Protein AF-0000000078518729 (afdb_homodimer)

Sequence (452 aa):
MTDTVTLYTYFRSSCSARLRIALHLKQIPFTSVYVNLLKGEQSSPAHLAINPSGTVPALIIQRGSKAPVTITQSLAALEYLAEEFSEQGPALLPPISDSETRAVVRTLADIISCDIQPVTNLRILKRVGPLGVDRAEWSKGLMEDGFRAYEAVVKKSAGKFSVGDSITIADLCLIPAAWGAQRFGVDLGQFPVTNEIVKNLEMEDAVKKGHWRSQDDTPEEFRIKEMTDTVTLYTYFRSSCSARLRIALHLKQIPFTSVYVNLLKGEQSSPAHLAINPSGTVPALIIQRGSKAPVTITQSLAALEYLAEEFSEQGPALLPPISDSETRAVVRTLADIISCDIQPVTNLRILKRVGPLGVDRAEWSKGLMEDGFRAYEAVVKKSAGKFSVGDSITIADLCLIPAAWGAQRFGVDLGQFPVTNEIVKNLEMEDAVKKGHWRSQDDTPEEFRIKE

InterPro domains:
  IPR004045 Glutathione S-transferase, N-terminal [PF13409] (13-83)
  IPR004045 Glutathione S-transferase, N-terminal [PS50404] (3-89)
  IPR004046 Glutathione S-transferase, C-terminal [PF00043] (147-192)
  IPR005955 Glutathione S-transferases, class Zeta [TIGR01262] (6-218)
  IPR010987 Glutathione S-transferase, C-terminal-like [PS50405] (98-220)
  IPR034330 Glutathione S-transferases, class Zeta , C-terminal [cd03191] (102-215)
  IPR034333 Glutathione S-transferases, class Zeta , N-terminal [cd03042] (6-81)
  IPR036249 Thioredoxin-like superfamily [SSF52833] (4-94)
  IPR036282 Glutathione S-transferase, C-terminal domain superfamily [SSF47616] (93-219)
  IPR040079 Glutathione transferase family [SFLDS00019] (5-201)

Structure (mmCIF, N/CA/C/O backbone):
data_AF-0000000078518729-model_v1
#
loop_
_entity.id
_entity.type
_entity.pdbx_description
1 polymer 'Glutathione S-transferase/chloride channel, C-terminal'
#
loop_
_atom_site.group_PDB
_atom_site.id
_atom_site.type_symbol
_atom_site.label_atom_id
_atom_site.label_alt_id
_atom_site.label_comp_id
_atom_site.label_asym_id
_atom_site.label_entity_id
_atom_site.label_seq_id
_atom_site.pdbx_PDB_ins_code
_atom_site.Cartn_x
_atom_site.Cartn_y
_atom_site.Cartn_z
_atom_site.occupancy
_atom_site.B_iso_or_equiv
_atom_site.auth_seq_id
_atom_site.auth_comp_id
_atom_site.auth_asym_id
_atom_site.auth_atom_id
_atom_site.pdbx_PDB_model_num
ATOM 1 N N . MET A 1 1 ? 26 -21.781 3.371 1 48.03 1 MET A N 1
ATOM 2 C CA . MET A 1 1 ? 24.75 -22.375 3.822 1 48.03 1 MET A CA 1
ATOM 3 C C . MET A 1 1 ? 23.578 -21.891 2.975 1 48.03 1 MET A C 1
ATOM 5 O O . MET A 1 1 ? 23.547 -20.734 2.562 1 48.03 1 MET A O 1
ATOM 9 N N . THR A 1 2 ? 22.797 -22.797 2.432 1 63.5 2 THR A N 1
ATOM 10 C CA . THR A 1 2 ? 21.781 -22.531 1.419 1 63.5 2 THR A CA 1
ATOM 11 C C . THR A 1 2 ? 20.609 -21.75 2.018 1 63.5 2 THR A C 1
ATOM 13 O O . THR A 1 2 ? 20.266 -21.938 3.188 1 63.5 2 THR A O 1
ATOM 16 N N . ASP A 1 3 ? 20.234 -20.641 1.491 1 84.75 3 ASP A N 1
ATOM 17 C CA . ASP A 1 3 ? 19.062 -19.875 1.904 1 84.75 3 ASP A CA 1
ATOM 18 C C . ASP A 1 3 ? 17.797 -20.734 1.865 1 84.75 3 ASP A C 1
ATOM 20 O O . ASP A 1 3 ? 17.641 -21.562 0.963 1 84.75 3 ASP A O 1
ATOM 24 N N . THR A 1 4 ? 17.156 -20.797 2.973 1 94.19 4 THR A N 1
ATOM 25 C CA . THR A 1 4 ? 15.844 -21.438 2.98 1 94.19 4 THR A CA 1
ATOM 26 C C . THR A 1 4 ? 14.734 -20.391 2.873 1 94.19 4 THR A C 1
ATOM 28 O O . THR A 1 4 ? 14.711 -19.422 3.635 1 94.19 4 THR A O 1
ATOM 31 N N . VAL A 1 5 ? 13.883 -20.609 1.883 1 97.75 5 VAL A N 1
ATOM 32 C CA . VAL A 1 5 ? 12.773 -19.688 1.625 1 97.75 5 VAL A CA 1
ATOM 33 C C . VAL A 1 5 ? 11.445 -20.438 1.765 1 97.75 5 VAL A C 1
ATOM 35 O O . VAL A 1 5 ? 11.234 -21.453 1.115 1 97.75 5 VAL A O 1
ATOM 38 N N . THR 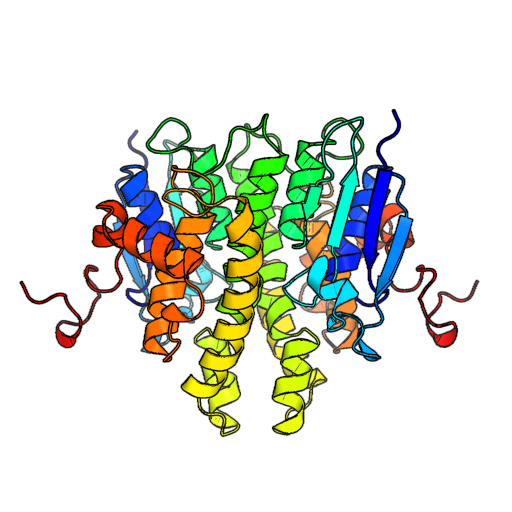A 1 6 ? 10.586 -19.938 2.682 1 98.62 6 THR A N 1
ATOM 39 C CA . THR A 1 6 ? 9.242 -20.469 2.875 1 98.62 6 THR A CA 1
ATOM 40 C C . THR A 1 6 ? 8.195 -19.422 2.545 1 98.62 6 THR A C 1
ATOM 42 O O . THR A 1 6 ? 8.312 -18.266 2.959 1 98.62 6 THR A O 1
ATOM 45 N N . LEU A 1 7 ? 7.234 -19.812 1.768 1 98.88 7 LEU A N 1
ATOM 46 C CA . LEU A 1 7 ? 6.125 -18.922 1.411 1 98.88 7 LEU A CA 1
ATOM 47 C C . LEU A 1 7 ? 4.805 -19.484 1.925 1 98.88 7 LEU A C 1
ATOM 49 O O . LEU A 1 7 ? 4.367 -20.562 1.499 1 98.88 7 LEU A O 1
ATOM 53 N N . TYR A 1 8 ? 4.215 -18.828 2.924 1 98.94 8 TYR A N 1
ATOM 54 C CA . TYR A 1 8 ? 2.82 -19.094 3.26 1 98.94 8 TYR A CA 1
ATOM 55 C C . TYR A 1 8 ? 1.887 -18.516 2.201 1 98.94 8 TYR A C 1
ATOM 57 O O . TYR A 1 8 ? 1.914 -17.312 1.927 1 98.94 8 TYR A O 1
ATOM 65 N N . THR A 1 9 ? 1.093 -19.391 1.623 1 98.81 9 THR A N 1
ATOM 66 C CA . THR A 1 9 ? 0.42 -19.031 0.379 1 98.81 9 THR A CA 1
ATOM 67 C C . THR A 1 9 ? -0.957 -19.688 0.3 1 98.81 9 THR A C 1
ATOM 69 O O . THR A 1 9 ? -1.284 -20.562 1.11 1 98.81 9 THR A O 1
ATOM 72 N N . TYR A 1 10 ? -1.763 -19.188 -0.534 1 98.81 10 TYR A N 1
ATOM 73 C CA . TYR A 1 10 ? -3.055 -19.703 -0.965 1 98.81 10 TYR A CA 1
ATOM 74 C C . TYR A 1 10 ? -3.209 -19.594 -2.477 1 98.81 10 TYR A C 1
ATOM 76 O O . TYR A 1 10 ? -2.873 -18.562 -3.07 1 98.81 10 TYR A O 1
ATOM 84 N N . PHE A 1 11 ? -3.754 -20.578 -3.164 1 98.38 11 PHE A N 1
ATOM 85 C CA . PHE A 1 11 ? -3.656 -20.672 -4.617 1 98.38 11 PHE A CA 1
ATOM 86 C C . PHE A 1 11 ? -4.363 -19.5 -5.277 1 98.38 11 PHE A C 1
ATOM 88 O O . PHE A 1 11 ? -3.908 -18.984 -6.305 1 98.38 11 PHE A O 1
ATOM 95 N N . ARG A 1 12 ? -5.402 -19.016 -4.664 1 97.31 12 ARG A N 1
ATOM 96 C CA . ARG A 1 12 ? -6.219 -18.016 -5.344 1 97.31 12 ARG A CA 1
ATOM 97 C C . ARG A 1 12 ? -5.918 -16.609 -4.824 1 97.31 12 ARG A C 1
ATOM 99 O O . ARG A 1 12 ? -6.598 -15.648 -5.184 1 97.31 12 ARG A O 1
ATOM 106 N N . SER A 1 13 ? -4.949 -16.516 -3.961 1 98.38 13 SER A N 1
ATOM 107 C CA . SER A 1 13 ? -4.562 -15.211 -3.42 1 98.38 13 SER A CA 1
ATOM 108 C C . SER A 1 13 ? -3.74 -14.414 -4.43 1 98.38 13 SER A C 1
ATOM 110 O O . SER A 1 13 ? -2.668 -14.852 -4.848 1 98.38 13 SER A O 1
ATOM 112 N N . SER A 1 14 ? -4.277 -13.25 -4.789 1 98.75 14 SER A N 1
ATOM 113 C CA . SER A 1 14 ? -3.551 -12.383 -5.711 1 98.75 14 SER A CA 1
ATOM 114 C C . SER A 1 14 ? -2.252 -11.875 -5.09 1 98.75 14 SER A C 1
ATOM 116 O O . SER A 1 14 ? -1.23 -11.773 -5.773 1 98.75 14 SER A O 1
ATOM 118 N N . CYS A 1 15 ? -2.232 -11.578 -3.781 1 98.88 15 CYS A N 1
ATOM 119 C CA . CYS A 1 15 ? -1.036 -11.086 -3.107 1 98.88 15 CYS A CA 1
ATOM 120 C C . CYS A 1 15 ? 0.015 -12.188 -2.994 1 98.88 15 CYS A C 1
ATOM 122 O O . CYS A 1 15 ? 1.214 -11.914 -3.082 1 98.88 15 CYS A O 1
ATOM 124 N N . SER A 1 16 ? -0.432 -13.453 -2.791 1 98.94 16 SER A N 1
ATOM 125 C CA . SER A 1 16 ? 0.506 -14.57 -2.811 1 98.94 16 SER A CA 1
ATOM 126 C C . SER A 1 16 ? 1.121 -14.75 -4.195 1 98.94 16 SER A C 1
ATOM 128 O O . SER A 1 16 ? 2.309 -15.062 -4.316 1 98.94 16 SER A O 1
ATOM 130 N N . ALA A 1 17 ? 0.323 -14.578 -5.23 1 98.94 17 ALA A N 1
ATOM 131 C CA . ALA A 1 17 ? 0.798 -14.742 -6.602 1 98.94 17 ALA A CA 1
ATOM 132 C C . ALA A 1 17 ? 1.919 -13.758 -6.918 1 98.94 17 ALA A C 1
ATOM 134 O O . ALA A 1 17 ? 2.844 -14.078 -7.668 1 98.94 17 ALA A O 1
ATOM 135 N N . ARG A 1 18 ? 1.84 -12.523 -6.359 1 98.94 18 ARG A N 1
ATOM 136 C CA . ARG A 1 18 ? 2.926 -11.562 -6.531 1 98.94 18 ARG A CA 1
ATOM 137 C C . ARG A 1 18 ? 4.27 -12.188 -6.18 1 98.94 18 ARG A C 1
ATOM 139 O O . ARG A 1 18 ? 5.23 -12.094 -6.949 1 98.94 18 ARG A O 1
ATOM 146 N N . LEU A 1 19 ? 4.285 -12.867 -5.062 1 98.94 19 LEU A N 1
ATOM 147 C CA . LEU A 1 19 ? 5.535 -13.414 -4.543 1 98.94 19 LEU A CA 1
ATOM 148 C C . LEU A 1 19 ? 5.902 -14.703 -5.262 1 98.94 19 LEU A C 1
ATOM 150 O O . LEU A 1 19 ? 7.078 -14.961 -5.523 1 98.94 19 LEU A O 1
ATOM 154 N N . ARG A 1 20 ? 4.887 -15.562 -5.613 1 98.94 20 ARG A N 1
ATOM 155 C CA . ARG A 1 20 ? 5.203 -16.75 -6.387 1 98.94 20 ARG A CA 1
ATOM 156 C C . ARG A 1 20 ? 5.902 -16.391 -7.695 1 98.94 20 ARG A C 1
ATOM 158 O O . ARG A 1 20 ? 6.941 -16.969 -8.023 1 98.94 20 ARG A O 1
ATOM 165 N N . ILE A 1 21 ? 5.363 -15.422 -8.391 1 98.94 21 ILE A N 1
ATOM 166 C CA . ILE A 1 21 ? 5.918 -15.023 -9.68 1 98.94 21 ILE A CA 1
ATOM 167 C C . ILE A 1 21 ? 7.312 -14.438 -9.484 1 98.94 21 ILE A C 1
ATOM 169 O O . ILE A 1 21 ? 8.242 -14.766 -10.219 1 98.94 21 ILE A O 1
ATOM 173 N N . ALA A 1 22 ? 7.484 -13.586 -8.477 1 98.94 22 ALA A N 1
ATOM 174 C CA . ALA A 1 22 ? 8.781 -12.961 -8.211 1 98.94 22 ALA A CA 1
ATOM 175 C C . ALA A 1 22 ? 9.836 -14.023 -7.902 1 98.94 22 ALA A C 1
ATOM 177 O O . ALA A 1 22 ? 10.969 -13.938 -8.391 1 98.94 22 ALA A O 1
ATOM 178 N N . LEU A 1 23 ? 9.5 -14.977 -7.047 1 98.75 23 LEU A N 1
ATOM 179 C CA . LEU A 1 23 ? 10.438 -16.031 -6.664 1 98.75 23 LEU A CA 1
ATOM 180 C C . LEU A 1 23 ? 10.844 -16.859 -7.875 1 98.75 23 LEU A C 1
ATOM 182 O O . LEU A 1 23 ? 12.016 -17.203 -8.031 1 98.75 23 LEU A O 1
ATOM 186 N N . HIS A 1 24 ? 9.914 -17.141 -8.758 1 98.69 24 HIS A N 1
ATOM 187 C CA . HIS A 1 24 ? 10.242 -17.859 -9.984 1 98.69 24 HIS A CA 1
ATOM 188 C C . HIS A 1 24 ? 11.102 -17.016 -10.914 1 98.69 24 HIS A C 1
ATOM 190 O O . HIS A 1 24 ? 12.062 -17.5 -11.508 1 98.69 24 HIS A O 1
ATOM 196 N N . LEU A 1 25 ? 10.758 -15.734 -11.086 1 98.56 25 LEU A N 1
ATOM 197 C CA . LEU A 1 25 ? 11.523 -14.82 -11.93 1 98.56 25 LEU A CA 1
ATOM 198 C C . LEU A 1 25 ? 12.984 -14.773 -11.492 1 98.56 25 LEU A C 1
ATOM 200 O O . LEU A 1 25 ? 13.891 -14.734 -12.328 1 98.56 25 LEU A O 1
ATOM 204 N N . LYS A 1 26 ? 13.141 -14.812 -10.188 1 97.81 26 LYS A N 1
ATOM 205 C CA . LYS A 1 26 ? 14.484 -14.672 -9.633 1 97.81 26 LYS A CA 1
ATOM 206 C C . LYS A 1 26 ? 15.141 -16.031 -9.43 1 97.81 26 LYS A C 1
ATOM 208 O O . LYS A 1 26 ? 16.281 -16.125 -8.977 1 97.81 26 LYS A O 1
ATOM 213 N N . GLN A 1 27 ? 14.422 -17.047 -9.734 1 97.12 27 GLN A N 1
ATOM 214 C CA . GLN A 1 27 ? 14.906 -18.422 -9.633 1 97.12 27 GLN A CA 1
ATOM 215 C C . GLN A 1 27 ? 15.336 -18.75 -8.203 1 97.12 27 GLN A C 1
ATOM 217 O O . GLN A 1 27 ? 16.406 -19.297 -7.984 1 97.12 27 GLN A O 1
ATOM 222 N N . ILE A 1 28 ? 14.578 -18.344 -7.305 1 97 28 ILE A N 1
ATOM 223 C CA . ILE A 1 28 ? 14.781 -18.641 -5.895 1 97 28 ILE A CA 1
ATOM 224 C C . ILE A 1 28 ? 13.914 -19.828 -5.488 1 97 28 ILE A C 1
ATOM 226 O O . ILE A 1 28 ? 12.688 -19.734 -5.477 1 97 28 ILE A O 1
ATOM 230 N N . PRO A 1 29 ? 14.57 -20.922 -5.227 1 96.88 29 PRO A N 1
ATOM 231 C CA . PRO A 1 29 ? 13.766 -22.047 -4.742 1 96.88 29 PRO A CA 1
ATOM 232 C C . PRO A 1 29 ? 13.047 -21.734 -3.434 1 96.88 29 PRO A C 1
ATOM 234 O O . PRO A 1 29 ? 13.594 -21.047 -2.57 1 96.88 29 PRO A O 1
ATOM 237 N N . PHE A 1 30 ? 11.805 -22.281 -3.305 1 98.19 30 PHE A N 1
ATOM 238 C CA . PHE A 1 30 ? 11.055 -22.047 -2.08 1 98.19 30 PHE A CA 1
ATOM 239 C C . PHE A 1 30 ? 10.109 -23.203 -1.779 1 98.19 30 PHE A C 1
ATOM 241 O O . PHE A 1 30 ? 9.773 -23.984 -2.672 1 98.19 30 PHE A O 1
ATOM 248 N N . THR A 1 31 ? 9.766 -23.281 -0.495 1 98.31 31 THR A N 1
ATOM 249 C CA . THR A 1 31 ? 8.758 -24.219 -0.03 1 98.31 31 THR A CA 1
ATOM 250 C C . THR A 1 31 ? 7.445 -23.516 0.276 1 98.31 31 THR A C 1
ATOM 252 O O . THR A 1 31 ? 7.434 -22.484 0.967 1 98.31 31 THR A O 1
ATOM 255 N N . SER A 1 32 ? 6.379 -24.062 -0.241 1 98.69 32 SER A N 1
ATOM 256 C CA . SER A 1 32 ? 5.062 -23.484 0.014 1 98.69 32 SER A CA 1
ATOM 257 C C . SER A 1 32 ? 4.414 -24.109 1.243 1 98.69 32 SER A C 1
ATOM 259 O O . SER A 1 32 ? 4.492 -25.328 1.443 1 98.69 32 SER A O 1
ATOM 261 N N . VAL A 1 33 ? 3.926 -23.297 2.104 1 98.81 33 VAL A N 1
ATOM 262 C CA . VAL A 1 33 ? 3.012 -23.703 3.166 1 98.81 33 VAL A CA 1
ATOM 263 C C . VAL A 1 33 ? 1.615 -23.156 2.885 1 98.81 33 VAL A C 1
ATOM 265 O O . VAL A 1 33 ? 1.428 -21.938 2.801 1 98.81 33 VAL A O 1
ATOM 268 N N . TYR A 1 34 ? 0.659 -24.031 2.764 1 98.75 34 TYR A N 1
ATOM 269 C CA . TYR A 1 34 ? -0.651 -23.625 2.264 1 98.75 34 TYR A CA 1
ATOM 270 C C . TYR A 1 34 ? -1.58 -23.234 3.41 1 98.75 34 TYR A C 1
ATOM 272 O O . TYR A 1 34 ? -1.666 -23.953 4.41 1 98.75 34 TYR A O 1
ATOM 280 N N . VAL A 1 35 ? -2.15 -22.094 3.314 1 98.75 35 VAL A N 1
ATOM 281 C CA . VAL A 1 35 ? -3.152 -21.562 4.23 1 98.75 35 VAL A CA 1
ATOM 282 C C . VAL A 1 35 ? -4.496 -21.438 3.518 1 98.75 35 VAL A C 1
ATOM 284 O O . VAL A 1 35 ? -4.676 -20.547 2.668 1 98.75 35 VAL A O 1
ATOM 287 N N . ASN A 1 36 ? -5.5 -22.297 3.846 1 98.06 36 ASN A N 1
ATOM 288 C CA . ASN A 1 36 ? -6.801 -22.281 3.184 1 98.06 36 ASN A CA 1
ATOM 289 C C . ASN A 1 36 ? -7.68 -21.156 3.719 1 98.06 36 ASN A C 1
ATOM 291 O O . ASN A 1 36 ? -8.219 -21.25 4.82 1 98.06 36 ASN A O 1
ATOM 295 N N . LEU A 1 37 ? -7.906 -20.156 2.941 1 97.44 37 LEU A N 1
ATOM 296 C CA . LEU A 1 37 ? -8.641 -18.984 3.375 1 97.44 37 LEU A CA 1
ATOM 297 C C . LEU A 1 37 ? -10.133 -19.266 3.484 1 97.44 37 LEU A C 1
ATOM 299 O O . LEU A 1 37 ? -10.836 -18.656 4.289 1 97.44 37 LEU A O 1
ATOM 303 N N . LEU A 1 38 ? -10.625 -20.172 2.674 1 94.75 38 LEU A N 1
ATOM 304 C CA . LEU A 1 38 ? -12.047 -20.5 2.707 1 94.75 38 LEU A CA 1
ATOM 305 C C . LEU A 1 38 ? -12.398 -21.25 3.99 1 94.75 38 LEU A C 1
ATOM 307 O O . LEU A 1 38 ? -13.523 -21.156 4.484 1 94.75 38 LEU A O 1
ATOM 311 N N . LYS A 1 39 ? -11.367 -21.953 4.539 1 96.81 39 LYS A N 1
ATOM 312 C CA . LYS A 1 39 ? -11.57 -22.672 5.789 1 96.81 39 LYS A CA 1
ATOM 313 C C . LYS A 1 39 ? -11.203 -21.797 6.988 1 96.81 39 LYS A C 1
ATOM 315 O O . LYS A 1 39 ? -11.258 -22.25 8.133 1 96.81 39 LYS A O 1
ATOM 320 N N . GLY A 1 40 ? -10.727 -20.594 6.77 1 97.38 40 GLY A N 1
ATOM 321 C CA . GLY A 1 40 ? -10.422 -19.656 7.844 1 97.38 40 GLY A CA 1
ATOM 322 C C . GLY A 1 40 ? -9.094 -19.938 8.523 1 97.38 40 GLY A C 1
ATOM 323 O O . GLY A 1 40 ? -8.859 -19.5 9.648 1 97.38 40 GLY A O 1
ATOM 324 N N . GLU A 1 41 ? -8.203 -20.625 7.879 1 98.44 41 GLU A N 1
ATOM 325 C CA . GLU A 1 41 ? -6.938 -21.031 8.484 1 98.44 41 GLU A CA 1
ATOM 326 C C . GLU A 1 41 ? -6.047 -19.828 8.766 1 98.44 41 GLU A C 1
ATOM 328 O O . GLU A 1 41 ? -5.152 -19.891 9.609 1 98.44 41 GLU A O 1
ATOM 333 N N . GLN A 1 42 ? -6.27 -18.719 8.094 1 98.12 42 GLN A N 1
ATOM 334 C CA . GLN A 1 42 ? -5.488 -17.5 8.312 1 98.12 42 GLN A CA 1
ATOM 335 C C . GLN A 1 42 ? -5.742 -16.922 9.703 1 98.12 42 GLN A C 1
ATOM 337 O O . GLN A 1 42 ? -4.973 -16.094 10.188 1 98.12 42 GLN A O 1
ATOM 342 N N . SER A 1 43 ? -6.812 -17.344 10.359 1 97.62 43 SER A N 1
ATOM 343 C CA . SER A 1 43 ? -7.168 -16.812 11.672 1 97.62 43 SER A CA 1
ATOM 344 C C . SER A 1 43 ? -6.719 -17.75 12.781 1 97.62 43 SER A C 1
ATOM 346 O O . SER A 1 43 ? -6.945 -17.469 13.969 1 97.62 43 SER A O 1
ATOM 348 N N . SER A 1 44 ? -6.09 -18.891 12.391 1 98.19 44 SER A N 1
ATOM 349 C CA . SER A 1 44 ? -5.598 -19.812 13.406 1 98.19 44 SER A CA 1
ATOM 350 C C . SER A 1 44 ? -4.484 -19.172 14.242 1 98.19 44 SER A C 1
ATOM 352 O O . SER A 1 44 ? -3.744 -18.328 13.75 1 98.19 44 SER A O 1
ATOM 354 N N . PRO A 1 45 ? -4.359 -19.609 15.492 1 98.06 45 PRO A N 1
ATOM 355 C CA . PRO A 1 45 ? -3.262 -19.109 16.312 1 98.06 45 PRO A CA 1
ATOM 356 C C . PRO A 1 45 ? -1.893 -19.328 15.68 1 98.06 45 PRO A C 1
ATOM 358 O O . PRO A 1 45 ? -1.025 -18.453 15.75 1 98.06 45 PRO A O 1
ATOM 361 N N . ALA A 1 46 ? -1.757 -20.469 15.062 1 98.12 46 ALA A N 1
ATOM 362 C CA . ALA A 1 46 ? -0.482 -20.797 14.438 1 98.12 46 ALA A CA 1
ATOM 363 C C . ALA A 1 46 ? -0.147 -19.812 13.32 1 98.12 46 ALA A C 1
ATOM 365 O O . ALA A 1 46 ? 0.991 -19.359 13.211 1 98.12 46 ALA A O 1
ATOM 366 N N .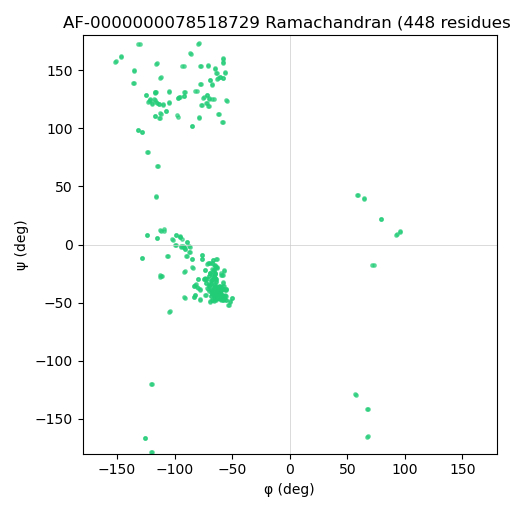 HIS A 1 47 ? -1.126 -19.5 12.461 1 98.62 47 HIS A N 1
ATOM 367 C CA . HIS A 1 47 ? -0.86 -18.562 11.375 1 98.62 47 HIS A CA 1
ATOM 368 C C . HIS A 1 47 ? -0.699 -17.141 11.898 1 98.62 47 HIS A C 1
ATOM 370 O O . HIS A 1 47 ? 0.153 -16.391 11.414 1 98.62 47 HIS A O 1
ATOM 376 N N . LEU A 1 48 ? -1.502 -16.75 12.906 1 98.44 48 LEU A N 1
ATOM 377 C CA . LEU A 1 48 ? -1.449 -15.406 13.461 1 98.44 48 LEU A CA 1
ATOM 378 C C . LEU A 1 48 ? -0.109 -15.156 14.141 1 98.44 48 LEU A C 1
ATOM 380 O O . LEU A 1 48 ? 0.349 -14.016 14.211 1 98.44 48 LEU A O 1
ATOM 384 N N . ALA A 1 49 ? 0.551 -16.203 14.586 1 98.06 49 ALA A N 1
ATOM 385 C CA . ALA A 1 49 ? 1.888 -16.078 15.156 1 98.06 49 ALA A CA 1
ATOM 386 C C . ALA A 1 49 ? 2.91 -15.688 14.094 1 98.06 49 ALA A C 1
ATOM 388 O O . ALA A 1 49 ? 3.924 -15.055 14.391 1 98.06 49 ALA A O 1
ATOM 389 N N . ILE A 1 50 ? 2.611 -16.031 12.844 1 98.25 50 ILE A N 1
ATOM 390 C CA . ILE A 1 50 ? 3.486 -15.719 11.719 1 98.25 50 ILE A CA 1
ATOM 391 C C . ILE A 1 50 ? 3.094 -14.367 11.117 1 98.25 50 ILE A C 1
ATOM 393 O O . ILE A 1 50 ? 3.951 -13.508 10.891 1 98.25 50 ILE A O 1
ATOM 397 N N . ASN A 1 51 ? 1.821 -14.195 10.93 1 98.69 51 ASN A N 1
ATOM 398 C CA . ASN A 1 51 ? 1.256 -13 10.32 1 98.69 51 ASN A CA 1
ATOM 399 C C . ASN A 1 51 ? 0.095 -12.445 11.141 1 98.69 51 ASN A C 1
ATOM 401 O O . ASN A 1 51 ? -1.063 -12.789 10.898 1 98.69 51 ASN A O 1
ATOM 405 N N . PRO A 1 52 ? 0.345 -11.469 11.938 1 98.62 52 PRO A N 1
ATOM 406 C CA . PRO A 1 52 ? -0.677 -10.945 12.844 1 98.62 52 PRO A CA 1
ATOM 407 C C . PRO A 1 52 ? -1.833 -10.273 12.109 1 98.62 52 PRO A C 1
ATOM 409 O O . PRO A 1 52 ? -2.877 -10.008 12.711 1 98.62 52 PRO A O 1
ATOM 412 N N . SER A 1 53 ? -1.697 -9.977 10.828 1 98.44 53 SER A N 1
ATOM 413 C CA . SER A 1 53 ? -2.793 -9.406 10.055 1 98.44 53 SER A CA 1
ATOM 414 C C . SER A 1 53 ? -3.826 -10.469 9.695 1 98.44 53 SER A C 1
ATOM 416 O O . SER A 1 53 ? -4.926 -10.148 9.242 1 98.44 53 SER A O 1
ATOM 418 N N . GLY A 1 54 ? -3.48 -11.766 9.891 1 98.44 54 GLY A N 1
ATOM 419 C CA . GLY A 1 54 ? -4.391 -12.836 9.516 1 98.44 54 GLY A CA 1
ATOM 420 C C . GLY A 1 54 ? -4.656 -12.898 8.023 1 98.44 54 GLY A C 1
ATOM 421 O O . GLY A 1 54 ? -5.801 -13.055 7.594 1 98.44 54 GLY A O 1
ATOM 422 N N . THR A 1 55 ? -3.607 -12.68 7.262 1 98.38 55 THR A N 1
ATOM 423 C CA . THR A 1 55 ? -3.686 -12.734 5.809 1 98.38 55 THR A CA 1
ATOM 424 C C . THR A 1 55 ? -2.559 -13.586 5.238 1 98.38 55 THR A C 1
ATOM 426 O O . THR A 1 55 ? -1.766 -14.156 5.988 1 98.38 55 THR A O 1
ATOM 429 N N . VAL A 1 56 ? -2.559 -13.852 3.99 1 98.69 56 VAL A N 1
ATOM 430 C CA . VAL A 1 56 ? -1.436 -14.32 3.189 1 98.69 56 VAL A CA 1
ATOM 431 C C . VAL A 1 56 ? -1.069 -13.273 2.141 1 98.69 56 VAL A C 1
ATOM 433 O O . VAL A 1 56 ? -1.89 -12.422 1.796 1 98.69 56 VAL A O 1
ATOM 436 N N . PRO A 1 57 ? 0.135 -13.289 1.681 1 98.88 57 PRO A N 1
ATOM 437 C CA . PRO A 1 57 ? 1.242 -14.211 1.935 1 98.88 57 PRO A CA 1
ATOM 438 C C . PRO A 1 57 ? 2.057 -13.836 3.17 1 98.88 57 PRO A C 1
ATOM 440 O O . PRO A 1 57 ? 1.86 -12.758 3.736 1 98.88 57 PRO A O 1
ATOM 443 N N . ALA A 1 58 ? 2.834 -14.68 3.678 1 98.94 58 ALA A N 1
ATOM 444 C CA . ALA A 1 58 ? 4.004 -14.414 4.508 1 98.94 58 ALA A CA 1
ATOM 445 C C . ALA A 1 58 ? 5.254 -15.07 3.924 1 98.94 58 ALA A C 1
ATOM 447 O O . ALA A 1 58 ? 5.223 -16.234 3.533 1 98.94 58 ALA A O 1
ATOM 448 N N . LEU A 1 59 ? 6.293 -14.32 3.766 1 98.88 59 LEU A N 1
ATOM 449 C CA . LEU A 1 59 ? 7.578 -14.797 3.262 1 98.88 59 LEU A CA 1
ATOM 450 C C . LEU A 1 59 ? 8.594 -14.922 4.395 1 98.88 59 LEU A C 1
ATOM 452 O O . LEU A 1 59 ? 8.828 -13.961 5.125 1 98.88 59 LEU A O 1
ATOM 456 N N . ILE A 1 60 ? 9.148 -16.078 4.621 1 98.5 60 ILE A N 1
ATOM 457 C CA . ILE A 1 60 ? 10.195 -16.312 5.613 1 98.5 60 ILE A CA 1
ATOM 458 C C . ILE A 1 60 ? 11.484 -16.734 4.914 1 98.5 60 ILE A C 1
ATOM 460 O O . ILE A 1 60 ? 11.5 -17.688 4.148 1 98.5 60 ILE A O 1
ATOM 464 N N . ILE A 1 61 ? 12.523 -16.016 5.113 1 97.38 61 ILE A N 1
ATOM 465 C CA . ILE A 1 61 ? 13.82 -16.312 4.508 1 97.38 61 ILE A CA 1
ATOM 466 C C . ILE A 1 61 ? 14.867 -16.484 5.598 1 97.38 61 ILE A C 1
ATOM 468 O O . ILE A 1 61 ? 15.047 -15.602 6.441 1 97.38 61 ILE A O 1
ATOM 472 N N . GLN A 1 62 ? 15.492 -17.547 5.613 1 94.31 62 GLN A N 1
ATOM 473 C CA . GLN A 1 62 ? 16.641 -17.844 6.461 1 94.31 62 GLN A CA 1
ATOM 474 C C . GLN A 1 62 ? 17.922 -17.875 5.645 1 94.31 62 GLN A C 1
ATOM 476 O O . GLN A 1 62 ? 18.094 -18.734 4.77 1 94.31 62 GLN A O 1
ATOM 481 N N . ARG A 1 63 ? 18.766 -16.938 5.957 1 87.88 63 ARG A N 1
ATOM 482 C CA . ARG A 1 63 ? 20.047 -16.859 5.25 1 87.88 63 ARG A CA 1
ATOM 483 C C . ARG A 1 63 ? 21.219 -17.188 6.18 1 87.88 63 ARG A C 1
ATOM 485 O O . ARG A 1 63 ? 21.484 -16.438 7.121 1 87.88 63 ARG A O 1
ATOM 492 N N . GLY A 1 64 ? 21.812 -18.234 5.906 1 85.12 64 GLY A N 1
ATOM 493 C CA . GLY A 1 64 ? 22.938 -18.641 6.73 1 85.12 64 GLY A CA 1
ATOM 494 C C . GLY A 1 64 ? 22.578 -18.781 8.203 1 85.12 64 GLY A C 1
ATOM 495 O O . GLY A 1 64 ? 21.625 -19.469 8.547 1 85.12 64 GLY A O 1
ATOM 496 N N . SER A 1 65 ? 23.375 -18.141 9.016 1 85.88 65 SER A N 1
ATOM 497 C CA . SER A 1 65 ? 23.219 -18.266 10.461 1 85.88 65 SER A CA 1
ATOM 498 C C . SER A 1 65 ? 22.453 -17.094 11.047 1 85.88 65 SER A C 1
ATOM 500 O O . SER A 1 65 ? 22.219 -17.031 12.258 1 85.88 65 SER A O 1
ATOM 502 N N . LYS A 1 66 ? 21.938 -16.281 10.125 1 85.94 66 LYS A N 1
ATOM 503 C CA . LYS A 1 66 ? 21.172 -15.133 10.602 1 85.94 66 LYS A CA 1
ATOM 504 C C . LYS A 1 66 ? 19.766 -15.555 11.039 1 85.94 66 LYS A C 1
ATOM 506 O O . LYS A 1 66 ? 19.297 -16.625 10.672 1 85.94 66 LYS A O 1
ATOM 511 N N . ALA A 1 67 ? 19.219 -14.773 11.938 1 90.19 67 ALA A N 1
ATOM 512 C CA . ALA A 1 67 ? 17.812 -14.977 12.281 1 90.19 67 ALA A CA 1
ATOM 513 C C . ALA A 1 67 ? 16.922 -14.859 11.047 1 90.19 67 ALA A C 1
ATOM 515 O O . ALA A 1 67 ? 17.203 -14.055 10.148 1 90.19 67 ALA A O 1
ATOM 516 N N . PRO A 1 68 ? 15.875 -15.672 10.961 1 95 68 PRO A N 1
ATOM 517 C CA . PRO A 1 68 ? 14.977 -15.586 9.805 1 95 68 PRO A CA 1
ATOM 518 C C . PRO A 1 68 ? 14.266 -14.242 9.711 1 95 68 PRO A C 1
ATOM 520 O O . PRO A 1 68 ? 13.898 -13.656 10.734 1 95 68 PRO A O 1
ATOM 523 N N . VAL A 1 69 ? 14.125 -13.82 8.492 1 95.69 69 VAL A N 1
ATOM 524 C CA . VAL A 1 69 ? 13.336 -12.633 8.188 1 95.69 69 VAL A CA 1
ATOM 525 C C . VAL A 1 69 ? 11.914 -13.047 7.801 1 95.69 69 VAL A C 1
ATOM 527 O O . VAL A 1 69 ? 11.727 -13.922 6.957 1 95.69 69 VAL A O 1
ATOM 530 N N . THR A 1 70 ? 10.938 -12.461 8.461 1 98.38 70 THR A N 1
ATOM 531 C CA . THR A 1 70 ? 9.531 -12.695 8.148 1 98.38 70 THR A CA 1
ATOM 532 C C . THR A 1 70 ? 8.875 -11.43 7.609 1 98.38 70 THR A C 1
ATOM 534 O O . THR A 1 70 ? 8.906 -10.383 8.258 1 98.38 70 THR A O 1
ATOM 537 N N . ILE A 1 71 ? 8.367 -11.508 6.434 1 98.88 71 ILE A N 1
ATOM 538 C CA . ILE A 1 71 ? 7.715 -10.375 5.797 1 98.88 71 ILE A CA 1
ATOM 539 C C . ILE A 1 71 ? 6.27 -10.734 5.453 1 98.88 71 ILE A C 1
ATOM 541 O O . ILE A 1 71 ? 6.02 -11.672 4.695 1 98.88 71 ILE A O 1
ATOM 545 N N . THR A 1 72 ? 5.355 -9.906 5.945 1 98.88 72 THR A N 1
ATOM 546 C CA . THR A 1 72 ? 3.959 -10.328 5.898 1 98.88 72 THR A CA 1
ATOM 547 C C . THR A 1 72 ? 3.146 -9.414 4.992 1 98.88 72 THR A C 1
ATOM 549 O O . THR A 1 72 ? 1.918 -9.508 4.938 1 98.88 72 THR A O 1
ATOM 552 N N . GLN A 1 73 ? 3.779 -8.508 4.328 1 98.88 73 GLN A N 1
ATOM 553 C CA . GLN A 1 73 ? 3.195 -7.652 3.299 1 98.88 73 GLN A CA 1
ATOM 554 C C . GLN A 1 73 ? 3.855 -7.891 1.944 1 98.88 73 GLN A C 1
ATOM 556 O O . GLN A 1 73 ? 5.082 -7.82 1.824 1 98.88 73 GLN A O 1
ATOM 561 N N . SER A 1 74 ? 3.045 -8.086 0.921 1 98.94 74 SER A N 1
ATOM 562 C CA . SER A 1 74 ? 3.566 -8.547 -0.364 1 98.94 74 SER A CA 1
ATOM 563 C C . SER A 1 74 ? 4.465 -7.488 -1.002 1 98.94 74 SER A C 1
ATOM 565 O O . SER A 1 74 ? 5.5 -7.816 -1.585 1 98.94 74 SER A O 1
ATOM 567 N N . LEU A 1 75 ? 4.117 -6.188 -0.904 1 98.88 75 LEU A N 1
ATOM 568 C CA . LEU A 1 75 ? 4.949 -5.145 -1.493 1 98.88 75 LEU A CA 1
ATOM 569 C C . LEU A 1 75 ? 6.289 -5.043 -0.772 1 98.88 75 LEU A C 1
ATOM 571 O O . LEU A 1 75 ? 7.328 -4.879 -1.411 1 98.88 75 LEU A O 1
ATOM 575 N N . ALA A 1 76 ? 6.258 -5.113 0.571 1 98.94 76 ALA A N 1
ATOM 576 C CA . ALA A 1 76 ? 7.496 -5.109 1.345 1 98.94 76 ALA A CA 1
ATOM 577 C C . ALA A 1 76 ? 8.383 -6.293 0.969 1 98.94 76 ALA A C 1
ATOM 579 O O . ALA A 1 76 ? 9.602 -6.145 0.845 1 98.94 76 ALA A O 1
ATOM 580 N N . ALA A 1 77 ? 7.781 -7.438 0.756 1 98.94 77 ALA A N 1
ATOM 581 C CA . ALA A 1 77 ? 8.516 -8.633 0.375 1 98.94 77 ALA A CA 1
ATOM 582 C C . ALA A 1 77 ? 9.141 -8.484 -1.012 1 98.94 77 ALA A C 1
ATOM 584 O O . ALA A 1 77 ? 10.281 -8.891 -1.238 1 98.94 77 ALA A O 1
ATOM 585 N N . LEU A 1 78 ? 8.375 -7.887 -1.937 1 98.88 78 LEU A N 1
ATOM 586 C CA . LEU A 1 78 ? 8.891 -7.672 -3.283 1 98.88 78 LEU A CA 1
ATOM 587 C C . LEU A 1 78 ? 10.102 -6.738 -3.26 1 98.88 78 LEU A C 1
ATOM 589 O O . LEU A 1 78 ? 11.102 -6.992 -3.936 1 98.88 78 LEU A O 1
ATOM 593 N N . GLU A 1 79 ? 9.992 -5.664 -2.475 1 98.69 79 GLU A N 1
ATOM 594 C CA . GLU A 1 79 ? 11.117 -4.75 -2.332 1 98.69 79 GLU A CA 1
ATOM 595 C C . GLU A 1 79 ? 12.328 -5.449 -1.712 1 98.69 79 GLU A C 1
ATOM 597 O O . GLU A 1 79 ? 13.461 -5.246 -2.146 1 98.69 79 GLU A O 1
ATOM 602 N N . TYR A 1 80 ? 12.086 -6.289 -0.702 1 98.56 80 TYR A N 1
ATOM 603 C CA . TYR A 1 80 ? 13.164 -7.039 -0.063 1 98.56 80 TYR A CA 1
ATOM 604 C C . TYR A 1 80 ? 13.867 -7.949 -1.065 1 98.56 80 TYR A C 1
ATOM 606 O O . TYR A 1 80 ? 15.094 -7.977 -1.134 1 98.56 80 TYR A O 1
ATOM 614 N N . LEU A 1 81 ? 13.086 -8.664 -1.872 1 98.06 81 LEU A N 1
ATOM 615 C CA . LEU A 1 81 ? 13.648 -9.555 -2.877 1 98.06 81 LEU A CA 1
ATOM 616 C C . LEU A 1 81 ? 14.469 -8.781 -3.904 1 98.06 81 LEU A C 1
ATOM 618 O O . LEU A 1 81 ? 15.531 -9.234 -4.332 1 98.06 81 LEU A O 1
ATOM 622 N N . ALA A 1 82 ? 13.945 -7.617 -4.285 1 97.5 82 ALA A N 1
ATOM 623 C CA . ALA A 1 82 ? 14.648 -6.766 -5.238 1 97.5 82 ALA A CA 1
ATOM 624 C C . ALA A 1 82 ? 16 -6.324 -4.68 1 97.5 82 ALA A C 1
ATOM 626 O O . ALA A 1 82 ? 16.984 -6.223 -5.418 1 97.5 82 ALA A O 1
ATOM 627 N N . GLU A 1 83 ? 16.031 -6.035 -3.385 1 96.5 83 GLU A N 1
ATOM 628 C CA . GLU A 1 83 ? 17.234 -5.504 -2.752 1 96.5 83 GLU A CA 1
ATOM 629 C C . GLU A 1 83 ? 18.188 -6.625 -2.375 1 96.5 83 GLU A C 1
ATOM 631 O O . GLU A 1 83 ? 19.391 -6.543 -2.662 1 96.5 83 GLU A O 1
ATOM 636 N N . GLU A 1 84 ? 17.703 -7.664 -1.793 1 94.38 84 GLU A N 1
ATOM 637 C CA . GLU A 1 84 ? 18.547 -8.719 -1.226 1 94.38 84 GLU A CA 1
ATOM 638 C C . GLU A 1 84 ? 19.047 -9.664 -2.311 1 94.38 84 GLU A C 1
ATOM 640 O O . GLU A 1 84 ? 20.141 -10.211 -2.197 1 94.38 84 GLU A O 1
ATOM 645 N N . PHE A 1 85 ? 18.297 -9.828 -3.34 1 94.44 85 PHE A N 1
ATOM 646 C CA . PHE A 1 85 ? 18.641 -10.75 -4.418 1 94.44 85 PHE A CA 1
ATOM 647 C C . PHE A 1 85 ? 18.859 -9.992 -5.727 1 94.44 85 PHE A C 1
ATOM 649 O O . PHE A 1 85 ? 18.406 -10.422 -6.781 1 94.44 85 PHE A O 1
ATOM 656 N N . SER A 1 86 ? 19.5 -8.875 -5.629 1 93 86 SER A N 1
ATOM 657 C CA . SER A 1 86 ? 19.688 -7.965 -6.758 1 93 86 SER A CA 1
ATOM 658 C C . SER A 1 86 ? 20.516 -8.609 -7.859 1 93 86 SER A C 1
ATOM 660 O O . SER A 1 86 ? 20.422 -8.219 -9.023 1 93 86 SER A O 1
ATOM 662 N N . GLU A 1 87 ? 21.25 -9.625 -7.547 1 92.75 87 GLU A N 1
ATOM 663 C CA . GLU A 1 87 ? 22.141 -10.25 -8.508 1 92.75 87 GLU A CA 1
ATOM 664 C C . GLU A 1 87 ? 21.484 -11.438 -9.195 1 92.75 87 GLU A C 1
ATOM 666 O O . GLU A 1 87 ? 22.062 -12.055 -10.086 1 92.75 87 GLU A O 1
ATOM 671 N N . GLN A 1 88 ? 20.281 -11.703 -8.797 1 93.31 88 GLN A N 1
ATOM 672 C CA . GLN A 1 88 ? 19.562 -12.852 -9.352 1 93.31 88 GLN A CA 1
ATOM 673 C C . GLN A 1 88 ? 18.312 -12.414 -10.094 1 93.31 88 GLN A C 1
ATOM 675 O O . GLN A 1 88 ? 17.453 -11.727 -9.531 1 93.31 88 GLN A O 1
ATOM 680 N N . GLY A 1 89 ? 18.281 -12.859 -11.32 1 93.69 89 GLY A N 1
ATOM 681 C CA . GLY A 1 89 ? 17.094 -12.516 -12.078 1 93.69 89 GLY A CA 1
ATOM 682 C C . GLY A 1 89 ? 16.969 -11.039 -12.375 1 93.69 89 GLY A C 1
ATOM 683 O O . GLY A 1 89 ? 17.938 -10.289 -12.242 1 93.69 89 GLY A O 1
ATOM 684 N N . PRO A 1 90 ? 15.805 -10.672 -12.773 1 95.25 90 PRO A N 1
ATOM 685 C CA . PRO A 1 90 ? 15.602 -9.258 -13.094 1 95.25 90 PRO A CA 1
ATOM 686 C C . PRO A 1 90 ? 15.609 -8.367 -11.859 1 95.25 90 PRO A C 1
ATOM 688 O O . PRO A 1 90 ? 15.328 -8.836 -10.75 1 95.25 90 PRO A O 1
ATOM 691 N N . ALA A 1 91 ? 15.938 -7.113 -11.938 1 95.88 91 ALA A N 1
ATOM 692 C CA . ALA A 1 91 ? 16.094 -6.172 -10.836 1 95.88 91 ALA A CA 1
ATOM 693 C C . ALA A 1 91 ? 14.758 -5.891 -10.156 1 95.88 91 ALA A C 1
ATOM 695 O O . ALA A 1 91 ? 14.711 -5.602 -8.961 1 95.88 91 ALA A O 1
ATOM 696 N N . LEU A 1 92 ? 13.609 -5.969 -10.773 1 98.06 92 LEU A N 1
ATOM 697 C CA . LEU A 1 92 ? 12.227 -5.738 -10.359 1 98.06 92 LEU A CA 1
ATOM 698 C C . LEU A 1 92 ? 11.961 -4.25 -10.156 1 98.06 92 LEU A C 1
ATOM 700 O O . LEU A 1 92 ? 10.812 -3.844 -9.961 1 98.06 92 LEU A O 1
ATOM 704 N N . LEU A 1 93 ? 12.977 -3.436 -10.016 1 98.06 93 LEU A N 1
ATOM 705 C CA . LEU A 1 93 ? 12.93 -1.978 -9.953 1 98.06 93 LEU A CA 1
ATOM 706 C C . LEU A 1 93 ? 14.023 -1.359 -10.812 1 98.06 93 LEU A C 1
ATOM 708 O O . LEU A 1 93 ? 15.109 -1.927 -10.945 1 98.06 93 LEU A O 1
ATOM 712 N N . PRO A 1 94 ? 13.734 -0.123 -11.359 1 97.88 94 PRO A N 1
ATOM 713 C CA . PRO A 1 94 ? 14.828 0.625 -11.992 1 97.88 94 PRO A CA 1
ATOM 714 C C . PRO A 1 94 ? 15.984 0.899 -11.031 1 97.88 94 PRO A C 1
ATOM 716 O O . PRO A 1 94 ? 15.828 0.762 -9.812 1 97.88 94 PRO A O 1
ATOM 719 N N . PRO A 1 95 ? 17.188 1.197 -11.602 1 96.06 95 PRO A N 1
ATOM 720 C CA . PRO A 1 95 ? 18.328 1.468 -10.734 1 96.06 95 PRO A CA 1
ATOM 721 C C . PRO A 1 95 ? 18.078 2.631 -9.773 1 96.06 95 PRO A C 1
ATOM 723 O O . PRO A 1 95 ? 17.25 3.502 -10.055 1 96.06 95 PRO A O 1
ATOM 726 N N . ILE A 1 96 ? 18.812 2.625 -8.688 1 92.88 96 ILE A N 1
ATOM 727 C CA . ILE A 1 96 ? 18.641 3.602 -7.617 1 92.88 96 ILE A CA 1
ATOM 728 C C . ILE A 1 96 ? 18.875 5.008 -8.164 1 92.88 96 ILE A C 1
ATOM 730 O O . ILE A 1 96 ? 18.328 5.98 -7.645 1 92.88 96 ILE A O 1
ATOM 734 N N . SER A 1 97 ? 19.641 5.141 -9.242 1 95.12 97 SER A N 1
ATOM 735 C CA . SER A 1 97 ? 19.969 6.438 -9.836 1 95.12 97 SER A CA 1
ATOM 736 C C . SER A 1 97 ? 18.781 6.984 -10.625 1 95.12 97 SER A C 1
ATOM 738 O O . SER A 1 97 ? 18.781 8.148 -11.016 1 95.12 97 SER A O 1
ATOM 740 N N . ASP A 1 98 ? 17.734 6.164 -10.82 1 97 98 ASP A N 1
ATOM 741 C CA . ASP A 1 98 ? 16.562 6.57 -11.586 1 97 98 ASP A CA 1
ATOM 742 C C . ASP A 1 98 ? 15.32 6.629 -10.703 1 97 98 ASP A C 1
ATOM 744 O O . ASP A 1 98 ? 14.367 5.883 -10.914 1 97 98 ASP A O 1
ATOM 748 N N . SER A 1 99 ? 15.375 7.613 -9.781 1 96.31 99 SER A N 1
ATOM 749 C CA . SER A 1 99 ? 14.312 7.754 -8.781 1 96.31 99 SER A CA 1
ATOM 750 C C . SER A 1 99 ? 12.977 8.086 -9.438 1 96.31 99 SER A C 1
ATOM 752 O O . SER A 1 99 ? 11.922 7.684 -8.945 1 96.31 99 SER A O 1
ATOM 754 N N . GLU A 1 100 ? 13.016 8.766 -10.578 1 97 100 GLU A N 1
ATOM 755 C CA . GLU A 1 100 ? 11.781 9.148 -11.266 1 97 100 GLU A CA 1
ATOM 756 C C . GLU A 1 100 ? 11.047 7.926 -11.797 1 97 100 GLU A C 1
ATOM 758 O O . GLU A 1 100 ? 9.844 7.773 -11.594 1 97 100 GLU A O 1
ATOM 763 N N . THR A 1 101 ? 11.789 7.027 -12.484 1 98.25 101 THR A N 1
ATOM 764 C CA . THR A 1 101 ? 11.164 5.824 -13.016 1 98.25 101 THR A CA 1
ATOM 765 C C . THR A 1 101 ? 10.742 4.887 -11.891 1 98.25 101 THR A C 1
ATOM 767 O O . THR A 1 101 ? 9.719 4.203 -11.992 1 98.25 101 THR A O 1
ATOM 770 N N . ARG A 1 102 ? 11.508 4.844 -10.797 1 98.5 102 ARG A N 1
ATOM 771 C CA . ARG A 1 102 ? 11.117 4.066 -9.625 1 98.5 102 ARG A CA 1
ATOM 772 C C . ARG A 1 102 ? 9.781 4.551 -9.07 1 98.5 102 ARG A C 1
ATOM 774 O O . ARG A 1 102 ? 8.938 3.744 -8.672 1 98.5 102 ARG A O 1
ATOM 781 N N . ALA A 1 103 ? 9.57 5.855 -9.086 1 98.62 103 ALA A N 1
ATOM 782 C CA . ALA A 1 103 ? 8.312 6.418 -8.586 1 98.62 103 ALA A CA 1
ATOM 783 C C . ALA A 1 103 ? 7.141 5.996 -9.469 1 98.62 103 ALA A C 1
ATOM 785 O O . ALA A 1 103 ? 6.047 5.73 -8.961 1 98.62 103 ALA A O 1
ATOM 786 N N . VAL A 1 104 ? 7.375 5.918 -10.75 1 98.75 104 VAL A N 1
ATOM 787 C CA . VAL A 1 104 ? 6.332 5.461 -11.656 1 98.75 104 VAL A CA 1
ATOM 788 C C . VAL A 1 104 ? 5.973 4.012 -11.344 1 98.75 104 VAL A C 1
ATOM 790 O O . VAL A 1 104 ? 4.793 3.676 -11.188 1 98.75 104 VAL A O 1
ATOM 793 N N . VAL A 1 105 ? 6.984 3.182 -11.188 1 98.94 105 VAL A N 1
ATOM 794 C CA . VAL A 1 105 ? 6.777 1.771 -10.883 1 98.94 105 VAL A CA 1
ATOM 795 C C . VAL A 1 105 ? 5.969 1.635 -9.594 1 98.94 105 VAL A C 1
ATOM 797 O O . VAL A 1 105 ? 4.977 0.902 -9.555 1 98.94 105 VAL A O 1
ATOM 800 N N . ARG A 1 106 ? 6.344 2.387 -8.594 1 98.88 106 ARG A N 1
ATOM 801 C CA . ARG A 1 106 ? 5.699 2.266 -7.293 1 98.88 106 ARG A CA 1
ATOM 802 C C . ARG A 1 106 ? 4.293 2.854 -7.32 1 98.88 106 ARG A C 1
ATOM 804 O O . ARG A 1 106 ? 3.393 2.352 -6.645 1 98.88 106 ARG A O 1
ATOM 811 N N . THR A 1 107 ? 4.105 3.906 -8.117 1 98.94 107 THR A N 1
ATOM 812 C CA . THR A 1 107 ? 2.762 4.453 -8.281 1 98.94 107 THR A CA 1
ATOM 813 C C . THR A 1 107 ? 1.822 3.414 -8.883 1 98.94 107 THR A C 1
ATOM 815 O O . THR A 1 107 ? 0.722 3.191 -8.375 1 98.94 107 THR A O 1
ATOM 818 N N . LEU A 1 108 ? 2.283 2.744 -9.906 1 98.94 108 LEU A N 1
ATOM 819 C CA . LEU A 1 108 ? 1.489 1.712 -10.562 1 98.94 108 LEU A CA 1
ATOM 820 C C . LEU A 1 108 ? 1.215 0.551 -9.617 1 98.94 108 LEU A C 1
ATOM 822 O O . LEU A 1 108 ? 0.079 0.082 -9.516 1 98.94 108 LEU A O 1
ATOM 826 N N . ALA A 1 109 ? 2.219 0.125 -8.898 1 98.94 109 ALA A N 1
ATOM 827 C CA . ALA A 1 109 ? 2.053 -0.951 -7.922 1 98.94 109 ALA A CA 1
ATOM 828 C C . ALA A 1 109 ? 1.042 -0.564 -6.844 1 98.94 109 ALA A C 1
ATOM 830 O O . ALA A 1 109 ? 0.186 -1.369 -6.473 1 98.94 109 ALA A O 1
ATOM 831 N N . ASP A 1 110 ? 1.109 0.662 -6.395 1 98.94 110 ASP A N 1
ATOM 832 C CA . ASP A 1 110 ? 0.278 1.114 -5.285 1 98.94 110 ASP A CA 1
ATOM 833 C C . ASP A 1 110 ? -1.171 1.306 -5.723 1 98.94 110 ASP A C 1
ATOM 835 O O . ASP A 1 110 ? -2.098 1.106 -4.934 1 98.94 110 ASP A O 1
ATOM 839 N N . ILE A 1 111 ? -1.409 1.636 -6.996 1 98.94 111 ILE A N 1
ATOM 840 C CA . ILE A 1 111 ? -2.779 1.688 -7.492 1 98.94 111 ILE A CA 1
ATOM 841 C C . ILE A 1 111 ? -3.451 0.33 -7.301 1 98.94 111 ILE A C 1
ATOM 843 O O . ILE A 1 111 ? -4.621 0.258 -6.918 1 98.94 111 ILE A O 1
ATOM 847 N N . ILE A 1 112 ? -2.674 -0.69 -7.52 1 98.94 112 ILE A N 1
ATOM 848 C CA . ILE A 1 112 ? -3.221 -2.031 -7.344 1 98.94 112 ILE A CA 1
ATOM 849 C C . ILE A 1 112 ? -3.279 -2.369 -5.855 1 98.94 112 ILE A C 1
ATOM 851 O O . ILE A 1 112 ? -4.336 -2.736 -5.336 1 98.94 112 ILE A O 1
ATOM 855 N N . SER A 1 113 ? -2.234 -2.145 -5.113 1 98.81 113 SER A N 1
ATOM 856 C CA . SER A 1 113 ? -2.055 -2.693 -3.773 1 98.81 113 SER A CA 1
ATOM 857 C C . SER A 1 113 ? -2.756 -1.834 -2.725 1 98.81 113 SER A C 1
ATOM 859 O O . SER A 1 113 ? -3.031 -2.299 -1.617 1 98.81 113 SER A O 1
ATOM 861 N N . CYS A 1 114 ? -3.041 -0.559 -3.09 1 98.75 114 CYS A N 1
ATOM 862 C CA . CYS A 1 114 ? -3.65 0.341 -2.117 1 98.75 114 CYS A CA 1
ATOM 863 C C . CYS A 1 114 ? -5.078 0.693 -2.521 1 98.75 114 CYS A C 1
ATOM 865 O O . CYS A 1 114 ? -5.926 0.939 -1.663 1 98.75 114 CYS A O 1
ATOM 867 N N . ASP A 1 115 ? -5.387 0.644 -3.861 1 98.56 115 ASP A N 1
ATOM 868 C CA . ASP A 1 115 ? -6.672 1.2 -4.27 1 98.56 115 ASP A CA 1
ATOM 869 C C . ASP A 1 115 ? -7.617 0.102 -4.75 1 98.56 115 ASP A C 1
ATOM 871 O O . ASP A 1 115 ? -8.844 0.27 -4.715 1 98.56 115 ASP A O 1
ATOM 875 N N . ILE A 1 116 ? -7.09 -0.998 -5.262 1 98.81 116 ILE A N 1
ATOM 876 C CA . ILE A 1 116 ? -7.938 -2.027 -5.855 1 98.81 116 ILE A CA 1
ATOM 877 C C . ILE A 1 116 ? -8.055 -3.215 -4.902 1 98.81 116 ILE A C 1
ATOM 879 O O . ILE A 1 116 ? -9.133 -3.506 -4.391 1 98.81 116 ILE A O 1
ATOM 883 N N . GLN A 1 117 ? -6.914 -3.787 -4.547 1 98.88 117 GLN A N 1
ATOM 884 C CA . GLN A 1 117 ? -6.867 -5.09 -3.889 1 98.88 117 GLN A CA 1
ATOM 885 C C . GLN A 1 117 ? -7.516 -5.031 -2.508 1 98.88 117 GLN A C 1
ATOM 887 O O . GLN A 1 117 ? -8.344 -5.879 -2.17 1 98.88 117 GLN A O 1
ATOM 892 N N . PRO A 1 118 ? -7.273 -4.039 -1.629 1 98.75 118 PRO A N 1
ATOM 893 C CA . PRO A 1 118 ? -7.785 -4.086 -0.257 1 98.75 118 PRO A CA 1
ATOM 894 C C . PRO A 1 118 ? -9.305 -3.969 -0.188 1 98.75 118 PRO A C 1
ATOM 896 O O . PRO A 1 118 ? -9.938 -4.566 0.688 1 98.75 118 PRO A O 1
ATOM 899 N N . VAL A 1 119 ? -9.891 -3.248 -1.148 1 98.62 119 VAL A N 1
ATOM 900 C CA . VAL A 1 119 ? -11.32 -2.959 -1.044 1 98.62 119 VAL A CA 1
ATOM 901 C C . VAL A 1 119 ? -12.125 -4.051 -1.751 1 98.62 119 VAL A C 1
ATOM 903 O O . VAL A 1 119 ? -13.352 -4.043 -1.718 1 98.62 119 VAL A O 1
ATOM 906 N N . THR A 1 120 ? -11.406 -5.008 -2.396 1 98.56 120 THR A N 1
ATOM 907 C CA . THR A 1 120 ? -12.078 -6.09 -3.113 1 98.56 120 THR A CA 1
ATOM 908 C C . THR A 1 120 ? -11.609 -7.449 -2.596 1 98.56 120 THR A C 1
ATOM 910 O O . THR A 1 120 ? -11.906 -8.484 -3.203 1 98.56 120 THR A O 1
ATOM 913 N N . ASN A 1 121 ? -10.852 -7.465 -1.532 1 97.81 121 ASN A N 1
ATOM 914 C CA . ASN A 1 121 ? -10.375 -8.75 -1.031 1 97.81 121 ASN A CA 1
ATOM 915 C C . ASN A 1 121 ? -11.453 -9.477 -0.23 1 97.81 121 ASN A C 1
ATOM 917 O O . ASN A 1 121 ? -12.523 -8.922 0.015 1 97.81 121 ASN A O 1
ATOM 921 N N . LEU A 1 122 ? -11.172 -10.695 0.141 1 96.62 122 LEU A N 1
ATOM 922 C CA . LEU A 1 122 ? -12.148 -11.586 0.757 1 96.62 122 LEU A CA 1
ATOM 923 C C . LEU A 1 122 ? -12.664 -11.008 2.066 1 96.62 122 LEU A C 1
ATOM 925 O O . LEU A 1 122 ? -13.859 -11.109 2.365 1 96.62 122 LEU A O 1
ATOM 929 N N . ARG A 1 123 ? -11.75 -10.367 2.848 1 96.19 123 ARG A N 1
ATOM 930 C CA . ARG A 1 123 ? -12.117 -9.789 4.137 1 96.19 123 ARG A CA 1
ATOM 931 C C . ARG A 1 123 ? -13.219 -8.742 3.979 1 96.19 123 ARG A C 1
ATOM 933 O O . ARG A 1 123 ? -14.188 -8.734 4.742 1 96.19 123 ARG A O 1
ATOM 940 N N . ILE A 1 124 ? -13.148 -7.887 2.998 1 97.56 124 ILE A N 1
ATOM 941 C CA . ILE A 1 124 ? -14.117 -6.82 2.77 1 97.56 124 ILE A CA 1
ATOM 942 C C . ILE A 1 124 ? -15.383 -7.398 2.129 1 97.56 124 ILE A C 1
ATOM 944 O O . ILE A 1 124 ? -16.5 -7.008 2.477 1 97.56 124 ILE A O 1
ATOM 948 N N . LEU A 1 125 ? -15.203 -8.367 1.203 1 96.94 125 LEU A N 1
ATOM 949 C CA . LEU A 1 125 ? -16.359 -9 0.574 1 96.94 125 LEU A CA 1
ATOM 950 C C . LEU A 1 125 ? -17.219 -9.711 1.61 1 96.94 125 LEU A C 1
ATOM 952 O O . LEU A 1 125 ? -18.453 -9.695 1.516 1 96.94 125 LEU A O 1
ATOM 956 N N . LYS A 1 126 ? -16.578 -10.305 2.609 1 95.62 126 LYS A N 1
ATOM 957 C CA . LYS A 1 126 ? -17.312 -10.977 3.682 1 95.62 126 LYS A CA 1
ATOM 958 C C . LYS A 1 126 ? -18.047 -9.961 4.562 1 95.62 126 LYS A C 1
ATOM 960 O O . LYS A 1 126 ? -19.016 -10.305 5.238 1 95.62 126 LYS A O 1
ATOM 965 N N . ARG A 1 127 ? -17.578 -8.742 4.586 1 95.44 127 ARG A N 1
ATOM 966 C CA . ARG A 1 127 ? -18.203 -7.703 5.398 1 95.44 127 ARG A CA 1
ATOM 967 C C . ARG A 1 127 ? -19.391 -7.082 4.672 1 95.44 127 ARG A C 1
ATOM 969 O O . ARG A 1 127 ? -20.406 -6.773 5.289 1 95.44 127 ARG A O 1
ATOM 976 N N . VAL A 1 128 ? -19.297 -6.938 3.33 1 95.94 128 VAL A N 1
ATOM 977 C CA . VAL A 1 128 ? -20.359 -6.227 2.607 1 95.94 128 VAL A CA 1
ATOM 978 C C . VAL A 1 128 ? -21.422 -7.215 2.156 1 95.94 128 VAL A C 1
ATOM 980 O O . VAL A 1 128 ? -22.594 -6.836 1.972 1 95.94 128 VAL A O 1
ATOM 983 N N . GLY A 1 129 ? -21.062 -8.484 2.029 1 94.56 129 GLY A N 1
ATOM 984 C CA . GLY A 1 129 ? -22 -9.508 1.611 1 94.56 129 GLY A CA 1
ATOM 985 C C . GLY A 1 129 ? -23.266 -9.539 2.453 1 94.56 129 GLY A C 1
ATOM 986 O O . GLY A 1 129 ? -24.375 -9.414 1.926 1 94.56 129 GLY A O 1
ATOM 987 N N . PRO A 1 130 ? -23.125 -9.609 3.723 1 93.5 130 PRO A N 1
ATOM 988 C CA . PRO A 1 130 ? -24.266 -9.672 4.621 1 93.5 130 PRO A CA 1
ATOM 989 C C . PRO A 1 130 ? -25.141 -8.414 4.559 1 93.5 130 PRO A C 1
ATOM 991 O O . PRO A 1 130 ? -26.281 -8.43 5.016 1 93.5 130 PRO A O 1
ATOM 994 N N . LEU A 1 131 ? -24.672 -7.359 3.951 1 93 131 LEU A N 1
ATOM 995 C CA . LEU A 1 131 ? -25.438 -6.117 3.832 1 93 131 LEU A CA 1
ATOM 996 C C . LEU A 1 131 ? -26.281 -6.125 2.568 1 93 131 LEU A C 1
ATOM 998 O O . LEU A 1 131 ? -26.938 -5.125 2.246 1 93 131 LEU A O 1
ATOM 1002 N N . GLY A 1 132 ? -26.219 -7.262 1.806 1 91.81 132 GLY A N 1
ATOM 1003 C CA . GLY A 1 132 ? -27.031 -7.414 0.609 1 91.81 132 GLY A CA 1
ATOM 1004 C C . GLY A 1 132 ? -26.312 -6.977 -0.656 1 91.81 132 GLY A C 1
ATOM 1005 O O . GLY A 1 132 ? -26.938 -6.875 -1.719 1 91.81 132 GLY A O 1
ATOM 1006 N N . VAL A 1 133 ? -25.109 -6.73 -0.5 1 93 133 VAL A N 1
ATOM 1007 C CA . VAL A 1 133 ? -24.328 -6.285 -1.642 1 93 133 VAL A CA 1
ATOM 1008 C C . VAL A 1 133 ? -23.891 -7.492 -2.473 1 93 133 VAL A C 1
ATOM 1010 O O . VAL A 1 133 ? -23.438 -8.5 -1.928 1 93 133 VAL A O 1
ATOM 1013 N N . ASP A 1 134 ? -24.094 -7.383 -3.781 1 95.38 134 ASP A N 1
ATOM 1014 C CA . ASP A 1 134 ? -23.516 -8.367 -4.688 1 95.38 134 ASP A CA 1
ATOM 1015 C C . ASP A 1 134 ? -22 -8.219 -4.77 1 95.38 134 ASP A C 1
ATOM 1017 O O . ASP A 1 134 ? -21.5 -7.184 -5.203 1 95.38 134 ASP A O 1
ATOM 1021 N N . ARG A 1 135 ? -21.312 -9.266 -4.383 1 94.94 135 ARG A N 1
ATOM 1022 C CA . ARG A 1 135 ? -19.844 -9.234 -4.289 1 94.94 135 ARG A CA 1
ATOM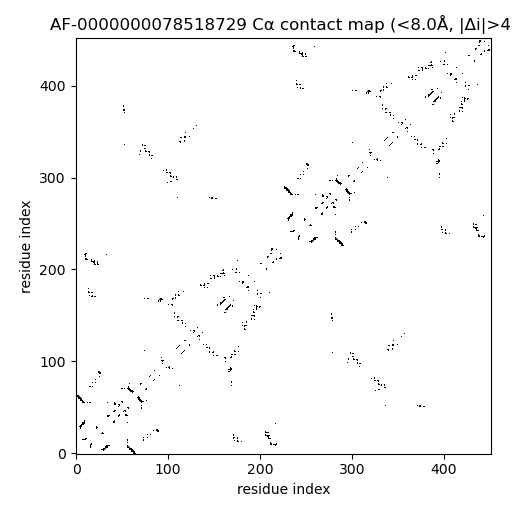 1023 C C . ARG A 1 135 ? -19.219 -8.922 -5.645 1 94.94 135 ARG A C 1
ATOM 1025 O O . ARG A 1 135 ? -18.25 -8.172 -5.723 1 94.94 135 ARG A O 1
ATOM 1032 N N . ALA A 1 136 ? -19.719 -9.523 -6.684 1 95.88 136 ALA A N 1
ATOM 1033 C CA . ALA A 1 136 ? -19.172 -9.297 -8.023 1 95.88 136 ALA A CA 1
ATOM 1034 C C . ALA A 1 136 ? -19.375 -7.852 -8.461 1 95.88 136 ALA A C 1
ATOM 1036 O O . ALA A 1 136 ? -18.469 -7.227 -9.016 1 95.88 136 ALA A O 1
ATOM 1037 N N . GLU A 1 137 ? -20.547 -7.352 -8.219 1 96 137 GLU A N 1
ATOM 1038 C CA . GLU A 1 137 ? -20.844 -5.965 -8.578 1 96 137 GLU A CA 1
ATOM 1039 C C . GLU A 1 137 ? -19.984 -4.992 -7.773 1 96 137 GLU A C 1
ATOM 1041 O O . GLU A 1 137 ? -19.453 -4.016 -8.32 1 96 137 GLU A O 1
ATOM 1046 N N . TRP A 1 138 ? -19.875 -5.25 -6.43 1 97.12 138 TRP A N 1
ATOM 1047 C CA . TRP A 1 138 ? -19 -4.457 -5.566 1 97.12 138 TRP A CA 1
ATOM 1048 C C . TRP A 1 138 ? -17.594 -4.387 -6.133 1 97.12 138 TRP A C 1
ATOM 1050 O O . TRP A 1 138 ? -17.047 -3.297 -6.305 1 97.12 138 TRP A O 1
ATOM 1060 N N . SER A 1 139 ? -17.094 -5.523 -6.484 1 98.25 139 SER A N 1
ATOM 1061 C CA . SER A 1 139 ? -15.703 -5.637 -6.898 1 98.25 139 SER A CA 1
ATOM 1062 C C . SER A 1 139 ? -15.492 -5.043 -8.289 1 98.25 139 SER A C 1
ATOM 1064 O O . SER A 1 139 ? -14.516 -4.32 -8.516 1 98.25 139 SER A O 1
ATOM 1066 N N . LYS A 1 140 ? -16.406 -5.328 -9.203 1 98.25 140 LYS A N 1
ATOM 1067 C CA . LYS A 1 140 ? -16.266 -4.902 -10.594 1 98.25 140 LYS A CA 1
ATOM 1068 C C . LYS A 1 140 ? -16.141 -3.387 -10.695 1 98.25 140 LYS A C 1
ATOM 1070 O O . LYS A 1 140 ? -15.227 -2.879 -11.352 1 98.25 140 LYS A O 1
ATOM 1075 N N . GLY A 1 141 ? -17.016 -2.689 -10.016 1 97.44 141 GLY A N 1
ATOM 1076 C CA . GLY A 1 141 ? -16.953 -1.236 -10.062 1 97.44 141 GLY A CA 1
ATOM 1077 C C . GLY A 1 141 ? -15.656 -0.671 -9.523 1 97.44 141 GLY A C 1
ATOM 1078 O O . GLY A 1 141 ? -15.047 0.194 -10.148 1 97.44 141 GLY A O 1
ATOM 1079 N N . LEU A 1 142 ? -15.234 -1.171 -8.383 1 98.44 142 LEU A N 1
ATOM 1080 C CA . LEU A 1 142 ? -14.016 -0.697 -7.742 1 98.44 142 LEU A CA 1
ATOM 1081 C C . LEU A 1 142 ? -12.789 -1.05 -8.586 1 98.44 142 LEU A C 1
ATOM 1083 O O . LEU A 1 142 ? -11.875 -0.238 -8.719 1 98.44 142 LEU A O 1
ATOM 1087 N N . MET A 1 143 ? -12.797 -2.246 -9.148 1 98.81 143 MET A N 1
ATOM 1088 C CA . MET A 1 143 ? -11.68 -2.674 -9.984 1 98.81 143 MET A CA 1
ATOM 1089 C C . MET A 1 143 ? -11.602 -1.842 -11.258 1 98.81 143 MET A C 1
ATOM 1091 O O . MET A 1 143 ? -10.516 -1.444 -11.68 1 98.81 143 MET A O 1
ATOM 1095 N N . GLU A 1 144 ? -12.75 -1.549 -11.867 1 98.81 144 GLU A N 1
ATOM 1096 C CA . GLU A 1 144 ? -12.766 -0.734 -13.078 1 98.81 144 GLU A CA 1
ATOM 1097 C C . GLU A 1 144 ? -12.219 0.665 -12.812 1 98.81 144 GLU A C 1
ATOM 1099 O O . GLU A 1 144 ? -11.445 1.201 -13.609 1 98.81 144 GLU A O 1
ATOM 1104 N N . ASP A 1 145 ? -12.578 1.244 -11.672 1 98.31 145 ASP A N 1
ATOM 1105 C CA . ASP A 1 145 ? -12.031 2.543 -11.289 1 98.31 145 ASP A CA 1
ATOM 1106 C C . ASP A 1 145 ? -10.516 2.484 -11.164 1 98.31 145 ASP A C 1
ATOM 1108 O O . ASP A 1 145 ? -9.812 3.354 -11.688 1 98.31 145 ASP A O 1
ATOM 1112 N N . GLY A 1 146 ? -10.039 1.458 -10.477 1 98.69 146 GLY A N 1
ATOM 1113 C CA . GLY A 1 146 ? -8.609 1.294 -10.289 1 98.69 146 GLY A CA 1
ATOM 1114 C C . GLY A 1 146 ? -7.863 1.061 -11.594 1 98.69 146 GLY A C 1
ATOM 1115 O O . GLY A 1 146 ? -6.801 1.646 -11.82 1 98.69 146 GLY A O 1
ATOM 1116 N N . PHE A 1 147 ? -8.422 0.244 -12.5 1 98.88 147 PHE A N 1
ATOM 1117 C CA . PHE A 1 147 ? -7.762 -0.061 -13.766 1 98.88 147 PHE A CA 1
ATOM 1118 C C . PHE A 1 147 ? -7.805 1.141 -14.703 1 98.88 147 PHE A C 1
ATOM 1120 O O . PHE A 1 147 ? -6.902 1.332 -15.516 1 98.88 147 PHE A O 1
ATOM 1127 N N . ARG A 1 148 ? -8.828 1.961 -14.578 1 98.81 148 ARG A N 1
ATOM 1128 C CA . ARG A 1 148 ? -8.852 3.207 -15.336 1 98.81 148 ARG A CA 1
ATOM 1129 C C . ARG A 1 148 ? -7.688 4.109 -14.938 1 98.81 148 ARG A C 1
ATOM 1131 O O . ARG A 1 148 ? -7.031 4.699 -15.797 1 98.81 148 ARG A O 1
ATOM 1138 N N . ALA A 1 149 ? -7.488 4.215 -13.672 1 98.88 149 ALA A N 1
ATOM 1139 C CA . ALA A 1 149 ? -6.352 4.996 -13.18 1 98.88 149 ALA A CA 1
ATOM 1140 C C . ALA A 1 149 ? -5.031 4.379 -13.633 1 98.88 149 ALA A C 1
ATOM 1142 O O . ALA A 1 149 ? -4.129 5.09 -14.086 1 98.88 149 ALA A O 1
ATOM 1143 N N . TYR A 1 150 ? -4.922 3.041 -13.484 1 98.94 150 TYR A N 1
ATOM 1144 C CA . TYR A 1 150 ? -3.717 2.348 -13.93 1 98.94 150 TYR A CA 1
ATOM 1145 C C . TYR A 1 150 ? -3.438 2.631 -15.398 1 98.94 150 TYR A C 1
ATOM 1147 O O . TYR A 1 150 ? -2.311 2.965 -15.773 1 98.94 150 TYR A O 1
ATOM 1155 N N . GLU A 1 151 ? -4.457 2.518 -16.25 1 98.94 151 GLU A N 1
ATOM 1156 C CA . GLU A 1 151 ? -4.367 2.762 -17.688 1 98.94 151 GLU A CA 1
ATOM 1157 C C . GLU A 1 151 ? -3.85 4.164 -17.984 1 98.94 151 GLU A C 1
ATOM 1159 O O . GLU A 1 151 ? -2.971 4.348 -18.828 1 98.94 151 GLU A O 1
ATOM 1164 N N . ALA A 1 152 ? -4.363 5.113 -17.266 1 98.81 152 ALA A N 1
ATOM 1165 C CA . ALA A 1 152 ? -3.998 6.508 -17.484 1 98.81 152 ALA A CA 1
ATOM 1166 C C . ALA A 1 152 ? -2.525 6.75 -17.172 1 98.81 152 ALA A C 1
ATOM 1168 O O . ALA A 1 152 ? -1.854 7.523 -17.859 1 98.81 152 ALA A O 1
ATOM 1169 N N . VAL A 1 153 ? -2.012 6.074 -16.172 1 98.81 153 VAL A N 1
ATOM 1170 C CA . VAL A 1 153 ? -0.629 6.273 -15.742 1 98.81 153 VAL A CA 1
ATOM 1171 C C . VAL A 1 153 ? 0.307 5.469 -16.641 1 98.81 153 VAL A C 1
ATOM 1173 O O . VAL A 1 153 ? 1.32 5.988 -17.125 1 98.81 153 VAL A O 1
ATOM 1176 N N . VAL A 1 154 ? -0.084 4.258 -16.922 1 98.81 154 VAL A N 1
ATOM 1177 C CA . VAL A 1 154 ? 0.829 3.297 -17.531 1 98.81 154 VAL A CA 1
ATOM 1178 C C . VAL A 1 154 ? 1.041 3.652 -19 1 98.81 154 VAL A C 1
ATOM 1180 O O . VAL A 1 154 ? 2.07 3.311 -19.594 1 98.81 154 VAL A O 1
ATOM 1183 N N . LYS A 1 155 ? 0.152 4.375 -19.578 1 98.25 155 LYS A N 1
ATOM 1184 C CA . LYS A 1 155 ? 0.241 4.781 -20.969 1 98.25 155 LYS A CA 1
ATOM 1185 C C . LYS A 1 155 ? 1.524 5.562 -21.234 1 98.25 155 LYS A C 1
ATOM 1187 O O . LYS A 1 155 ? 2.057 5.535 -22.359 1 98.25 155 LYS A O 1
ATOM 1192 N N . LYS A 1 156 ? 2.047 6.191 -20.234 1 97.25 156 LYS A N 1
ATOM 1193 C CA . LYS A 1 156 ? 3.195 7.078 -20.391 1 97.25 156 LYS A CA 1
ATOM 1194 C C . LYS A 1 156 ? 4.508 6.316 -20.219 1 97.25 156 LYS A C 1
ATOM 1196 O O . LYS A 1 156 ? 5.574 6.824 -20.578 1 97.25 156 LYS A O 1
ATOM 1201 N N . SER A 1 157 ? 4.449 5.086 -19.781 1 98.44 157 SER A N 1
ATOM 1202 C CA . SER A 1 157 ? 5.684 4.383 -19.453 1 98.44 157 SER A CA 1
ATOM 1203 C C . SER A 1 157 ? 5.75 3.021 -20.141 1 98.44 157 SER A C 1
ATOM 1205 O O . SER A 1 157 ? 6.809 2.395 -20.188 1 98.44 157 SER A O 1
ATOM 1207 N N . ALA A 1 158 ? 4.695 2.561 -20.703 1 98.69 158 ALA A N 1
ATOM 1208 C CA . ALA A 1 158 ? 4.543 1.177 -21.156 1 98.69 158 ALA A CA 1
ATOM 1209 C C . ALA A 1 158 ? 5.469 0.87 -22.328 1 98.69 158 ALA A C 1
ATOM 1211 O O . ALA A 1 158 ? 5.676 1.716 -23.203 1 98.69 158 ALA A O 1
ATOM 1212 N N . GLY A 1 159 ? 6.062 -0.229 -22.312 1 98.56 159 GLY A N 1
ATOM 1213 C CA . GLY A 1 159 ? 6.621 -0.99 -23.422 1 98.56 159 GLY A CA 1
ATOM 1214 C C . GLY A 1 159 ? 6.004 -2.367 -23.562 1 98.56 159 GLY A C 1
ATOM 1215 O O . GLY A 1 159 ? 4.785 -2.496 -23.703 1 98.56 159 GLY A O 1
ATOM 1216 N N . LYS A 1 160 ? 6.863 -3.363 -23.453 1 98.69 160 LYS A N 1
ATOM 1217 C CA . LYS A 1 160 ? 6.336 -4.723 -23.375 1 98.69 160 LYS A CA 1
ATOM 1218 C C . LYS A 1 160 ? 5.598 -4.949 -22.062 1 98.69 160 LYS A C 1
ATOM 1220 O O . LYS A 1 160 ? 4.613 -5.691 -22.016 1 98.69 160 LYS A O 1
ATOM 1225 N N . PHE A 1 161 ? 6.031 -4.289 -21.078 1 98.88 161 PHE A N 1
ATOM 1226 C CA . PHE A 1 161 ? 5.438 -4.383 -19.75 1 98.88 161 PHE A CA 1
ATOM 1227 C C . PHE A 1 161 ? 5.051 -3.004 -19.234 1 98.88 161 PHE A C 1
ATOM 1229 O O . PHE A 1 161 ? 4.867 -2.068 -20.016 1 98.88 161 PHE A O 1
ATOM 1236 N N . SER A 1 162 ? 4.746 -2.83 -17.922 1 98.94 162 SER A N 1
ATOM 1237 C CA . SER A 1 162 ? 4.184 -1.598 -17.391 1 98.94 162 SER A CA 1
ATOM 1238 C C . SER A 1 162 ? 5.164 -0.438 -17.516 1 98.94 162 SER A C 1
ATOM 1240 O O . SER A 1 162 ? 4.758 0.707 -17.734 1 98.94 162 SER A O 1
ATOM 1242 N N . VAL A 1 163 ? 6.457 -0.741 -17.297 1 98.81 163 VAL A N 1
ATOM 1243 C CA . VAL A 1 163 ? 7.5 0.272 -17.438 1 98.81 163 VAL A CA 1
ATOM 1244 C C . VAL A 1 163 ? 8.602 -0.248 -18.359 1 98.81 163 VAL A C 1
ATOM 1246 O O . VAL A 1 163 ? 9.523 -0.931 -17.906 1 98.81 163 VAL A O 1
ATOM 1249 N N . GLY A 1 164 ? 8.531 0.114 -19.578 1 98.44 164 GLY A N 1
ATOM 1250 C CA . GLY A 1 164 ? 9.484 -0.381 -20.547 1 98.44 164 GLY A CA 1
ATOM 1251 C C . GLY A 1 164 ? 9.352 -1.868 -20.812 1 98.44 164 GLY A C 1
ATOM 1252 O O . GLY A 1 164 ? 8.234 -2.389 -20.906 1 98.44 164 GLY A O 1
ATOM 1253 N N . ASP A 1 165 ? 10.5 -2.525 -20.984 1 98.31 165 ASP A N 1
ATOM 1254 C CA . ASP A 1 165 ? 10.477 -3.91 -21.453 1 98.31 165 ASP A CA 1
ATOM 1255 C C . ASP A 1 165 ? 10.945 -4.863 -20.344 1 98.31 165 ASP A C 1
ATOM 1257 O O . ASP A 1 165 ? 11.211 -6.039 -20.609 1 98.31 165 ASP A O 1
ATOM 1261 N N . SER A 1 166 ? 11.039 -4.32 -19.172 1 97.56 166 SER A N 1
ATOM 1262 C CA . SER A 1 166 ? 11.438 -5.152 -18.047 1 97.56 166 SER A CA 1
ATOM 1263 C C . SER A 1 166 ? 10.289 -5.336 -17.062 1 97.56 166 SER A C 1
ATOM 1265 O O . SER A 1 166 ? 9.523 -4.406 -16.812 1 97.56 166 SER A O 1
ATOM 1267 N N . ILE A 1 167 ? 10.242 -6.527 -16.5 1 98.75 167 ILE A N 1
ATOM 1268 C CA . ILE A 1 167 ? 9.234 -6.801 -15.484 1 98.75 167 ILE A CA 1
ATOM 1269 C C . ILE A 1 167 ? 9.633 -6.125 -14.18 1 98.75 167 ILE A C 1
ATOM 1271 O O . ILE A 1 167 ? 10.766 -6.281 -13.711 1 98.75 167 ILE A O 1
ATOM 1275 N N . THR A 1 168 ? 8.75 -5.344 -13.633 1 98.81 168 THR A N 1
ATOM 1276 C CA . THR A 1 168 ? 8.961 -4.672 -12.359 1 98.81 168 THR A CA 1
ATOM 1277 C C . THR A 1 168 ? 7.898 -5.086 -11.344 1 98.81 168 THR A C 1
ATOM 1279 O O . THR A 1 168 ? 7.016 -5.883 -11.656 1 98.81 168 THR A O 1
ATOM 1282 N N . ILE A 1 169 ? 7.941 -4.539 -10.133 1 98.94 169 ILE A N 1
ATOM 1283 C CA . ILE A 1 169 ? 6.957 -4.863 -9.109 1 98.94 169 ILE A CA 1
ATOM 1284 C C . ILE A 1 169 ? 5.574 -4.391 -9.547 1 98.94 169 ILE A C 1
ATOM 1286 O O . ILE A 1 169 ? 4.555 -4.93 -9.109 1 98.94 169 ILE A O 1
ATOM 1290 N N . ALA A 1 170 ? 5.484 -3.369 -10.445 1 98.94 170 ALA A N 1
ATOM 1291 C CA . ALA A 1 170 ? 4.199 -2.961 -11.008 1 98.94 170 ALA A CA 1
ATOM 1292 C C . ALA A 1 170 ? 3.52 -4.125 -11.719 1 98.94 170 ALA A C 1
ATOM 1294 O O . ALA A 1 170 ? 2.326 -4.367 -11.531 1 98.94 170 ALA A O 1
ATOM 1295 N N . ASP A 1 171 ? 4.273 -4.848 -12.492 1 98.94 171 ASP A N 1
ATOM 1296 C CA . ASP A 1 171 ? 3.748 -5.977 -13.25 1 98.94 171 ASP A CA 1
ATOM 1297 C C . ASP A 1 171 ? 3.344 -7.125 -12.328 1 98.94 171 ASP A C 1
ATOM 1299 O O . ASP A 1 171 ? 2.332 -7.789 -12.562 1 98.94 171 ASP A O 1
ATOM 1303 N N . LEU A 1 172 ? 4.152 -7.32 -11.312 1 98.94 172 LEU A N 1
ATOM 1304 C CA . LEU A 1 172 ? 3.887 -8.391 -10.359 1 98.94 172 LEU A CA 1
ATOM 1305 C C . LEU A 1 172 ? 2.594 -8.133 -9.594 1 98.94 172 LEU A C 1
ATOM 1307 O O . LEU A 1 172 ? 1.906 -9.07 -9.188 1 98.94 172 LEU A O 1
ATOM 1311 N N . CYS A 1 173 ? 2.258 -6.891 -9.438 1 98.94 173 CYS A N 1
ATOM 1312 C CA . CYS A 1 173 ? 0.977 -6.535 -8.836 1 98.94 173 CYS A CA 1
ATOM 1313 C C . CYS A 1 173 ? -0.144 -6.598 -9.859 1 98.94 173 CYS A C 1
ATOM 1315 O O . CYS A 1 173 ? -1.251 -7.043 -9.555 1 98.94 173 CYS A O 1
ATOM 1317 N N . LEU A 1 174 ? 0.151 -6.258 -11.086 1 98.94 174 LEU A N 1
ATOM 1318 C CA . LEU A 1 174 ? -0.857 -6.121 -12.125 1 98.94 174 LEU A CA 1
ATOM 1319 C C . LEU A 1 174 ? -1.438 -7.48 -12.508 1 98.94 174 LEU A C 1
ATOM 1321 O O . LEU A 1 174 ? -2.658 -7.641 -12.57 1 98.94 174 LEU A O 1
ATOM 1325 N N . ILE A 1 175 ? -0.624 -8.438 -12.758 1 98.94 175 ILE A N 1
ATOM 1326 C CA . ILE A 1 175 ? -1.056 -9.656 -13.43 1 98.94 175 ILE A CA 1
ATOM 1327 C C . ILE A 1 175 ? -2.043 -10.414 -12.547 1 98.94 175 ILE A C 1
ATOM 1329 O O . ILE A 1 175 ? -3.129 -10.789 -13 1 98.94 175 ILE A O 1
ATOM 1333 N N . PRO A 1 176 ? -1.737 -10.633 -11.227 1 98.94 176 PRO A N 1
ATOM 1334 C CA . PRO A 1 176 ? -2.762 -11.312 -10.43 1 98.94 176 PRO A CA 1
ATOM 1335 C C . PRO A 1 176 ? -4.035 -10.492 -10.273 1 98.94 176 PRO A C 1
ATOM 1337 O O . PRO A 1 176 ? -5.133 -11.047 -10.18 1 98.94 176 PRO A O 1
ATOM 1340 N N . ALA A 1 177 ? -3.893 -9.164 -10.203 1 98.88 177 ALA A N 1
ATOM 1341 C CA . ALA A 1 177 ? -5.074 -8.305 -10.133 1 98.88 177 ALA A CA 1
ATOM 1342 C C . ALA A 1 177 ? -5.945 -8.469 -11.383 1 98.88 177 ALA A C 1
ATOM 1344 O O . ALA A 1 177 ? -7.172 -8.461 -11.289 1 98.88 177 ALA A O 1
ATOM 1345 N N . ALA A 1 178 ? -5.289 -8.594 -12.523 1 98.88 178 ALA A N 1
ATOM 1346 C CA . ALA A 1 178 ? -6.004 -8.789 -13.781 1 98.88 178 ALA A CA 1
ATOM 1347 C C . ALA A 1 178 ? -6.781 -10.102 -13.773 1 98.88 178 ALA A C 1
ATOM 1349 O O . ALA A 1 178 ? -7.926 -10.156 -14.234 1 98.88 178 ALA A O 1
ATOM 1350 N N . TRP A 1 179 ? -6.145 -11.195 -13.25 1 98.56 179 TRP A N 1
ATOM 1351 C CA . TRP A 1 179 ? -6.855 -12.461 -13.125 1 98.56 179 TRP A CA 1
ATOM 1352 C C . TRP A 1 179 ? -8.125 -12.289 -12.297 1 98.56 179 TRP A C 1
ATOM 1354 O O . TRP A 1 179 ? -9.188 -12.797 -12.672 1 98.56 179 TRP A O 1
ATOM 1364 N N . GLY A 1 180 ? -7.953 -11.547 -11.172 1 97.69 180 GLY A N 1
ATOM 1365 C CA . GLY A 1 180 ? -9.102 -11.281 -10.32 1 97.69 180 GLY A CA 1
ATOM 1366 C C . GLY A 1 180 ? -10.172 -10.453 -11.008 1 97.69 180 GLY A C 1
ATOM 1367 O O . GLY A 1 180 ? -11.367 -10.719 -10.852 1 97.69 180 GLY A O 1
ATOM 1368 N N . ALA A 1 181 ? -9.758 -9.469 -11.719 1 98.44 181 ALA A N 1
ATOM 1369 C CA . ALA A 1 181 ? -10.688 -8.586 -12.43 1 98.44 181 ALA A CA 1
ATOM 1370 C C . ALA A 1 181 ? -11.523 -9.375 -13.43 1 98.44 181 ALA A C 1
ATOM 1372 O O . ALA A 1 181 ? -12.734 -9.18 -13.523 1 98.44 181 ALA A O 1
ATOM 1373 N N . GLN A 1 182 ? -10.883 -10.219 -14.156 1 97.12 182 GLN A N 1
ATOM 1374 C CA . GLN A 1 182 ? -11.594 -11.055 -15.117 1 97.12 182 GLN A CA 1
ATOM 1375 C C . GLN A 1 182 ? -12.594 -11.977 -14.422 1 97.12 182 GLN A C 1
ATOM 1377 O O . GLN A 1 182 ? -13.719 -12.141 -14.891 1 97.12 182 GLN A O 1
ATOM 1382 N N . ARG A 1 183 ? -12.211 -12.516 -13.359 1 95.31 183 ARG A N 1
ATOM 1383 C CA . ARG A 1 183 ? -13.086 -13.375 -12.57 1 95.31 183 ARG A CA 1
ATOM 1384 C C . ARG A 1 183 ? -14.352 -12.625 -12.164 1 95.31 183 ARG A C 1
ATOM 1386 O O . ARG A 1 183 ? -15.438 -13.211 -12.109 1 95.31 183 ARG A O 1
ATOM 1393 N N . PHE A 1 184 ? -14.227 -11.305 -11.883 1 97.06 184 PHE A N 1
ATOM 1394 C CA . PHE A 1 184 ? -15.359 -10.523 -11.391 1 97.06 184 PHE A CA 1
ATOM 1395 C C . PHE A 1 184 ? -16.062 -9.812 -12.531 1 97.06 184 PHE A C 1
ATOM 1397 O O . PHE A 1 184 ? -16.906 -8.945 -12.305 1 97.06 184 PHE A O 1
ATOM 1404 N N . GLY A 1 185 ? -15.664 -10.109 -13.758 1 97.38 185 GLY A N 1
ATOM 1405 C CA . GLY A 1 185 ? -16.438 -9.664 -14.898 1 97.38 185 GLY A CA 1
ATOM 1406 C C . GLY A 1 185 ? -15.922 -8.375 -15.5 1 97.38 185 GLY A C 1
ATOM 1407 O O . GLY A 1 185 ? -16.594 -7.758 -16.328 1 97.38 185 GLY A O 1
ATOM 1408 N N . VAL A 1 186 ? -14.773 -7.949 -15.102 1 98.56 186 VAL A N 1
ATOM 1409 C CA . VAL A 1 186 ? -14.18 -6.766 -15.719 1 98.56 186 VAL A CA 1
ATOM 1410 C C . VAL A 1 186 ? -13.719 -7.102 -17.141 1 98.56 186 VAL A C 1
ATOM 1412 O O . VAL A 1 186 ? -13.039 -8.109 -17.359 1 98.56 186 VAL A O 1
ATOM 1415 N N . ASP A 1 187 ? -14.117 -6.309 -18.125 1 98.44 187 ASP A N 1
ATOM 1416 C CA . ASP A 1 187 ? -13.609 -6.414 -19.5 1 98.44 187 ASP A CA 1
ATOM 1417 C C . ASP A 1 187 ? -12.305 -5.641 -19.656 1 98.44 187 ASP A C 1
ATOM 1419 O O . ASP A 1 187 ? -12.312 -4.422 -19.844 1 98.44 187 ASP A O 1
ATOM 1423 N N . LEU A 1 188 ? -11.203 -6.332 -19.656 1 98.5 188 LEU A N 1
ATOM 1424 C CA . LEU A 1 188 ? -9.906 -5.68 -19.734 1 98.5 188 LEU A CA 1
ATOM 1425 C C . LEU A 1 188 ? -9.742 -4.961 -21.078 1 98.5 188 LEU A C 1
ATOM 1427 O O . LEU A 1 188 ? -8.859 -4.113 -21.219 1 98.5 188 LEU A O 1
ATOM 1431 N N . GLY A 1 189 ? -10.539 -5.289 -22.078 1 98.56 189 GLY A N 1
ATOM 1432 C CA . GLY A 1 189 ? -10.516 -4.594 -23.344 1 98.56 189 GLY A CA 1
ATOM 1433 C C . GLY A 1 189 ? -10.758 -3.104 -23.219 1 98.56 189 GLY A C 1
ATOM 1434 O O . GLY A 1 189 ? -10.398 -2.328 -24.109 1 98.56 189 GLY A O 1
ATOM 1435 N N . GLN A 1 190 ? -11.391 -2.67 -22.141 1 98.38 190 GLN A N 1
ATOM 1436 C CA . GLN A 1 190 ? -11.648 -1.259 -21.875 1 98.38 190 GLN A CA 1
ATOM 1437 C C . GLN A 1 190 ? -10.359 -0.509 -21.562 1 98.38 190 GLN A C 1
ATOM 1439 O O . GLN A 1 190 ? -10.328 0.723 -21.578 1 98.38 190 GLN A O 1
ATOM 1444 N N . PHE A 1 191 ? -9.367 -1.277 -21.281 1 98.81 191 PHE A N 1
ATOM 1445 C CA . PHE A 1 191 ? -8.055 -0.751 -20.938 1 98.81 191 PHE A CA 1
ATOM 1446 C C . PHE A 1 191 ? -6.984 -1.325 -21.859 1 98.81 191 PHE A C 1
ATOM 1448 O O . PHE A 1 191 ? -6.195 -2.178 -21.438 1 98.81 191 PHE A O 1
ATOM 1455 N N . PRO A 1 192 ? -6.875 -0.798 -23.016 1 98.81 192 PRO A N 1
ATOM 1456 C CA . PRO A 1 192 ? -6.125 -1.489 -24.062 1 98.81 192 PRO A CA 1
ATOM 1457 C C . PRO A 1 192 ? -4.637 -1.609 -23.75 1 98.81 192 PRO A C 1
ATOM 1459 O O . PRO A 1 192 ? -4.02 -2.641 -24.031 1 98.81 192 PRO A O 1
ATOM 1462 N N . VAL A 1 193 ? -3.992 -0.547 -23.234 1 98.94 193 VAL A N 1
ATOM 1463 C CA . VAL A 1 193 ? -2.57 -0.617 -22.922 1 98.94 193 VAL A CA 1
ATOM 1464 C C . VAL A 1 193 ? -2.338 -1.643 -21.812 1 98.94 193 VAL A C 1
ATOM 1466 O O . VAL A 1 193 ? -1.456 -2.498 -21.922 1 98.94 193 VAL A O 1
ATOM 1469 N N . THR A 1 194 ? -3.141 -1.584 -20.781 1 98.94 194 THR A N 1
ATOM 1470 C CA . THR A 1 194 ? -3.064 -2.529 -19.672 1 98.94 194 THR A CA 1
ATOM 1471 C C . THR A 1 194 ? -3.295 -3.955 -20.172 1 98.94 194 THR A C 1
ATOM 1473 O O . THR A 1 194 ? -2.572 -4.875 -19.781 1 98.94 194 THR A O 1
ATOM 1476 N N . ASN A 1 195 ? -4.281 -4.094 -21 1 98.88 195 ASN A N 1
ATOM 1477 C CA . ASN A 1 195 ? -4.617 -5.414 -21.516 1 98.88 195 ASN A CA 1
ATOM 1478 C C . ASN A 1 195 ? -3.459 -6.02 -22.312 1 98.88 195 ASN A C 1
ATOM 1480 O O . ASN A 1 195 ? -3.189 -7.219 -22.203 1 98.88 195 ASN A O 1
ATOM 1484 N N . GLU A 1 196 ? -2.816 -5.23 -23.109 1 98.88 196 GLU A N 1
ATOM 1485 C CA . GLU A 1 196 ? -1.673 -5.715 -23.875 1 98.88 196 GLU A CA 1
ATOM 1486 C C . GLU A 1 196 ? -0.531 -6.137 -22.953 1 98.88 196 GLU A C 1
ATOM 1488 O O . GLU A 1 196 ? 0.124 -7.152 -23.188 1 98.88 196 GLU A O 1
ATOM 1493 N N . ILE A 1 197 ? -0.281 -5.383 -21.922 1 98.94 197 ILE A N 1
ATOM 1494 C CA . ILE A 1 197 ? 0.745 -5.723 -20.953 1 98.94 197 ILE A CA 1
ATOM 1495 C C . ILE A 1 197 ? 0.413 -7.062 -20.297 1 98.94 197 ILE A C 1
ATOM 1497 O O . ILE A 1 197 ? 1.288 -7.918 -20.141 1 98.94 197 ILE A O 1
ATOM 1501 N N . VAL A 1 198 ? -0.841 -7.23 -19.938 1 98.94 198 VAL A N 1
ATOM 1502 C CA . VAL A 1 198 ? -1.29 -8.469 -19.297 1 98.94 198 VAL A CA 1
ATOM 1503 C C . VAL A 1 198 ? -1.042 -9.648 -20.234 1 98.94 198 VAL A C 1
ATOM 1505 O O . VAL A 1 198 ? -0.529 -10.688 -19.812 1 98.94 198 VAL A O 1
ATOM 1508 N N . LYS A 1 199 ? -1.363 -9.477 -21.469 1 98.88 199 LYS A N 1
ATOM 1509 C CA . LYS A 1 199 ? -1.126 -10.539 -22.453 1 98.88 199 LYS A CA 1
ATOM 1510 C C . LYS A 1 199 ? 0.357 -10.883 -22.531 1 98.88 199 LYS A C 1
ATOM 1512 O O . LYS A 1 199 ? 0.724 -12.055 -22.594 1 98.88 199 LYS A O 1
ATOM 1517 N N . ASN A 1 200 ? 1.173 -9.906 -22.594 1 98.94 200 ASN A N 1
ATOM 1518 C CA . ASN A 1 200 ? 2.613 -10.125 -22.625 1 98.94 200 ASN A CA 1
ATOM 1519 C C . ASN A 1 200 ? 3.1 -10.852 -21.375 1 98.94 200 ASN A C 1
ATOM 1521 O O . ASN A 1 200 ? 3.936 -11.758 -21.469 1 98.94 200 ASN A O 1
ATOM 1525 N N . LEU A 1 201 ? 2.596 -10.461 -20.234 1 98.94 201 LEU A N 1
ATOM 1526 C CA . LEU A 1 201 ? 2.984 -11.078 -18.969 1 98.94 201 LEU A CA 1
ATOM 1527 C C . LEU A 1 201 ? 2.58 -12.547 -18.938 1 98.94 201 LEU A C 1
ATOM 1529 O O . LEU A 1 201 ? 3.322 -13.391 -18.422 1 98.94 201 LEU A O 1
ATOM 1533 N N . GLU A 1 202 ? 1.464 -12.852 -19.469 1 98.56 202 GLU A N 1
ATOM 1534 C CA . GLU A 1 202 ? 0.95 -14.219 -19.453 1 98.56 202 GLU A CA 1
ATOM 1535 C C . GLU A 1 202 ? 1.863 -15.164 -20.234 1 98.56 202 GLU A C 1
ATOM 1537 O O . GLU A 1 202 ? 1.833 -16.375 -20.031 1 98.56 202 GLU A O 1
ATOM 1542 N N . MET A 1 203 ? 2.686 -14.617 -21.078 1 98.56 203 MET A N 1
ATOM 1543 C CA . MET A 1 203 ? 3.59 -15.43 -21.891 1 98.56 203 MET A CA 1
ATOM 1544 C C . MET A 1 203 ? 4.863 -15.758 -21.125 1 98.56 203 MET A C 1
ATOM 1546 O O . MET A 1 203 ? 5.629 -16.641 -21.531 1 98.56 203 MET A O 1
ATOM 1550 N N . GLU A 1 204 ? 5.09 -15.141 -20.062 1 98.56 204 GLU A N 1
ATOM 1551 C CA . GLU A 1 204 ? 6.312 -15.344 -19.281 1 98.56 204 GLU A CA 1
ATOM 1552 C C . GLU A 1 204 ? 6.242 -16.641 -18.469 1 98.56 204 GLU A C 1
ATOM 1554 O O . GLU A 1 204 ? 5.238 -16.906 -17.812 1 98.56 204 GLU A O 1
ATOM 1559 N N . ASP A 1 205 ? 7.32 -17.375 -18.422 1 98.44 205 ASP A N 1
ATOM 1560 C CA . ASP A 1 205 ? 7.367 -18.656 -17.734 1 98.44 205 ASP A CA 1
ATOM 1561 C C . ASP A 1 205 ? 7.109 -18.484 -16.234 1 98.44 205 ASP A C 1
ATOM 1563 O O . ASP A 1 205 ? 6.379 -19.281 -15.633 1 98.44 205 ASP A O 1
ATOM 1567 N N . ALA A 1 206 ? 7.695 -17.531 -15.641 1 98.75 206 ALA A N 1
ATOM 1568 C CA . ALA A 1 206 ? 7.527 -17.281 -14.211 1 98.75 206 ALA A CA 1
ATOM 1569 C C . ALA A 1 206 ? 6.066 -17.016 -13.867 1 98.75 206 ALA A C 1
ATOM 1571 O O . ALA A 1 206 ? 5.594 -17.406 -12.797 1 98.75 206 ALA A O 1
ATOM 1572 N N . VAL A 1 207 ? 5.352 -16.328 -14.773 1 98.88 207 VAL A N 1
ATOM 1573 C CA . VAL A 1 207 ? 3.938 -16.031 -14.555 1 98.88 207 VAL A CA 1
ATOM 1574 C C . VAL A 1 207 ? 3.119 -17.312 -14.656 1 98.88 207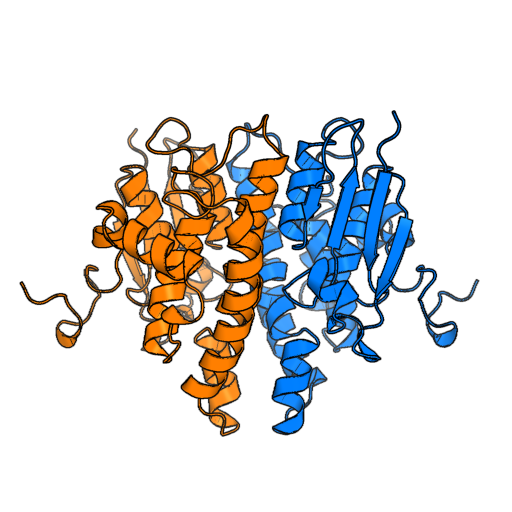 VAL A C 1
ATOM 1576 O O . VAL A 1 207 ? 2.238 -17.562 -13.828 1 98.88 207 VAL A O 1
ATOM 1579 N N . LYS A 1 208 ? 3.443 -18.156 -15.586 1 98.56 208 LYS A N 1
ATOM 1580 C CA . LYS A 1 208 ? 2.758 -19.438 -15.719 1 98.56 208 LYS A CA 1
ATOM 1581 C C . LYS A 1 208 ? 2.969 -20.312 -14.484 1 98.56 208 LYS A C 1
ATOM 1583 O O . LYS A 1 208 ? 2.021 -20.906 -13.969 1 98.56 208 LYS A O 1
ATOM 1588 N N . LYS A 1 209 ? 4.148 -20.312 -14 1 98.19 209 LYS A N 1
ATOM 1589 C CA . LYS A 1 209 ? 4.477 -21.125 -12.828 1 98.19 209 LYS A CA 1
ATOM 1590 C C . LYS A 1 209 ? 3.809 -20.562 -11.57 1 98.19 209 LYS A C 1
ATOM 1592 O O . LYS A 1 209 ? 3.449 -21.328 -10.672 1 98.19 209 LYS A O 1
ATOM 1597 N N . GLY A 1 210 ? 3.686 -19.219 -11.5 1 98.5 210 GLY A N 1
ATOM 1598 C CA . GLY A 1 210 ? 3.096 -18.578 -10.336 1 98.5 210 GLY A CA 1
ATOM 1599 C C . GLY A 1 210 ? 1.586 -18.453 -10.422 1 98.5 210 GLY A C 1
ATOM 1600 O O . GLY A 1 210 ? 0.939 -17.984 -9.484 1 98.5 210 GLY A O 1
ATOM 1601 N N . HIS A 1 211 ? 0.972 -18.906 -11.547 1 98.62 211 HIS A N 1
ATOM 1602 C CA . HIS A 1 211 ? -0.463 -18.781 -11.781 1 98.62 211 HIS A CA 1
ATOM 1603 C C . HIS A 1 211 ? -1.26 -19.578 -10.75 1 98.62 211 HIS A C 1
ATOM 1605 O O . HIS A 1 211 ? -0.825 -20.641 -10.312 1 98.62 211 HIS A O 1
ATOM 1611 N N . TRP A 1 212 ? -2.436 -19.078 -10.422 1 98.12 212 TRP A N 1
ATOM 1612 C CA . TRP A 1 212 ? -3.219 -19.688 -9.359 1 98.12 212 TRP A CA 1
ATOM 1613 C C . TRP A 1 212 ? -3.674 -21.094 -9.75 1 98.12 212 TRP A C 1
ATOM 1615 O O . TRP A 1 212 ? -3.902 -21.953 -8.891 1 98.12 212 TRP A O 1
ATOM 1625 N N . ARG A 1 213 ? -3.715 -21.375 -11.016 1 97.81 213 ARG A N 1
ATOM 1626 C CA . ARG A 1 213 ? -4.188 -22.688 -11.477 1 97.81 213 ARG A CA 1
ATOM 1627 C C . ARG A 1 213 ? -3.055 -23.703 -11.492 1 97.81 213 ARG A C 1
ATOM 1629 O O . ARG A 1 213 ? -3.283 -24.891 -11.742 1 97.81 213 ARG A O 1
ATOM 1636 N N . SER A 1 214 ? -1.828 -23.297 -11.242 1 97.06 214 SER A N 1
ATOM 1637 C CA . SER A 1 214 ? -0.667 -24.172 -11.352 1 97.06 214 SER A CA 1
ATOM 1638 C C . SER A 1 214 ? -0.097 -24.5 -9.977 1 97.06 214 SER A C 1
ATOM 1640 O O . SER A 1 214 ? 1.019 -25.016 -9.867 1 97.06 214 SER A O 1
ATOM 1642 N N . GLN A 1 215 ? -0.799 -24.219 -8.961 1 98.12 215 GLN A N 1
ATOM 1643 C CA . GLN A 1 215 ? -0.293 -24.438 -7.605 1 98.12 215 GLN A CA 1
ATOM 1644 C C . GLN A 1 215 ? -0.719 -25.797 -7.07 1 98.12 215 GLN A C 1
ATOM 1646 O O . GLN A 1 215 ? -1.764 -26.328 -7.461 1 98.12 215 GLN A O 1
ATOM 1651 N N . ASP A 1 216 ? 0.057 -26.344 -6.148 1 97.38 216 ASP A N 1
ATOM 1652 C CA . ASP A 1 216 ? -0.204 -27.672 -5.605 1 97.38 216 ASP A CA 1
ATOM 1653 C C . ASP A 1 216 ? -1.505 -27.703 -4.809 1 97.38 216 ASP A C 1
ATOM 1655 O O . ASP A 1 216 ? -2.152 -28.734 -4.695 1 97.38 216 ASP A O 1
ATOM 1659 N N . ASP A 1 217 ? -1.903 -26.547 -4.254 1 98.12 217 ASP A N 1
ATOM 1660 C CA . ASP A 1 217 ? -3.119 -26.516 -3.449 1 98.12 217 ASP A CA 1
ATOM 1661 C C . ASP A 1 217 ? -4.32 -26.078 -4.289 1 98.12 217 ASP A C 1
ATOM 1663 O O . ASP A 1 217 ? -5.41 -25.859 -3.754 1 98.12 217 ASP A O 1
ATOM 1667 N N . THR A 1 218 ? -4.109 -25.922 -5.633 1 98 218 THR A N 1
ATOM 1668 C CA . THR A 1 218 ? -5.242 -25.656 -6.512 1 98 218 THR A CA 1
ATOM 1669 C C . THR A 1 218 ? -6.168 -26.875 -6.574 1 98 218 THR A C 1
ATOM 1671 O O . THR A 1 218 ? -5.723 -27.984 -6.871 1 98 218 THR A O 1
ATOM 1674 N N . PRO A 1 219 ? -7.406 -26.656 -6.277 1 96.81 219 PRO A N 1
ATOM 1675 C CA . PRO A 1 219 ? -8.336 -27.781 -6.449 1 96.81 219 PRO A CA 1
ATOM 1676 C C . PRO A 1 219 ? -8.32 -28.344 -7.867 1 96.81 219 PRO A C 1
ATOM 1678 O O . PRO A 1 219 ? -8.172 -27.594 -8.836 1 96.81 219 PRO A O 1
ATOM 1681 N N . GLU A 1 220 ? -8.547 -29.625 -7.992 1 94.62 220 GLU A N 1
ATOM 1682 C CA . GLU A 1 220 ? -8.43 -30.344 -9.25 1 94.62 220 GLU A CA 1
ATOM 1683 C C . GLU A 1 220 ? -9.344 -29.75 -10.32 1 94.62 220 GLU A C 1
ATOM 1685 O O . GLU A 1 220 ? -8.961 -29.656 -11.484 1 94.62 220 GLU A O 1
ATOM 1690 N N . GLU A 1 221 ? -10.484 -29.219 -9.883 1 94 221 GLU A N 1
ATOM 1691 C CA . GLU A 1 221 ? -11.477 -28.719 -10.828 1 94 221 GLU A CA 1
ATOM 1692 C C . GLU A 1 221 ? -11.008 -27.422 -11.484 1 94 221 GLU A C 1
ATOM 1694 O O . GLU A 1 221 ? -11.539 -27 -12.516 1 94 221 GLU A O 1
ATOM 1699 N N . PHE A 1 222 ? -9.969 -26.766 -10.859 1 93.38 222 PHE A N 1
ATOM 1700 C CA . PHE A 1 222 ? -9.5 -25.484 -11.383 1 93.38 222 PHE A CA 1
ATOM 1701 C C . PHE A 1 222 ? -8.172 -25.641 -12.102 1 93.38 222 PHE A C 1
ATOM 1703 O O . PHE A 1 222 ? -7.691 -24.703 -12.75 1 93.38 222 PHE A O 1
ATOM 1710 N N . ARG A 1 223 ? -7.609 -26.734 -11.977 1 90.56 223 ARG A N 1
ATOM 1711 C CA . ARG A 1 223 ? -6.27 -26.922 -12.516 1 90.56 223 ARG A CA 1
ATOM 1712 C C . ARG A 1 223 ? -6.285 -26.922 -14.039 1 90.56 223 ARG A C 1
ATOM 1714 O O . ARG A 1 223 ? -7.281 -27.312 -14.656 1 90.56 223 ARG A O 1
ATOM 1721 N N . ILE A 1 224 ? -5.211 -26.297 -14.531 1 79.19 224 ILE A N 1
ATOM 1722 C CA . ILE A 1 224 ? -5.039 -26.344 -15.977 1 79.19 224 ILE A CA 1
ATOM 1723 C C . ILE A 1 224 ? -4.961 -27.797 -16.438 1 79.19 224 ILE A C 1
ATOM 1725 O O . ILE A 1 224 ? -4.176 -28.578 -15.906 1 79.19 224 ILE A O 1
ATOM 1729 N N . LYS A 1 225 ? -6.109 -28.297 -17.094 1 65.69 225 LYS A N 1
ATOM 1730 C CA . LYS A 1 225 ? -6.133 -29.656 -17.641 1 65.69 225 LYS A CA 1
ATOM 1731 C C . LYS A 1 225 ? -5.082 -29.828 -18.734 1 65.69 225 LYS A C 1
ATOM 1733 O O . LYS A 1 225 ? -4.906 -28.938 -19.578 1 65.69 225 LYS A O 1
ATOM 1738 N N . GLU A 1 226 ? -3.951 -30.75 -18.391 1 51.84 226 GLU A N 1
ATOM 1739 C CA . GLU A 1 226 ? -3.064 -31.156 -19.484 1 51.84 226 GLU A CA 1
ATOM 1740 C C . GLU A 1 226 ? -3.859 -31.547 -20.719 1 51.84 22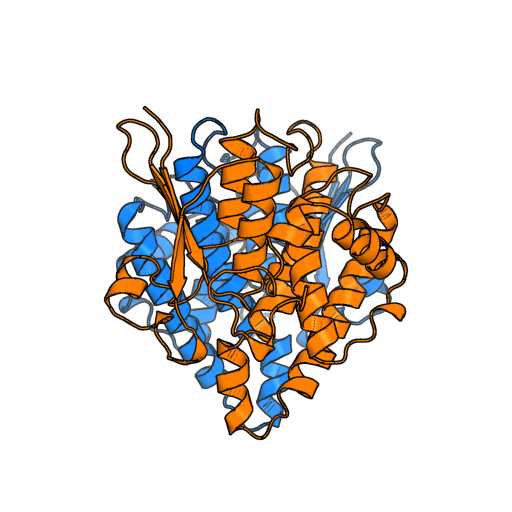6 GLU A C 1
ATOM 1742 O O . GLU A 1 226 ? -4.992 -32.031 -20.625 1 51.84 226 GLU A O 1
ATOM 1747 N N . MET B 1 1 ? 19.016 26.172 -10.43 1 48.12 1 MET B N 1
ATOM 1748 C CA . MET B 1 1 ? 17.594 26.5 -10.477 1 48.12 1 MET B CA 1
ATOM 1749 C C . MET B 1 1 ? 16.828 25.781 -9.352 1 48.12 1 MET B C 1
ATOM 1751 O O . MET B 1 1 ? 17.156 24.656 -9 1 48.12 1 MET B O 1
ATOM 1755 N N . THR B 1 2 ? 16.062 26.516 -8.578 1 63.09 2 THR B N 1
ATOM 1756 C CA . THR B 1 2 ? 15.453 26.062 -7.34 1 63.09 2 THR B CA 1
ATOM 1757 C C . THR B 1 2 ? 14.344 25.047 -7.621 1 63.09 2 THR B C 1
ATOM 1759 O O . THR B 1 2 ? 13.664 25.125 -8.641 1 63.09 2 THR B O 1
ATOM 1762 N N . ASP B 1 3 ? 14.352 23.891 -7.043 1 85.06 3 ASP B N 1
ATOM 1763 C CA . ASP B 1 3 ? 13.297 22.891 -7.145 1 85.06 3 ASP B CA 1
ATOM 1764 C C . ASP B 1 3 ? 11.945 23.484 -6.738 1 85.06 3 ASP B C 1
ATOM 1766 O O . ASP B 1 3 ? 11.867 24.266 -5.797 1 85.06 3 ASP B O 1
ATOM 1770 N N . THR B 1 4 ? 11.023 23.375 -7.629 1 94.25 4 THR B N 1
ATOM 1771 C CA . THR B 1 4 ? 9.656 23.734 -7.262 1 94.25 4 THR B CA 1
ATOM 1772 C C . THR B 1 4 ? 8.859 22.484 -6.879 1 94.25 4 THR B C 1
ATOM 1774 O O . THR B 1 4 ? 8.82 21.516 -7.633 1 94.25 4 THR B O 1
ATOM 1777 N N . VAL B 1 5 ? 8.281 22.562 -5.684 1 97.81 5 VAL B N 1
ATOM 1778 C CA . VAL B 1 5 ? 7.5 21.453 -5.156 1 97.81 5 VAL B CA 1
ATOM 1779 C C . VAL B 1 5 ? 6.062 21.891 -4.902 1 97.81 5 VAL B C 1
ATOM 1781 O O . VAL B 1 5 ? 5.828 22.875 -4.191 1 97.81 5 VAL B O 1
ATOM 1784 N N . THR B 1 6 ? 5.102 21.219 -5.562 1 98.62 6 THR B N 1
ATOM 1785 C CA . THR B 1 6 ? 3.68 21.453 -5.367 1 98.62 6 THR B CA 1
ATOM 1786 C C . THR B 1 6 ? 2.994 20.219 -4.789 1 98.62 6 THR B C 1
ATOM 1788 O O . THR B 1 6 ? 3.225 19.109 -5.254 1 98.62 6 THR B O 1
ATOM 1791 N N . LEU B 1 7 ? 2.23 20.438 -3.762 1 98.88 7 LEU B N 1
ATOM 1792 C CA . LEU B 1 7 ? 1.467 19.359 -3.141 1 98.88 7 LEU B CA 1
ATOM 1793 C C . LEU B 1 7 ? -0.031 19.625 -3.254 1 98.88 7 LEU B C 1
ATOM 1795 O O . LEU B 1 7 ? -0.54 20.594 -2.699 1 98.88 7 LEU B O 1
ATOM 1799 N N . TYR B 1 8 ? -0.729 18.828 -4.078 1 98.94 8 TYR B N 1
ATOM 1800 C CA . TYR B 1 8 ? -2.186 18.797 -4.008 1 98.94 8 TYR B CA 1
ATOM 1801 C C . TYR B 1 8 ? -2.656 18.078 -2.752 1 98.94 8 TYR B C 1
ATOM 1803 O O . TYR B 1 8 ? -2.312 16.906 -2.533 1 98.94 8 TYR B O 1
ATOM 1811 N N . THR B 1 9 ? -3.416 18.781 -1.945 1 98.81 9 THR B N 1
ATOM 1812 C CA . THR B 1 9 ? -3.637 18.328 -0.577 1 98.81 9 THR B CA 1
ATOM 1813 C C . THR B 1 9 ? -5.043 18.703 -0.107 1 98.81 9 THR B C 1
ATOM 1815 O O . THR B 1 9 ? -5.746 19.453 -0.771 1 98.81 9 THR B O 1
ATOM 1818 N N . TYR B 1 10 ? -5.473 18.062 0.895 1 98.81 10 TYR B N 1
ATOM 1819 C CA . TYR B 1 10 ? -6.676 18.328 1.68 1 98.81 10 TYR B CA 1
ATOM 1820 C C . TYR B 1 10 ? -6.383 18.219 3.172 1 98.81 10 TYR B C 1
ATOM 1822 O O . TYR B 1 10 ? -5.695 17.312 3.617 1 98.81 10 TYR B O 1
ATOM 1830 N N . PHE B 1 11 ? -6.906 19.094 4.016 1 98.38 11 PHE B N 1
ATOM 1831 C CA . PHE B 1 11 ? -6.434 19.234 5.387 1 98.38 11 PHE B CA 1
ATOM 1832 C C . PHE B 1 11 ? -6.68 17.969 6.18 1 98.38 11 PHE B C 1
ATOM 1834 O O . PHE B 1 11 ? -5.867 17.578 7.023 1 98.38 11 PHE B O 1
ATOM 1841 N N . ARG B 1 12 ? -7.734 17.266 5.855 1 97.31 12 ARG B N 1
ATOM 1842 C CA . ARG B 1 12 ? -8.109 16.141 6.699 1 97.31 12 ARG B CA 1
ATOM 1843 C C . ARG B 1 12 ? -7.676 14.812 6.078 1 97.31 12 ARG B C 1
ATOM 1845 O O . ARG B 1 12 ? -7.996 13.742 6.594 1 97.31 12 ARG B O 1
ATOM 1852 N N . SER B 1 13 ? -6.992 14.891 4.977 1 98.38 13 SER B N 1
ATOM 1853 C CA . SER B 1 13 ? -6.512 13.68 4.312 1 98.38 13 SER B CA 1
ATOM 1854 C C . SER B 1 13 ? -5.301 13.102 5.035 1 98.38 13 SER B C 1
ATOM 1856 O O . SER B 1 13 ? -4.266 13.758 5.156 1 98.38 13 SER B O 1
ATOM 1858 N N . SER B 1 14 ? -5.465 11.867 5.492 1 98.75 14 SER B N 1
ATOM 1859 C CA . SER B 1 14 ? -4.355 11.195 6.156 1 98.75 14 SER B CA 1
ATOM 1860 C C . SER B 1 14 ? -3.197 10.945 5.191 1 98.75 14 SER B C 1
ATOM 1862 O O . SER B 1 14 ? -2.031 11.07 5.57 1 98.75 14 SER B O 1
ATOM 1864 N N . CYS B 1 15 ? -3.471 10.617 3.928 1 98.88 15 CYS B N 1
ATOM 1865 C CA . CYS B 1 15 ? -2.43 10.359 2.938 1 98.88 15 CYS B CA 1
ATOM 1866 C C . CYS B 1 15 ? -1.696 11.648 2.572 1 98.88 15 CYS B C 1
ATOM 1868 O O . CYS B 1 15 ? -0.49 11.625 2.318 1 98.88 15 CYS B O 1
ATOM 1870 N N . SER B 1 16 ? -2.434 12.797 2.529 1 98.94 16 SER B N 1
ATOM 1871 C CA . SER B 1 16 ? -1.774 14.078 2.326 1 98.94 16 SER B CA 1
ATOM 1872 C C . SER B 1 16 ? -0.855 14.422 3.494 1 98.94 16 SER B C 1
ATOM 1874 O O . SER B 1 16 ? 0.234 14.969 3.297 1 98.94 16 SER B O 1
ATOM 1876 N N . ALA B 1 17 ? -1.285 14.109 4.703 1 98.94 17 ALA B N 1
ATOM 1877 C CA . ALA B 1 17 ? -0.497 14.406 5.895 1 98.94 17 ALA B CA 1
ATOM 1878 C C . ALA B 1 17 ? 0.843 13.68 5.863 1 98.94 17 ALA B C 1
ATOM 1880 O O . ALA B 1 17 ? 1.853 14.203 6.344 1 98.94 17 ALA B O 1
ATOM 1881 N N . ARG B 1 18 ? 0.867 12.438 5.32 1 98.94 18 ARG B N 1
ATOM 1882 C CA . ARG B 1 18 ? 2.131 11.727 5.164 1 98.94 18 ARG B CA 1
ATOM 1883 C C . ARG B 1 18 ? 3.17 12.602 4.473 1 98.94 18 ARG B C 1
ATOM 1885 O O . ARG B 1 18 ? 4.305 12.719 4.945 1 98.94 18 ARG B O 1
ATOM 1892 N N . LEU B 1 19 ? 2.74 13.242 3.41 1 98.94 19 LEU B N 1
ATOM 1893 C CA . LEU B 1 19 ? 3.662 14.008 2.584 1 98.94 19 LEU B CA 1
ATOM 1894 C C . LEU B 1 19 ? 3.945 15.375 3.209 1 98.94 19 LEU B C 1
ATOM 1896 O O . LEU B 1 19 ? 5.074 15.867 3.146 1 98.94 19 LEU B O 1
ATOM 1900 N N . ARG B 1 20 ? 2.908 16.016 3.852 1 98.94 20 ARG B N 1
ATOM 1901 C CA . ARG B 1 20 ? 3.174 17.266 4.539 1 98.94 20 ARG B CA 1
ATOM 1902 C C . ARG B 1 20 ? 4.262 17.094 5.594 1 98.94 20 ARG B C 1
ATOM 1904 O O . ARG B 1 20 ? 5.211 17.891 5.648 1 98.94 20 ARG B O 1
ATOM 1911 N N . ILE B 1 21 ? 4.145 16.062 6.383 1 98.94 21 ILE B N 1
ATOM 1912 C CA . ILE B 1 21 ? 5.098 15.82 7.461 1 98.94 21 ILE B CA 1
ATOM 1913 C C . ILE B 1 21 ? 6.477 15.516 6.875 1 98.94 21 ILE B C 1
ATOM 1915 O O . ILE B 1 21 ? 7.484 16.062 7.336 1 98.94 21 ILE B O 1
ATOM 1919 N N . ALA B 1 22 ? 6.535 14.688 5.84 1 98.94 22 ALA B N 1
ATOM 1920 C CA . ALA B 1 22 ? 7.805 14.336 5.211 1 98.94 22 ALA B CA 1
ATOM 1921 C C . ALA B 1 22 ? 8.5 15.578 4.656 1 98.94 22 ALA B C 1
ATOM 1923 O O . ALA B 1 22 ? 9.719 15.742 4.816 1 98.94 22 ALA B O 1
ATOM 1924 N N . LEU B 1 23 ? 7.754 16.422 3.953 1 98.75 23 LEU B N 1
ATOM 1925 C CA . LEU B 1 23 ? 8.32 17.625 3.357 1 98.75 23 LEU B CA 1
ATOM 1926 C C . LEU B 1 23 ? 8.867 18.562 4.434 1 98.75 23 LEU B C 1
ATOM 1928 O O . LEU B 1 23 ? 9.938 19.141 4.27 1 98.75 23 LEU B O 1
ATOM 1932 N N . HIS B 1 24 ? 8.172 18.672 5.547 1 98.69 24 HIS B N 1
ATOM 1933 C CA . HIS B 1 24 ? 8.672 19.484 6.652 1 98.69 24 HIS B CA 1
ATOM 1934 C C . HIS B 1 24 ? 9.906 18.844 7.285 1 98.69 24 HIS B C 1
ATOM 1936 O O . HIS B 1 24 ? 10.867 19.547 7.609 1 98.69 24 HIS B O 1
ATOM 1942 N N . LEU B 1 25 ? 9.891 17.531 7.512 1 98.56 25 LEU B N 1
ATOM 1943 C CA . LEU B 1 25 ? 11.031 16.828 8.086 1 98.56 25 LEU B CA 1
ATOM 1944 C C . LEU B 1 25 ? 12.289 17.062 7.266 1 98.56 25 LEU B C 1
ATOM 1946 O O . LEU B 1 25 ? 13.375 17.219 7.824 1 98.56 25 LEU B O 1
ATOM 1950 N N . LYS B 1 26 ? 12.078 17.094 5.969 1 97.81 26 LYS B N 1
ATOM 1951 C CA . LYS B 1 26 ? 13.219 17.203 5.062 1 97.81 26 LYS B CA 1
ATOM 1952 C C . LYS B 1 26 ? 13.492 18.672 4.723 1 97.81 26 LYS B C 1
ATOM 1954 O O . LYS B 1 26 ? 14.422 18.969 3.971 1 97.81 26 LYS B O 1
ATOM 1959 N N . GLN B 1 27 ? 12.688 19.516 5.246 1 97.12 27 GLN B N 1
ATOM 1960 C CA . GLN B 1 27 ? 12.844 20.953 5.055 1 97.12 27 GLN B CA 1
ATOM 1961 C C . GLN B 1 27 ? 12.789 21.328 3.574 1 97.12 27 GLN B C 1
ATOM 1963 O O . GLN B 1 27 ? 13.625 22.078 3.084 1 97.12 27 GLN B O 1
ATOM 1968 N N . ILE B 1 28 ? 11.914 20.75 2.906 1 97 28 ILE B N 1
ATOM 1969 C CA . ILE B 1 28 ? 11.664 21.047 1.502 1 97 28 ILE B CA 1
ATOM 1970 C C . ILE B 1 28 ? 10.492 22.016 1.386 1 97 28 ILE B C 1
ATOM 1972 O O . ILE B 1 28 ? 9.352 21.672 1.712 1 97 28 ILE B O 1
ATOM 1976 N N . PRO B 1 29 ? 10.805 23.219 0.976 1 96.88 29 PRO B N 1
ATOM 1977 C CA . PRO B 1 29 ? 9.695 24.141 0.759 1 96.88 29 PRO B CA 1
ATOM 1978 C C . PRO B 1 29 ? 8.719 23.641 -0.308 1 96.88 29 PRO B C 1
ATOM 1980 O O . PRO B 1 29 ? 9.133 23.047 -1.307 1 96.88 29 PRO B O 1
ATOM 1983 N N . PHE B 1 30 ? 7.406 23.938 -0.069 1 98.19 30 PHE B N 1
ATOM 1984 C CA . PHE B 1 30 ? 6.414 23.5 -1.048 1 98.19 30 PHE B CA 1
ATOM 1985 C C . PHE B 1 30 ? 5.211 24.438 -1.045 1 98.19 30 PHE B C 1
ATOM 1987 O O . PHE B 1 30 ? 4.98 25.156 -0.073 1 98.19 30 PHE B O 1
ATOM 1994 N N . THR B 1 31 ? 4.52 24.406 -2.186 1 98.31 31 THR B N 1
ATOM 1995 C CA . THR B 1 31 ? 3.252 25.109 -2.33 1 98.31 31 THR B CA 1
ATOM 1996 C C . THR B 1 31 ? 2.08 24.141 -2.283 1 98.31 31 THR B C 1
ATOM 1998 O O . THR B 1 31 ? 2.09 23.109 -2.969 1 98.31 31 THR B O 1
ATOM 2001 N N . SER B 1 32 ? 1.103 24.484 -1.485 1 98.69 32 SER B N 1
ATOM 2002 C CA . SER B 1 32 ? -0.088 23.641 -1.387 1 98.69 32 SER B CA 1
ATOM 2003 C C . SER B 1 32 ? -1.161 24.094 -2.375 1 98.69 32 SER B C 1
ATOM 2005 O O . SER B 1 32 ? -1.388 25.297 -2.555 1 98.69 32 SER B O 1
ATOM 2007 N N . VAL B 1 33 ? -1.688 23.172 -3.09 1 98.81 33 VAL B N 1
ATOM 2008 C CA . VAL B 1 33 ? -2.922 23.344 -3.852 1 98.81 33 VAL B CA 1
ATOM 2009 C C . VAL B 1 33 ? -4.043 22.531 -3.213 1 98.81 33 VAL B C 1
ATOM 2011 O O . VAL B 1 33 ? -3.947 21.312 -3.113 1 98.81 33 VAL B O 1
ATOM 2014 N N . TYR B 1 34 ? -5.086 23.188 -2.809 1 98.75 34 TYR B N 1
ATOM 2015 C CA . TYR B 1 34 ? -6.098 22.547 -1.979 1 98.75 34 TYR B CA 1
ATOM 2016 C C . TYR B 1 34 ? -7.207 21.953 -2.836 1 98.75 34 TYR B C 1
ATOM 2018 O O . TYR B 1 34 ? -7.703 22.609 -3.758 1 98.75 34 TYR B O 1
ATOM 2026 N N . VAL B 1 35 ? -7.477 20.719 -2.617 1 98.75 35 VAL B N 1
ATOM 2027 C CA . VAL B 1 35 ? -8.562 19.969 -3.238 1 98.75 35 VAL B CA 1
ATOM 2028 C C . VAL B 1 35 ? -9.602 19.594 -2.186 1 98.75 35 VAL B C 1
ATOM 2030 O O . VAL B 1 35 ? -9.359 18.719 -1.343 1 98.75 35 VAL B O 1
ATOM 2033 N N . ASN B 1 36 ? -10.82 20.234 -2.217 1 98.06 36 ASN B N 1
ATOM 2034 C CA . ASN B 1 36 ? -11.859 19.953 -1.226 1 98.06 36 ASN B CA 1
ATOM 2035 C C . ASN B 1 36 ? -12.602 18.656 -1.53 1 98.06 36 ASN B C 1
ATOM 2037 O O . ASN B 1 36 ? -13.438 18.625 -2.438 1 98.06 36 ASN B O 1
ATOM 2041 N N . LEU B 1 37 ? -12.398 17.656 -0.742 1 97.38 37 LEU B N 1
ATOM 2042 C CA . LEU B 1 37 ? -12.969 16.344 -0.99 1 97.38 37 LEU B CA 1
ATOM 2043 C C . LEU B 1 37 ? -14.461 16.312 -0.676 1 97.38 37 LEU B C 1
ATOM 2045 O O . LEU B 1 37 ? -15.219 15.547 -1.27 1 97.38 37 LEU B O 1
ATOM 2049 N N . LEU B 1 38 ? -14.875 17.125 0.26 1 94.75 38 LEU B N 1
ATOM 2050 C CA . LEU B 1 38 ? -16.281 17.156 0.628 1 94.75 38 LEU B CA 1
ATOM 2051 C C . LEU B 1 38 ? -17.125 17.781 -0.487 1 94.75 38 LEU B C 1
ATOM 2053 O O . LEU B 1 38 ? -18.297 17.453 -0.651 1 94.75 38 LEU B O 1
ATOM 2057 N N . LYS B 1 39 ? -16.453 18.656 -1.271 1 96.81 39 LYS B N 1
ATOM 2058 C CA . LYS B 1 39 ? -17.141 19.281 -2.402 1 96.81 39 LYS B CA 1
ATOM 2059 C C . LYS B 1 39 ? -16.938 18.469 -3.68 1 96.81 39 LYS B C 1
ATOM 2061 O O . LYS B 1 39 ? -17.391 18.875 -4.75 1 96.81 39 LYS B O 1
ATOM 2066 N N . GLY B 1 40 ? -16.188 17.406 -3.635 1 97.38 40 GLY B N 1
ATOM 2067 C CA . GLY B 1 40 ? -16 16.516 -4.773 1 97.38 40 GLY B CA 1
ATOM 2068 C C . GLY B 1 40 ? -15 17.047 -5.785 1 97.38 40 GLY B C 1
ATOM 2069 O O . GLY B 1 40 ? -15 16.625 -6.945 1 97.38 40 GLY B O 1
ATOM 2070 N N . GLU B 1 41 ? -14.125 17.922 -5.395 1 98.44 41 GLU B N 1
ATOM 2071 C CA . GLU B 1 41 ? -13.18 18.562 -6.309 1 98.44 41 GLU B CA 1
ATOM 2072 C C . GLU B 1 41 ? -12.172 17.547 -6.859 1 98.44 41 GLU B C 1
ATOM 2074 O O . GLU B 1 41 ? -11.578 17.766 -7.914 1 98.44 41 GLU B O 1
ATOM 2079 N N . GLN B 1 42 ? -11.977 16.453 -6.191 1 98.12 42 GLN B N 1
ATOM 2080 C CA . GLN B 1 42 ? -11.047 15.414 -6.648 1 98.12 42 GLN B CA 1
ATOM 2081 C C . GLN B 1 42 ? -11.555 14.75 -7.93 1 98.12 42 GLN B C 1
ATOM 2083 O O . GLN B 1 42 ? -10.789 14.086 -8.633 1 98.12 42 GLN B O 1
ATOM 2088 N N . SER B 1 43 ? -12.82 14.914 -8.266 1 97.56 43 SER B N 1
ATOM 2089 C CA . SER B 1 43 ? -13.406 14.289 -9.445 1 97.56 43 SER B CA 1
ATOM 2090 C C . SER B 1 43 ? -13.477 15.266 -10.617 1 97.56 43 SER B C 1
ATOM 2092 O O . SER B 1 43 ? -13.953 14.922 -11.695 1 97.56 43 SER B O 1
ATOM 2094 N N . SER B 1 44 ? -13.008 16.516 -10.375 1 98.19 44 SER B N 1
ATOM 2095 C CA . SER B 1 44 ? -13.008 17.5 -11.461 1 98.19 44 SER B CA 1
ATOM 2096 C C . SER B 1 44 ? -12.062 17.078 -12.578 1 98.19 44 SER B C 1
ATOM 2098 O O . SER B 1 44 ? -11.055 16.406 -12.328 1 98.19 44 SER B O 1
ATOM 2100 N N . PRO B 1 45 ? -12.367 17.484 -13.805 1 98.06 45 PRO B N 1
ATOM 2101 C CA . PRO B 1 45 ? -11.453 17.188 -14.914 1 98.06 45 PRO B CA 1
ATOM 2102 C C . PRO B 1 45 ? -10.039 17.703 -14.664 1 98.06 45 PRO B C 1
ATOM 2104 O O . PRO B 1 45 ? -9.062 17.031 -14.992 1 98.06 45 PRO B O 1
ATOM 2107 N N . ALA B 1 46 ? -9.977 18.859 -14.078 1 98.12 46 ALA B N 1
ATOM 2108 C CA . ALA B 1 46 ? -8.672 19.469 -13.812 1 98.12 46 ALA B CA 1
ATOM 2109 C C . ALA B 1 46 ? -7.855 18.609 -12.852 1 98.12 46 ALA B C 1
ATOM 2111 O O . ALA B 1 46 ? -6.664 18.375 -13.078 1 98.12 46 ALA B O 1
ATOM 2112 N N . HIS B 1 47 ? -8.477 18.125 -11.773 1 98.62 47 HIS B N 1
ATOM 2113 C CA . HIS B 1 47 ? -7.742 17.297 -10.828 1 98.62 47 HIS B CA 1
ATOM 2114 C C . HIS B 1 47 ? -7.449 15.914 -11.414 1 98.62 47 HIS B C 1
ATOM 2116 O O . HIS B 1 47 ? -6.367 15.359 -11.203 1 98.62 47 HIS B O 1
ATOM 2122 N N . LEU B 1 48 ? -8.398 15.352 -12.172 1 98.44 48 LEU B N 1
ATOM 2123 C CA . LEU B 1 48 ? -8.234 14.031 -12.766 1 98.44 48 LEU B CA 1
ATOM 2124 C C . LEU B 1 48 ? -7.105 14.031 -13.789 1 98.44 48 LEU B C 1
ATOM 2126 O O . LEU B 1 48 ? -6.465 13.008 -14.023 1 98.44 48 LEU B O 1
ATOM 2130 N N . ALA B 1 49 ? -6.82 15.172 -14.367 1 98.06 49 ALA B N 1
ATOM 2131 C CA . ALA B 1 49 ? -5.695 15.297 -15.289 1 98.06 49 ALA B CA 1
ATOM 2132 C C . ALA B 1 49 ? -4.363 15.164 -14.547 1 98.06 49 ALA B C 1
ATOM 2134 O O . ALA B 1 49 ? -3.365 14.742 -15.133 1 98.06 49 ALA B O 1
ATOM 2135 N N . ILE B 1 50 ? -4.367 15.469 -13.258 1 98.31 50 ILE B N 1
ATOM 2136 C CA . ILE B 1 50 ? -3.174 15.367 -12.43 1 98.31 50 ILE B CA 1
ATOM 2137 C C . ILE B 1 50 ? -3.104 13.992 -11.781 1 98.31 50 ILE B C 1
ATOM 2139 O O . ILE B 1 50 ? -2.062 13.328 -11.828 1 98.31 50 ILE B O 1
ATOM 2143 N N . ASN B 1 51 ? -4.219 13.57 -11.258 1 98.69 51 ASN B N 1
ATOM 2144 C CA . ASN B 1 51 ? -4.34 12.297 -10.555 1 98.69 51 ASN B CA 1
ATOM 2145 C C . ASN B 1 51 ? -5.547 11.5 -11.047 1 98.69 51 ASN B C 1
ATOM 2147 O O . ASN B 1 51 ? -6.637 11.609 -10.484 1 98.69 51 ASN B O 1
ATOM 2151 N N . PRO B 1 52 ? -5.328 10.578 -11.898 1 98.62 52 PRO B N 1
ATOM 2152 C CA . PRO B 1 52 ? -6.434 9.836 -12.508 1 98.62 52 PRO B CA 1
ATOM 2153 C C . PRO B 1 52 ? -7.188 8.961 -11.5 1 98.62 52 PRO B C 1
ATOM 2155 O O . PRO B 1 52 ? -8.281 8.477 -11.797 1 98.62 52 PRO B O 1
ATOM 2158 N N . SER B 1 53 ? -6.656 8.727 -10.312 1 98.44 53 SER B N 1
ATOM 2159 C CA . SER B 1 53 ? -7.359 7.973 -9.281 1 98.44 53 SER B CA 1
ATOM 2160 C C . SER B 1 53 ? -8.445 8.82 -8.625 1 98.44 53 SER B C 1
ATOM 2162 O O . SER B 1 53 ? -9.289 8.297 -7.898 1 98.44 53 SER B O 1
ATOM 2164 N N . GLY B 1 54 ? -8.43 10.148 -8.867 1 98.44 54 GLY B N 1
ATOM 2165 C CA . GLY B 1 54 ? -9.398 11.023 -8.227 1 98.44 54 GLY B CA 1
ATOM 2166 C C . GLY B 1 54 ? -9.25 11.078 -6.723 1 98.44 54 GLY B C 1
ATOM 2167 O O . GLY B 1 54 ? -10.25 11.023 -5.996 1 98.44 54 GLY B O 1
ATOM 2168 N N . THR B 1 55 ? -8.016 11.078 -6.281 1 98.38 55 THR B N 1
ATOM 2169 C CA . THR B 1 55 ? -7.703 11.156 -4.859 1 98.38 55 THR B CA 1
ATOM 2170 C C . THR B 1 55 ? -6.66 12.242 -4.594 1 98.38 55 THR B C 1
ATOM 2172 O O . THR B 1 55 ? -6.234 12.938 -5.516 1 98.38 55 THR B O 1
ATOM 2175 N N . VAL B 1 56 ? -6.375 12.539 -3.383 1 98.69 56 VAL B N 1
ATOM 2176 C CA . VAL B 1 56 ? -5.199 13.266 -2.91 1 98.69 56 VAL B CA 1
ATOM 2177 C C . VAL B 1 56 ? -4.352 12.352 -2.031 1 98.69 56 VAL B C 1
ATOM 2179 O O . VAL B 1 56 ? -4.848 11.352 -1.496 1 98.69 56 VAL B O 1
ATOM 2182 N N . PRO B 1 57 ? -3.096 12.609 -1.922 1 98.88 57 PRO B N 1
ATOM 2183 C CA . PRO B 1 57 ? -2.316 13.734 -2.443 1 98.88 57 PRO B CA 1
ATOM 2184 C C . PRO B 1 57 ? -1.812 13.492 -3.865 1 98.88 57 PRO B C 1
ATOM 2186 O O . PRO B 1 57 ? -1.937 12.383 -4.387 1 98.88 57 PRO B O 1
ATOM 2189 N N . ALA B 1 58 ? -1.393 14.469 -4.535 1 98.94 58 ALA B N 1
ATOM 2190 C CA . ALA B 1 58 ? -0.468 14.422 -5.664 1 98.94 58 ALA B CA 1
ATOM 2191 C C . ALA B 1 58 ? 0.732 15.336 -5.43 1 98.94 58 ALA B C 1
ATOM 2193 O O . ALA B 1 58 ? 0.573 16.484 -5.016 1 98.94 58 ALA B O 1
ATOM 2194 N N . LEU B 1 59 ? 1.906 14.812 -5.594 1 98.88 59 LEU B N 1
ATOM 2195 C CA . LEU B 1 59 ? 3.156 15.555 -5.449 1 98.88 59 LEU B CA 1
ATOM 2196 C C . LEU B 1 59 ? 3.777 15.852 -6.809 1 98.88 59 LEU B C 1
ATOM 2198 O O . LEU B 1 59 ? 3.998 14.93 -7.605 1 98.88 59 LEU B O 1
ATOM 2202 N N . ILE B 1 60 ? 4.008 17.094 -7.141 1 98.5 60 ILE B N 1
ATOM 2203 C CA . ILE B 1 60 ? 4.668 17.5 -8.375 1 98.5 60 ILE B CA 1
ATOM 2204 C C . ILE B 1 60 ? 5.988 18.188 -8.047 1 98.5 60 ILE B C 1
ATOM 2206 O O . ILE B 1 60 ? 6.016 19.156 -7.281 1 98.5 60 ILE B O 1
ATOM 2210 N N . ILE B 1 61 ? 7.059 17.703 -8.547 1 97.44 61 ILE B N 1
ATOM 2211 C CA . ILE B 1 61 ? 8.383 18.266 -8.312 1 97.44 61 ILE B CA 1
ATOM 2212 C C . ILE B 1 61 ? 9.039 18.625 -9.641 1 97.44 61 ILE B C 1
ATOM 2214 O O . ILE B 1 61 ? 9.156 17.766 -10.531 1 97.44 61 ILE B O 1
ATOM 2218 N N . GLN B 1 62 ? 9.391 19.797 -9.797 1 94.38 62 GLN B N 1
ATOM 2219 C CA . GLN B 1 62 ? 10.188 20.281 -10.922 1 94.38 62 GLN B CA 1
ATOM 2220 C C . GLN B 1 62 ? 11.609 20.609 -10.492 1 94.38 62 GLN B C 1
ATOM 2222 O O . GLN B 1 62 ? 11.82 21.5 -9.664 1 94.38 62 GLN B O 1
ATOM 2227 N N . ARG B 1 63 ? 12.516 19.844 -11.047 1 87.88 63 ARG B N 1
ATOM 2228 C CA . ARG B 1 63 ? 13.922 20.047 -10.719 1 87.88 63 ARG B CA 1
ATOM 2229 C C . ARG B 1 63 ? 14.695 20.578 -11.922 1 87.88 63 ARG B C 1
ATOM 2231 O O . ARG B 1 63 ? 14.852 19.875 -12.922 1 87.88 63 ARG B O 1
ATOM 2238 N N . GLY B 1 64 ? 15.109 21.75 -11.789 1 85.19 64 GLY B N 1
ATOM 2239 C CA . GLY B 1 64 ? 15.867 22.344 -12.875 1 85.19 64 GLY B CA 1
ATOM 2240 C C . GLY B 1 64 ? 15.102 22.359 -14.188 1 85.19 64 GLY B C 1
ATOM 2241 O O . GLY B 1 64 ? 13.969 22.828 -14.25 1 85.19 64 GLY B O 1
ATOM 2242 N N . SER B 1 65 ? 15.773 21.859 -15.211 1 86.12 65 SER B N 1
ATOM 2243 C CA . SER B 1 65 ? 15.203 21.906 -16.547 1 86.12 65 SER B CA 1
ATOM 2244 C C . SER B 1 65 ? 14.562 20.578 -16.938 1 86.12 65 SER B C 1
ATOM 2246 O O . SER B 1 65 ? 14.039 20.422 -18.031 1 86.12 65 SER B O 1
ATOM 2248 N N . LYS B 1 66 ? 14.5 19.703 -15.93 1 86 66 LYS B N 1
ATOM 2249 C CA . LYS B 1 66 ? 13.883 18.406 -16.203 1 86 66 LYS B CA 1
ATOM 2250 C C . LYS B 1 66 ? 12.359 18.516 -16.234 1 86 66 LYS B C 1
ATOM 2252 O O . LYS B 1 66 ? 11.797 19.484 -15.727 1 86 66 LYS B O 1
ATOM 2257 N N . ALA B 1 67 ? 11.766 17.609 -16.969 1 90.25 67 ALA B N 1
ATOM 2258 C CA . ALA B 1 67 ? 10.312 17.516 -16.906 1 90.25 67 ALA B CA 1
ATOM 2259 C C . ALA B 1 67 ? 9.828 17.266 -15.484 1 90.25 67 ALA B C 1
ATOM 2261 O O . ALA B 1 67 ? 10.492 16.562 -14.719 1 90.25 67 ALA B O 1
ATOM 2262 N N . PRO B 1 68 ? 8.695 17.859 -15.094 1 95.12 68 PRO B N 1
ATOM 2263 C CA . PRO B 1 68 ? 8.172 17.625 -13.742 1 95.12 68 PRO B CA 1
ATOM 2264 C C . PRO B 1 68 ? 7.812 16.172 -13.492 1 95.12 68 PRO B C 1
ATOM 2266 O O . PRO B 1 68 ? 7.309 15.484 -14.391 1 95.12 68 PRO B O 1
ATOM 2269 N N . VAL B 1 69 ? 8.086 15.773 -12.281 1 95.81 69 VAL B N 1
ATOM 2270 C CA . VAL B 1 69 ? 7.668 14.461 -11.805 1 95.81 69 VAL B CA 1
ATOM 2271 C C . VAL B 1 69 ? 6.355 14.586 -11.039 1 95.81 69 VAL B C 1
ATOM 2273 O O . VAL B 1 69 ? 6.227 15.43 -10.148 1 95.81 69 VAL B O 1
ATOM 2276 N N . THR B 1 70 ? 5.367 13.797 -11.43 1 98.44 70 THR B N 1
ATOM 2277 C CA . THR B 1 70 ? 4.086 13.75 -10.734 1 98.44 70 THR B CA 1
ATOM 2278 C C . THR B 1 70 ? 3.877 12.391 -10.07 1 98.44 70 THR B C 1
ATOM 2280 O O . THR B 1 70 ? 3.934 11.359 -10.734 1 98.44 70 THR B O 1
ATOM 2283 N N . ILE B 1 71 ? 3.703 12.406 -8.797 1 98.88 71 ILE B N 1
ATOM 2284 C CA . ILE B 1 71 ? 3.5 11.18 -8.031 1 98.88 71 ILE B CA 1
ATOM 2285 C C . ILE B 1 71 ? 2.162 11.242 -7.301 1 98.88 71 ILE B C 1
ATOM 2287 O O . ILE B 1 71 ? 1.945 12.133 -6.469 1 98.88 71 ILE B O 1
ATOM 2291 N N . THR B 1 72 ? 1.332 10.242 -7.547 1 98.88 72 THR B N 1
ATOM 2292 C CA . THR B 1 72 ? -0.053 10.375 -7.105 1 98.88 72 THR B CA 1
ATOM 2293 C C . THR B 1 72 ? -0.382 9.336 -6.039 1 98.88 72 THR B C 1
ATOM 2295 O O . THR B 1 72 ? -1.54 9.188 -5.645 1 98.88 72 THR B O 1
ATOM 2298 N N . GLN B 1 73 ? 0.581 8.594 -5.598 1 98.94 73 GLN B N 1
ATOM 2299 C CA . GLN B 1 73 ? 0.485 7.668 -4.473 1 98.94 73 GLN B CA 1
ATOM 2300 C C . GLN B 1 73 ? 1.429 8.078 -3.346 1 98.94 73 GLN B C 1
ATOM 2302 O O . GLN B 1 73 ? 2.627 8.258 -3.566 1 98.94 73 GLN B O 1
ATOM 2307 N N . SER B 1 74 ? 0.911 8.133 -2.133 1 98.94 74 SER B N 1
ATOM 2308 C CA . SER B 1 74 ? 1.66 8.727 -1.028 1 98.94 74 SER B CA 1
ATOM 2309 C C . SER B 1 74 ? 2.893 7.895 -0.69 1 98.94 74 SER B C 1
ATOM 2311 O O . SER B 1 74 ? 3.959 8.445 -0.405 1 98.94 74 SER B O 1
ATOM 2313 N N . LEU B 1 75 ? 2.809 6.547 -0.738 1 98.94 75 LEU B N 1
ATOM 2314 C CA . LEU B 1 75 ? 3.965 5.711 -0.429 1 98.94 75 LEU B CA 1
ATOM 2315 C C . LEU B 1 75 ? 5.047 5.863 -1.494 1 98.94 75 LEU B C 1
ATOM 2317 O O . LEU B 1 75 ? 6.234 5.934 -1.172 1 98.94 75 LEU B O 1
ATOM 2321 N N . ALA B 1 76 ? 4.629 5.891 -2.766 1 98.94 76 ALA B N 1
ATOM 2322 C CA . ALA B 1 76 ? 5.582 6.113 -3.85 1 98.94 76 ALA B CA 1
ATOM 2323 C C . ALA B 1 76 ? 6.281 7.461 -3.697 1 98.94 76 ALA B C 1
ATOM 2325 O O . ALA B 1 76 ? 7.488 7.566 -3.918 1 98.94 76 ALA B O 1
ATOM 2326 N N . ALA B 1 77 ? 5.535 8.469 -3.299 1 98.94 77 ALA B N 1
ATOM 2327 C CA . ALA B 1 77 ? 6.094 9.805 -3.1 1 98.94 77 ALA B CA 1
ATOM 2328 C C . ALA B 1 77 ? 7.086 9.82 -1.941 1 98.94 77 ALA B C 1
ATOM 2330 O O . ALA B 1 77 ? 8.141 10.461 -2.025 1 98.94 77 ALA B O 1
ATOM 2331 N N . LEU B 1 78 ? 6.75 9.109 -0.866 1 98.88 78 LEU B N 1
ATOM 2332 C CA . LEU B 1 78 ? 7.648 9.047 0.282 1 98.88 78 LEU B CA 1
ATOM 2333 C C . LEU B 1 78 ? 8.961 8.375 -0.098 1 98.88 78 LEU B C 1
ATOM 2335 O O . LEU B 1 78 ? 10.039 8.852 0.284 1 98.88 78 LEU B O 1
ATOM 2339 N N . GLU B 1 79 ? 8.867 7.281 -0.85 1 98.69 79 GLU B N 1
ATOM 2340 C CA . GLU B 1 79 ? 10.078 6.613 -1.322 1 98.69 79 GLU B CA 1
ATOM 2341 C C . GLU B 1 79 ? 10.898 7.527 -2.229 1 98.69 79 GLU B C 1
ATOM 2343 O O . GLU B 1 79 ? 12.125 7.574 -2.127 1 98.69 79 GLU B O 1
ATOM 2348 N N . TYR B 1 80 ? 10.227 8.266 -3.107 1 98.56 80 TYR B N 1
ATOM 2349 C CA . TYR B 1 80 ? 10.914 9.203 -3.994 1 98.56 80 TYR B CA 1
ATOM 2350 C C . TYR B 1 80 ? 11.656 10.266 -3.197 1 98.56 80 TYR B C 1
ATOM 2352 O O . TYR B 1 80 ? 12.828 10.547 -3.469 1 98.56 80 TYR B O 1
ATOM 2360 N N . LEU B 1 81 ? 11 10.828 -2.189 1 98.12 81 LEU B N 1
ATOM 2361 C CA . LEU B 1 81 ? 11.617 11.852 -1.353 1 98.12 81 LEU B CA 1
ATOM 2362 C C . LEU B 1 81 ? 12.828 11.289 -0.611 1 98.12 81 LEU B C 1
ATOM 2364 O O . LEU B 1 81 ? 13.852 11.961 -0.478 1 98.12 81 LEU B O 1
ATOM 2368 N N . ALA B 1 82 ? 12.68 10.062 -0.132 1 97.56 82 ALA B N 1
ATOM 2369 C CA . ALA B 1 82 ? 13.781 9.406 0.567 1 97.56 82 ALA B CA 1
ATOM 2370 C C . ALA B 1 82 ? 14.984 9.234 -0.35 1 97.56 82 ALA B C 1
ATOM 2372 O O . ALA B 1 82 ? 16.125 9.359 0.091 1 97.56 82 ALA B O 1
ATOM 2373 N N . GLU B 1 83 ? 14.719 8.914 -1.613 1 96.5 83 GLU B N 1
ATOM 2374 C CA . GLU B 1 83 ? 15.789 8.625 -2.562 1 96.5 83 GLU B CA 1
ATOM 2375 C C . GLU B 1 83 ? 16.359 9.906 -3.158 1 96.5 83 GLU B C 1
ATOM 2377 O O . GLU B 1 83 ? 17.578 10.078 -3.213 1 96.5 83 GLU B O 1
ATOM 2382 N N . GLU B 1 84 ? 15.523 10.797 -3.555 1 94.38 84 GLU B N 1
ATOM 2383 C CA . GLU B 1 84 ? 15.945 11.984 -4.301 1 94.38 84 GLU B CA 1
ATOM 2384 C C . GLU B 1 84 ? 16.516 13.047 -3.371 1 94.38 84 GLU B C 1
ATOM 2386 O O . GLU B 1 84 ? 17.406 13.812 -3.764 1 94.38 84 GLU B O 1
ATOM 2391 N N . PHE B 1 85 ? 16.062 13.094 -2.17 1 94.44 85 PHE B N 1
ATOM 2392 C CA . PHE B 1 85 ? 16.5 14.094 -1.2 1 94.44 85 PHE B CA 1
ATOM 2393 C C . PHE B 1 85 ? 17.203 13.43 -0.025 1 94.44 85 PHE B C 1
ATOM 2395 O O . PHE B 1 85 ? 16.969 13.797 1.131 1 94.44 85 PHE B O 1
ATOM 2402 N N . SER B 1 86 ? 18.016 12.461 -0.323 1 93 86 SER B N 1
ATOM 2403 C CA . SER B 1 86 ? 18.672 11.648 0.688 1 93 86 SER B CA 1
ATOM 2404 C C . SER B 1 86 ? 19.625 12.484 1.541 1 93 86 SER B C 1
ATOM 2406 O O . SER B 1 86 ? 19.938 12.109 2.674 1 93 86 SER B O 1
ATOM 2408 N N . GLU B 1 87 ? 20.016 13.609 1.075 1 92.75 87 GLU B N 1
ATOM 2409 C CA . GLU B 1 87 ? 21 14.438 1.777 1 92.75 87 GLU B CA 1
ATOM 2410 C C . GLU B 1 87 ? 20.312 15.477 2.654 1 92.75 87 GLU B C 1
ATOM 2412 O O . GLU B 1 87 ? 20.969 16.234 3.371 1 92.75 87 GLU B O 1
ATOM 2417 N N . GLN B 1 88 ? 19.016 15.484 2.598 1 93.25 88 GLN B N 1
ATOM 2418 C CA . GLN B 1 88 ? 18.266 16.469 3.357 1 93.25 88 GLN B CA 1
ATOM 2419 C C . GLN B 1 88 ? 17.375 15.805 4.406 1 93.25 88 GLN B C 1
ATOM 2421 O O . GLN B 1 88 ? 16.562 14.953 4.078 1 93.25 88 GLN B O 1
ATOM 2426 N N . GLY B 1 89 ? 17.594 16.25 5.613 1 93.62 89 GLY B N 1
ATOM 2427 C CA . GLY B 1 89 ? 16.75 15.703 6.66 1 93.62 89 GLY B CA 1
ATOM 2428 C C . GLY B 1 89 ? 17.031 14.234 6.926 1 93.62 89 GLY B C 1
ATOM 2429 O O . GLY B 1 89 ? 18.062 13.703 6.516 1 93.62 89 GLY B O 1
ATOM 2430 N N . PRO B 1 90 ? 16.109 13.648 7.613 1 95.31 90 PRO B N 1
ATOM 2431 C CA . PRO B 1 90 ? 16.297 12.234 7.93 1 95.31 90 PRO B CA 1
ATOM 2432 C C . PRO B 1 90 ? 16.141 11.328 6.703 1 95.31 90 PRO B C 1
ATOM 2434 O O . PRO B 1 90 ? 15.477 11.711 5.734 1 95.31 90 PRO B O 1
ATOM 2437 N N . ALA B 1 91 ? 16.734 10.18 6.656 1 95.94 91 ALA B N 1
ATOM 2438 C CA . ALA B 1 91 ? 16.766 9.258 5.52 1 95.94 91 ALA B CA 1
ATOM 2439 C C . ALA B 1 91 ? 15.375 8.695 5.227 1 95.94 91 ALA B C 1
ATOM 2441 O O . ALA B 1 91 ? 15.055 8.383 4.078 1 95.94 91 ALA B O 1
ATOM 2442 N N . LEU B 1 92 ? 14.469 8.539 6.172 1 98.12 92 LEU B N 1
ATOM 2443 C CA . LEU B 1 92 ? 13.109 8.023 6.141 1 98.12 92 LEU B CA 1
ATOM 2444 C C . LEU B 1 92 ? 13.109 6.508 5.965 1 98.12 92 LEU B C 1
ATOM 2446 O O . LEU B 1 92 ? 12.062 5.863 6.086 1 98.12 92 LEU B O 1
ATOM 2450 N N . LEU B 1 93 ? 14.188 5.914 5.52 1 98.12 93 LEU B N 1
ATOM 2451 C CA . LEU B 1 93 ? 14.422 4.477 5.43 1 98.12 93 LEU B CA 1
ATOM 2452 C C . LEU B 1 93 ? 15.82 4.117 5.934 1 98.12 93 LEU B C 1
ATOM 2454 O O . LEU B 1 93 ? 16.75 4.898 5.777 1 98.12 93 LEU B O 1
ATOM 2458 N N . PRO B 1 94 ? 15.953 2.871 6.504 1 97.88 94 PRO B N 1
ATOM 2459 C CA . PRO B 1 94 ? 17.312 2.379 6.781 1 97.88 94 PRO B CA 1
ATOM 2460 C C . PRO B 1 94 ? 18.188 2.32 5.531 1 97.88 94 PRO B C 1
ATOM 2462 O O . PRO B 1 94 ? 17.672 2.389 4.414 1 97.88 94 PRO B O 1
ATOM 2465 N N . PRO B 1 95 ? 19.516 2.289 5.742 1 96.12 95 PRO B N 1
ATOM 2466 C CA . PRO B 1 95 ? 20.406 2.234 4.582 1 96.12 95 PRO B CA 1
ATOM 2467 C C . PRO B 1 95 ? 20.141 1.021 3.693 1 96.12 95 PRO B C 1
ATOM 2469 O O . PRO B 1 95 ? 19.625 0.008 4.164 1 96.12 95 PRO B O 1
ATOM 2472 N N . ILE B 1 96 ? 20.531 1.146 2.449 1 92.75 96 ILE B N 1
ATOM 2473 C CA . ILE B 1 96 ? 20.281 0.128 1.438 1 92.75 96 ILE B CA 1
ATOM 2474 C C . ILE B 1 96 ? 20.922 -1.188 1.852 1 92.75 96 ILE B C 1
ATOM 2476 O O . ILE B 1 96 ? 20.453 -2.266 1.477 1 92.75 96 ILE B O 1
ATOM 2480 N N . SER B 1 97 ? 21.984 -1.137 2.672 1 95.06 97 SER B N 1
ATOM 2481 C CA . SER B 1 97 ? 22.703 -2.326 3.115 1 95.06 97 SER B CA 1
ATOM 2482 C C . SER B 1 97 ? 21.922 -3.076 4.188 1 95.06 97 SER B C 1
ATOM 2484 O O . SER B 1 97 ? 22.25 -4.211 4.531 1 95.06 97 SER B O 1
ATOM 2486 N N . ASP B 1 98 ? 20.844 -2.484 4.695 1 97 98 ASP B N 1
ATOM 2487 C CA . ASP B 1 98 ? 20.031 -3.096 5.746 1 97 98 ASP B CA 1
ATOM 2488 C C . ASP B 1 98 ? 18.625 -3.432 5.23 1 97 98 ASP B C 1
ATOM 2490 O O . ASP B 1 98 ? 17.641 -2.889 5.723 1 97 98 ASP B O 1
ATOM 2494 N N . SER B 1 99 ? 18.625 -4.41 4.297 1 96.38 99 SER B N 1
ATOM 2495 C CA . SER B 1 99 ? 17.375 -4.789 3.629 1 96.38 99 SER B CA 1
ATOM 2496 C C . SER B 1 99 ? 16.375 -5.367 4.617 1 96.38 99 SER B C 1
ATOM 2498 O O . SER B 1 99 ? 15.164 -5.203 4.449 1 96.38 99 SER B O 1
ATOM 2500 N N . GLU B 1 100 ? 16.859 -5.996 5.676 1 97 100 GLU B N 1
ATOM 2501 C CA . GLU B 1 100 ? 15.969 -6.602 6.664 1 97 100 GLU B CA 1
ATOM 2502 C C . GLU B 1 100 ? 15.18 -5.535 7.422 1 97 100 GLU B C 1
ATOM 2504 O O . GLU B 1 100 ? 13.961 -5.645 7.559 1 97 100 GLU B O 1
ATOM 2509 N N . THR B 1 101 ? 15.875 -4.496 7.898 1 98.25 101 THR B N 1
ATOM 2510 C CA . THR B 1 101 ? 15.195 -3.43 8.625 1 98.25 101 THR B CA 1
ATOM 2511 C C . THR B 1 101 ? 14.297 -2.629 7.684 1 98.25 101 THR B C 1
ATOM 2513 O O . THR B 1 101 ? 13.227 -2.168 8.086 1 98.25 101 THR B O 1
ATOM 2516 N N . ARG B 1 102 ? 14.711 -2.463 6.422 1 98.5 102 ARG B N 1
ATOM 2517 C CA . ARG B 1 102 ? 13.859 -1.814 5.43 1 98.5 102 ARG B CA 1
ATOM 2518 C C . ARG B 1 102 ? 12.555 -2.574 5.246 1 98.5 102 ARG B C 1
ATOM 2520 O O . ARG B 1 102 ? 11.492 -1.967 5.117 1 98.5 102 ARG B O 1
ATOM 2527 N N . ALA B 1 103 ? 12.617 -3.895 5.281 1 98.62 103 ALA B N 1
ATOM 2528 C CA . ALA B 1 103 ? 11.422 -4.715 5.133 1 98.62 103 ALA B CA 1
ATOM 2529 C C . ALA B 1 103 ? 10.469 -4.516 6.312 1 98.62 103 ALA B C 1
ATOM 2531 O O . ALA B 1 103 ? 9.25 -4.492 6.137 1 98.62 103 ALA B O 1
ATOM 2532 N N . VAL B 1 104 ? 11.031 -4.355 7.484 1 98.75 104 VAL B N 1
ATOM 2533 C CA . VAL B 1 104 ? 10.203 -4.094 8.656 1 98.75 104 VAL B CA 1
ATOM 2534 C C . VAL B 1 104 ? 9.484 -2.758 8.492 1 98.75 104 VAL B C 1
ATOM 2536 O O . VAL B 1 104 ? 8.266 -2.678 8.68 1 98.75 104 VAL B O 1
ATOM 2539 N N . VAL B 1 105 ? 10.227 -1.743 8.102 1 98.94 105 VAL B N 1
ATOM 2540 C CA . VAL B 1 105 ? 9.656 -0.412 7.906 1 98.94 105 VAL B CA 1
ATOM 2541 C C . VAL B 1 105 ? 8.516 -0.479 6.895 1 98.94 105 VAL B C 1
ATOM 2543 O O . VAL B 1 105 ? 7.426 0.035 7.148 1 98.94 105 VAL B O 1
ATOM 2546 N N . ARG B 1 106 ? 8.742 -1.168 5.812 1 98.88 106 ARG B N 1
ATOM 2547 C CA . ARG B 1 106 ? 7.758 -1.217 4.738 1 98.88 106 ARG B CA 1
ATOM 2548 C C . ARG B 1 106 ? 6.562 -2.078 5.129 1 98.88 106 ARG B C 1
ATOM 2550 O O . ARG B 1 106 ? 5.43 -1.79 4.742 1 98.88 106 ARG B O 1
ATOM 2557 N N . THR B 1 107 ? 6.82 -3.125 5.918 1 98.94 107 THR B N 1
ATOM 2558 C CA . THR B 1 107 ? 5.715 -3.93 6.422 1 98.94 107 THR B CA 1
ATOM 2559 C C . THR B 1 107 ? 4.785 -3.088 7.293 1 98.94 107 THR B C 1
ATOM 2561 O O . THR B 1 107 ? 3.566 -3.111 7.109 1 98.94 107 THR B O 1
ATOM 2564 N N . LEU B 1 108 ? 5.363 -2.312 8.164 1 98.94 108 LEU B N 1
ATOM 2565 C CA . LEU B 1 108 ? 4.586 -1.446 9.047 1 98.94 108 LEU B CA 1
ATOM 2566 C C . LEU B 1 108 ? 3.83 -0.393 8.242 1 98.94 108 LEU B C 1
ATOM 2568 O O . LEU B 1 108 ? 2.641 -0.168 8.469 1 98.94 108 LEU B O 1
ATOM 2572 N N . ALA B 1 109 ? 4.492 0.212 7.289 1 98.94 109 ALA B N 1
ATOM 2573 C CA . ALA B 1 109 ? 3.846 1.203 6.43 1 98.94 109 ALA B CA 1
ATOM 2574 C C . ALA B 1 109 ? 2.682 0.587 5.66 1 98.94 109 ALA B C 1
ATOM 2576 O O . ALA B 1 109 ? 1.609 1.188 5.562 1 98.94 109 ALA B O 1
ATOM 2577 N N . ASP B 1 110 ? 2.867 -0.611 5.172 1 98.94 110 ASP B N 1
ATOM 2578 C CA . ASP B 1 110 ? 1.875 -1.258 4.32 1 98.94 110 ASP B CA 1
ATOM 2579 C C . ASP B 1 110 ? 0.672 -1.726 5.137 1 98.94 110 ASP B C 1
ATOM 2581 O O . ASP B 1 110 ? -0.456 -1.735 4.637 1 98.94 110 ASP B O 1
ATOM 2585 N N . ILE B 1 111 ? 0.867 -2.062 6.418 1 98.94 111 ILE B N 1
ATOM 2586 C CA . ILE B 1 111 ? -0.273 -2.379 7.27 1 98.94 111 ILE B CA 1
ATOM 2587 C C . ILE B 1 111 ? -1.234 -1.193 7.309 1 98.94 111 ILE B C 1
ATOM 2589 O O . ILE B 1 111 ? -2.453 -1.372 7.262 1 98.94 111 ILE B O 1
ATOM 2593 N N . ILE B 1 112 ? -0.652 -0.033 7.332 1 98.94 112 ILE B N 1
ATOM 2594 C CA . ILE B 1 112 ? -1.487 1.163 7.352 1 98.94 112 ILE B CA 1
ATOM 2595 C C . ILE B 1 112 ? -2.021 1.442 5.949 1 98.94 112 ILE B C 1
ATOM 2597 O O . ILE B 1 112 ? -3.23 1.576 5.754 1 98.94 112 ILE B O 1
ATOM 2601 N N . SER B 1 113 ? -1.195 1.406 4.938 1 98.81 113 SER B N 1
ATOM 2602 C CA . SER B 1 113 ? -1.509 1.942 3.617 1 98.81 113 SER B CA 1
ATOM 2603 C C . SER B 1 113 ? -2.275 0.927 2.777 1 98.81 113 SER B C 1
ATOM 2605 O O . SER B 1 113 ? -2.922 1.29 1.793 1 98.81 113 SER B O 1
ATOM 2607 N N . CYS B 1 114 ? -2.189 -0.36 3.174 1 98.75 114 CYS B N 1
ATOM 2608 C CA . CYS B 1 114 ? -2.846 -1.396 2.385 1 98.75 114 CYS B CA 1
ATOM 2609 C C . CYS B 1 114 ? -4.008 -2.014 3.154 1 98.75 114 CYS B C 1
ATOM 2611 O O . CYS B 1 114 ? -4.996 -2.441 2.557 1 98.75 114 CYS B O 1
ATOM 2613 N N . ASP B 1 115 ? -3.932 -2.002 4.523 1 98.56 115 ASP B N 1
ATOM 2614 C CA . ASP B 1 115 ? -4.914 -2.797 5.25 1 98.56 115 ASP B CA 1
ATOM 2615 C C . ASP B 1 115 ? -5.895 -1.9 6.004 1 98.56 115 ASP B C 1
ATOM 2617 O O . ASP B 1 115 ? -7.012 -2.318 6.316 1 98.56 115 ASP B O 1
ATOM 2621 N N . ILE B 1 116 ? -5.484 -0.699 6.375 1 98.88 116 ILE B N 1
ATOM 2622 C CA . ILE B 1 116 ? -6.328 0.152 7.207 1 98.88 116 ILE B CA 1
ATOM 2623 C C . ILE B 1 116 ? -6.938 1.263 6.359 1 98.88 116 ILE B C 1
ATOM 2625 O O . ILE B 1 116 ? -8.156 1.309 6.168 1 98.88 116 ILE B O 1
ATOM 2629 N N . GLN B 1 117 ? -6.078 2.051 5.727 1 98.88 117 GLN B N 1
ATOM 2630 C CA . GLN B 1 117 ? -6.484 3.314 5.121 1 98.88 117 GLN B CA 1
ATOM 2631 C C . GLN B 1 117 ? -7.453 3.09 3.967 1 98.88 117 GLN B C 1
ATOM 2633 O O . GLN B 1 117 ? -8.5 3.738 3.891 1 98.88 117 GLN B O 1
ATOM 2638 N N . PRO B 1 118 ? -7.258 2.139 3.027 1 98.75 118 PRO B N 1
ATOM 2639 C CA . PRO B 1 118 ? -8.117 2.041 1.848 1 98.75 118 PRO B CA 1
ATOM 2640 C C . PRO B 1 118 ? -9.547 1.613 2.191 1 98.75 118 PRO B C 1
ATOM 2642 O O . PRO B 1 118 ? -10.5 2.045 1.537 1 98.75 118 PRO B O 1
ATOM 2645 N N . VAL B 1 119 ? -9.695 0.816 3.26 1 98.69 119 VAL B N 1
ATOM 2646 C CA . VAL B 1 119 ? -11 0.237 3.537 1 98.69 119 VAL B CA 1
ATOM 2647 C C . VAL B 1 119 ? -11.789 1.158 4.465 1 98.69 119 VAL B C 1
ATOM 2649 O O . VAL B 1 119 ? -12.953 0.895 4.773 1 98.69 119 VAL B O 1
ATOM 2652 N N . THR B 1 120 ? -11.133 2.264 4.91 1 98.5 120 THR B N 1
ATOM 2653 C CA . THR B 1 120 ? -11.789 3.207 5.809 1 98.5 120 THR B CA 1
ATOM 2654 C C . THR B 1 120 ? -11.773 4.617 5.223 1 98.5 120 THR B C 1
ATOM 2656 O O . THR B 1 120 ? -12.086 5.586 5.914 1 98.5 120 THR B O 1
ATOM 2659 N N . ASN B 1 121 ? -11.352 4.754 3.99 1 97.81 121 ASN B N 1
ATOM 2660 C CA . ASN B 1 121 ? -11.297 6.094 3.412 1 97.81 121 ASN B CA 1
ATOM 2661 C C . ASN B 1 121 ? -12.672 6.562 2.955 1 97.81 121 ASN B C 1
ATOM 2663 O O . ASN B 1 121 ? -13.641 5.797 2.996 1 97.81 121 ASN B O 1
ATOM 2667 N N . LEU B 1 122 ? -12.766 7.809 2.555 1 96.69 122 LEU B N 1
ATOM 2668 C CA . LEU B 1 122 ? -14.031 8.469 2.254 1 96.69 122 LEU B CA 1
ATOM 2669 C C . LEU B 1 122 ? -14.766 7.75 1.124 1 96.69 122 LEU B C 1
ATOM 2671 O O . LEU B 1 122 ? -15.992 7.598 1.171 1 96.69 122 LEU B O 1
ATOM 2675 N N . ARG B 1 123 ? -13.984 7.285 0.109 1 96.25 123 ARG B N 1
ATOM 2676 C CA . ARG B 1 123 ? -14.562 6.609 -1.044 1 96.25 123 ARG B CA 1
ATOM 2677 C C . ARG B 1 123 ? -15.344 5.367 -0.616 1 96.25 123 ARG B C 1
ATOM 2679 O O . ARG B 1 123 ? -16.453 5.137 -1.083 1 96.25 123 ARG B O 1
ATOM 2686 N N . ILE B 1 124 ? -14.844 4.57 0.285 1 97.62 124 ILE B N 1
ATOM 2687 C CA . ILE B 1 124 ? -15.477 3.338 0.744 1 97.62 124 ILE B CA 1
ATOM 2688 C C . ILE B 1 124 ? -16.594 3.666 1.723 1 97.62 124 ILE B C 1
ATOM 2690 O O . ILE B 1 124 ? -17.672 3.047 1.684 1 97.62 124 ILE B O 1
ATOM 2694 N N . LEU B 1 125 ? -16.375 4.68 2.59 1 96.88 125 LEU B N 1
ATOM 2695 C CA . LEU B 1 125 ? -17.422 5.082 3.529 1 96.88 125 LEU B CA 1
ATOM 2696 C C . LEU B 1 125 ? -18.656 5.57 2.791 1 96.88 125 LEU B C 1
ATOM 2698 O O . LEU B 1 125 ? -19.781 5.312 3.221 1 96.88 125 LEU B O 1
ATOM 2702 N N . LYS B 1 126 ? -18.453 6.254 1.666 1 95.69 126 LYS B N 1
ATOM 2703 C CA . LYS B 1 126 ? -19.562 6.727 0.855 1 95.69 126 LYS B CA 1
ATOM 2704 C C . LYS B 1 126 ? -20.297 5.562 0.179 1 95.69 126 LYS B C 1
ATOM 2706 O O . LYS B 1 126 ? -21.453 5.684 -0.195 1 95.69 126 LYS B O 1
ATOM 2711 N N . ARG B 1 127 ? -19.609 4.457 -0.004 1 95.44 127 ARG B N 1
ATOM 2712 C CA . ARG B 1 127 ? -20.203 3.289 -0.639 1 95.44 127 ARG B CA 1
ATOM 2713 C C . ARG B 1 127 ? -21 2.465 0.371 1 95.44 127 ARG B C 1
ATOM 2715 O O . ARG B 1 127 ? -22.062 1.933 0.047 1 95.44 127 ARG B O 1
ATOM 2722 N N . VAL B 1 128 ? -20.531 2.387 1.629 1 95.94 128 VAL B N 1
ATOM 2723 C CA . VAL B 1 128 ? -21.172 1.5 2.592 1 95.94 128 VAL B CA 1
ATOM 2724 C C . VAL B 1 128 ? -22.25 2.26 3.348 1 95.94 128 VAL B C 1
ATOM 2726 O O . VAL B 1 128 ? -23.219 1.659 3.834 1 95.94 128 VAL B O 1
ATOM 2729 N N . GLY B 1 129 ? -22.125 3.58 3.406 1 94.56 129 GLY B N 1
ATOM 2730 C CA . GLY B 1 129 ? -23.109 4.402 4.094 1 94.56 129 GLY B CA 1
ATOM 2731 C C . GLY B 1 129 ? -24.531 4.152 3.631 1 94.56 129 GLY B C 1
ATOM 2732 O O . GLY B 1 129 ? -25.406 3.828 4.438 1 94.56 129 GLY B O 1
ATOM 2733 N N . PRO B 1 130 ? -24.75 4.211 2.371 1 93.5 130 PRO B N 1
ATOM 2734 C CA . PRO B 1 130 ? -26.109 4.012 1.828 1 93.5 130 PRO B CA 1
ATOM 2735 C C . PRO B 1 130 ? -26.641 2.611 2.094 1 93.5 130 PRO B C 1
ATOM 2737 O O . PRO B 1 130 ? -27.844 2.377 1.969 1 93.5 130 PRO B O 1
ATOM 2740 N N . LEU B 1 131 ? -25.812 1.691 2.523 1 93.06 131 LEU B N 1
ATOM 2741 C CA . LEU B 1 131 ? -26.25 0.327 2.814 1 93.06 131 LEU B CA 1
ATOM 2742 C C . LEU B 1 131 ? -26.703 0.199 4.262 1 93.06 131 LEU B C 1
ATOM 2744 O O . LEU B 1 131 ? -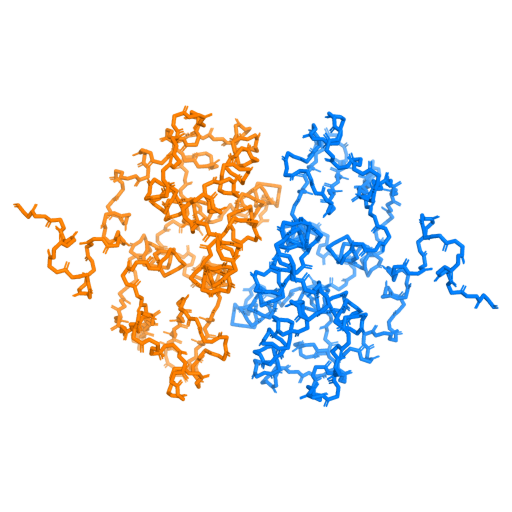27.016 -0.901 4.723 1 93.06 131 LEU B O 1
ATOM 2748 N N . GLY B 1 132 ? -26.672 1.359 5.016 1 91.88 132 GLY B N 1
ATOM 2749 C CA . GLY B 1 132 ? -27.125 1.378 6.391 1 91.88 132 GLY B CA 1
ATOM 2750 C C . GLY B 1 132 ? -26.031 1.127 7.398 1 91.88 132 GLY B C 1
ATOM 2751 O O . GLY B 1 132 ? -26.297 0.942 8.586 1 91.88 132 GLY B O 1
ATOM 2752 N N . VAL B 1 133 ? -24.906 1.106 6.906 1 92.94 133 VAL B N 1
ATOM 2753 C CA . VAL B 1 133 ? -23.75 0.866 7.773 1 92.94 133 VAL B CA 1
ATOM 2754 C C . VAL B 1 133 ? -23.359 2.16 8.484 1 92.94 133 VAL B C 1
ATOM 2756 O O . VAL B 1 133 ? -23.281 3.219 7.859 1 92.94 133 VAL B O 1
ATOM 2759 N N . ASP B 1 134 ? -23.156 2.066 9.789 1 95.31 134 ASP B N 1
ATOM 2760 C CA . ASP B 1 134 ? -22.578 3.182 10.523 1 95.31 134 ASP B CA 1
ATOM 2761 C C . ASP B 1 134 ? -21.094 3.346 10.18 1 95.31 134 ASP B C 1
ATOM 2763 O O . ASP B 1 134 ? -20.297 2.443 10.43 1 95.31 134 ASP B O 1
ATOM 2767 N N . ARG B 1 135 ? -20.766 4.492 9.648 1 94.88 135 ARG B N 1
ATOM 2768 C CA . ARG B 1 135 ? -19.406 4.758 9.156 1 94.88 135 ARG B CA 1
ATOM 2769 C C . ARG B 1 135 ? -18.391 4.617 10.281 1 94.88 135 ARG B C 1
ATOM 2771 O O . ARG B 1 135 ? -17.297 4.082 10.07 1 94.88 135 ARG B O 1
ATOM 2778 N N . ALA B 1 136 ? -18.688 5.145 11.43 1 95.81 136 ALA B N 1
ATOM 2779 C CA . ALA B 1 136 ? -17.766 5.07 12.562 1 95.81 136 ALA B CA 1
ATOM 2780 C C . ALA B 1 136 ? -17.547 3.623 13 1 95.81 136 ALA B C 1
ATOM 2782 O O . ALA B 1 136 ? -16.422 3.213 13.273 1 95.81 136 ALA B O 1
ATOM 2783 N N . GLU B 1 137 ? -18.609 2.887 13.07 1 96 137 GLU B N 1
ATOM 2784 C CA . GLU B 1 137 ? -18.5 1.483 13.461 1 96 137 GLU B CA 1
ATOM 2785 C C . GLU B 1 137 ? -17.719 0.681 12.43 1 96 137 GLU B C 1
ATOM 2787 O O . GLU B 1 137 ? -16.891 -0.153 12.789 1 96 137 GLU B O 1
ATOM 2792 N N . TRP B 1 138 ? -18.047 0.91 11.117 1 97.12 138 TRP B N 1
ATOM 2793 C CA . TRP B 1 138 ? -17.297 0.286 10.031 1 97.12 138 TRP B CA 1
ATOM 2794 C C . TRP B 1 138 ? -15.797 0.519 10.188 1 97.12 138 TRP B C 1
ATOM 2796 O O . TRP B 1 138 ? -15.016 -0.431 10.172 1 97.12 138 TRP B O 1
ATOM 2806 N N . SER B 1 139 ? -15.469 1.745 10.414 1 98.19 139 SER B N 1
ATOM 2807 C CA . SER B 1 139 ? -14.07 2.15 10.445 1 98.19 139 SER B CA 1
ATOM 2808 C C . SER B 1 139 ? -13.367 1.653 11.703 1 98.19 139 SER B C 1
ATOM 2810 O O . SER B 1 139 ? -12.25 1.15 11.641 1 98.19 139 SER B O 1
ATOM 2812 N N . LYS B 1 140 ? -14.047 1.775 12.844 1 98.19 140 LYS B N 1
ATOM 2813 C CA . LYS B 1 140 ? -13.445 1.431 14.125 1 98.19 140 LYS B CA 1
ATOM 2814 C C . LYS B 1 140 ? -12.984 -0.025 14.148 1 98.19 140 LYS B C 1
ATOM 2816 O O . LYS B 1 140 ? -11.852 -0.32 14.523 1 98.19 140 LYS B O 1
ATOM 2821 N N . GLY B 1 141 ? -13.852 -0.917 13.711 1 97.38 141 GLY B N 1
ATOM 2822 C CA . GLY B 1 141 ? -13.5 -2.328 13.695 1 97.38 141 GLY B CA 1
ATOM 2823 C C . GLY B 1 141 ? -12.305 -2.633 12.812 1 97.38 141 GLY B C 1
ATOM 2824 O O . GLY B 1 141 ? -11.383 -3.336 13.227 1 97.38 141 GLY B O 1
ATOM 2825 N N . LEU B 1 142 ? -12.32 -2.092 11.617 1 98.44 142 LEU B N 1
ATOM 2826 C CA . LEU B 1 142 ? -11.25 -2.326 10.656 1 98.44 142 LEU B CA 1
ATOM 2827 C C . LEU B 1 142 ? -9.945 -1.708 11.133 1 98.44 142 LEU B C 1
ATOM 2829 O O . LEU B 1 142 ? -8.875 -2.311 10.992 1 98.44 142 LEU B O 1
ATOM 2833 N N . MET B 1 143 ? -10.031 -0.52 11.719 1 98.81 143 MET B N 1
ATOM 2834 C CA . MET B 1 143 ? -8.836 0.149 12.227 1 98.81 143 MET B CA 1
ATOM 2835 C C . MET B 1 143 ? -8.25 -0.613 13.406 1 98.81 143 MET B C 1
ATOM 2837 O O . MET B 1 143 ? -7.031 -0.77 13.508 1 98.81 143 MET B O 1
ATOM 2841 N N . GLU B 1 144 ? -9.109 -1.114 14.297 1 98.81 144 GLU B N 1
ATOM 2842 C CA . GLU B 1 144 ? -8.625 -1.88 15.445 1 98.81 144 GLU B CA 1
ATOM 2843 C C . GLU B 1 144 ? -7.895 -3.145 14.992 1 98.81 144 GLU B C 1
ATOM 2845 O O . GLU B 1 144 ? -6.848 -3.49 15.539 1 98.81 144 GLU B O 1
ATOM 2850 N N . ASP B 1 145 ? -8.43 -3.816 13.984 1 98.31 145 ASP B N 1
ATOM 2851 C CA . ASP B 1 145 ? -7.758 -4.988 13.43 1 98.31 145 ASP B CA 1
ATOM 2852 C C . ASP B 1 145 ? -6.375 -4.629 12.898 1 98.31 145 ASP B C 1
ATOM 2854 O O . ASP B 1 145 ? -5.395 -5.32 13.18 1 98.31 145 ASP B O 1
ATOM 2858 N N . GLY B 1 146 ? -6.328 -3.551 12.133 1 98.69 146 GLY B N 1
ATOM 2859 C CA . GLY B 1 146 ? -5.066 -3.104 11.562 1 98.69 146 GLY B CA 1
ATOM 2860 C C . GLY B 1 146 ? -4.059 -2.684 12.617 1 98.69 146 GLY B C 1
ATOM 2861 O O . GLY B 1 146 ? -2.879 -3.035 12.531 1 98.69 146 GLY B O 1
ATOM 2862 N N . PHE B 1 147 ? -4.5 -1.965 13.656 1 98.88 147 PHE B N 1
ATOM 2863 C CA . PHE B 1 147 ? -3.598 -1.495 14.703 1 98.88 147 PHE B CA 1
ATOM 2864 C C . PHE B 1 147 ? -3.135 -2.654 15.578 1 98.88 147 PHE B C 1
ATOM 2866 O O . PHE B 1 147 ? -2.02 -2.633 16.109 1 98.88 147 PHE B O 1
ATOM 2873 N N . ARG B 1 148 ? -3.961 -3.672 15.727 1 98.81 148 ARG B N 1
ATOM 2874 C CA . ARG B 1 148 ? -3.518 -4.871 16.422 1 98.81 148 ARG B CA 1
ATOM 2875 C C . ARG B 1 148 ? -2.35 -5.531 15.695 1 98.81 148 ARG B C 1
ATOM 2877 O O . ARG B 1 148 ? -1.377 -5.949 16.328 1 98.81 148 ARG B O 1
ATOM 2884 N N . ALA B 1 149 ? -2.488 -5.637 14.422 1 98.88 149 ALA B N 1
ATOM 2885 C CA . ALA B 1 149 ? -1.396 -6.184 13.625 1 98.88 149 ALA B CA 1
ATOM 2886 C C . ALA B 1 149 ? -0.156 -5.297 13.711 1 98.88 149 ALA B C 1
ATOM 2888 O O . ALA B 1 149 ? 0.96 -5.797 13.875 1 98.88 149 ALA B O 1
ATOM 2889 N N . TYR B 1 150 ? -0.369 -3.963 13.57 1 98.94 150 TYR B N 1
ATOM 2890 C CA . TYR B 1 150 ? 0.743 -3.025 13.688 1 98.94 150 TYR B CA 1
ATOM 2891 C C . TYR B 1 150 ? 1.467 -3.203 15.016 1 98.94 150 TYR B C 1
ATOM 2893 O O . TYR B 1 150 ? 2.695 -3.293 15.055 1 98.94 150 TYR B O 1
ATOM 2901 N N . GLU B 1 151 ? 0.716 -3.277 16.109 1 98.94 151 GLU B N 1
ATOM 2902 C CA . GLU B 1 151 ? 1.242 -3.455 17.469 1 98.94 151 GLU B CA 1
ATOM 2903 C C . GLU B 1 151 ? 2.094 -4.719 17.562 1 98.94 151 GLU B C 1
ATOM 2905 O O . GLU B 1 151 ? 3.189 -4.691 18.125 1 98.94 151 GLU B O 1
ATOM 2910 N N . ALA B 1 152 ? 1.608 -5.766 16.984 1 98.81 152 ALA B N 1
ATOM 2911 C CA . ALA B 1 152 ? 2.297 -7.055 17.062 1 98.81 152 ALA B CA 1
ATOM 2912 C C . ALA B 1 152 ? 3.643 -7 16.344 1 98.81 152 ALA B C 1
ATOM 2914 O O . ALA B 1 152 ? 4.617 -7.605 16.797 1 98.81 152 ALA B O 1
ATOM 2915 N N . VAL B 1 153 ? 3.715 -6.266 15.266 1 98.81 153 VAL B N 1
ATOM 2916 C CA . VAL B 1 153 ? 4.941 -6.195 14.477 1 98.81 153 VAL B CA 1
ATOM 2917 C C . VAL B 1 153 ? 5.902 -5.191 15.102 1 98.81 153 VAL B C 1
ATOM 2919 O O . VAL B 1 153 ? 7.094 -5.48 15.266 1 98.81 153 VAL B O 1
ATOM 2922 N N . VAL B 1 154 ? 5.363 -4.07 15.508 1 98.81 154 VAL B N 1
ATOM 2923 C CA . VAL B 1 154 ? 6.195 -2.928 15.875 1 98.81 154 VAL B CA 1
ATOM 2924 C C . VAL B 1 154 ? 6.875 -3.188 17.219 1 98.81 154 VAL B C 1
ATOM 2926 O O . VAL B 1 154 ? 7.934 -2.623 17.5 1 98.81 154 VAL B O 1
ATOM 2929 N N . LYS B 1 155 ? 6.34 -4.059 17.984 1 98.25 155 LYS B N 1
ATOM 2930 C CA . LYS B 1 155 ? 6.891 -4.391 19.297 1 98.25 155 LYS B CA 1
ATOM 2931 C C . LYS B 1 155 ? 8.328 -4.887 19.188 1 98.25 155 LYS B C 1
ATOM 2933 O O . LYS B 1 155 ? 9.133 -4.715 20.109 1 98.25 155 LYS B O 1
ATOM 2938 N N . LYS B 1 156 ? 8.672 -5.434 18.047 1 97.25 156 LYS B N 1
ATOM 2939 C CA . LYS B 1 156 ? 9.977 -6.062 17.859 1 97.25 156 LYS B CA 1
ATOM 2940 C C . LYS B 1 156 ? 11.008 -5.055 17.375 1 97.25 156 LYS B C 1
ATOM 2942 O O . LYS B 1 156 ? 12.211 -5.32 17.406 1 97.25 156 LYS B O 1
ATOM 2947 N N . SER B 1 157 ? 10.594 -3.877 17 1 98.44 157 SER B N 1
ATOM 2948 C CA . SER B 1 157 ? 11.523 -2.947 16.359 1 98.44 157 SER B CA 1
ATOM 2949 C C . SER B 1 157 ? 11.492 -1.582 17.047 1 98.44 157 SER B C 1
ATOM 2951 O O . SER B 1 157 ? 12.367 -0.75 16.812 1 98.44 157 SER B O 1
ATOM 2953 N N . ALA B 1 158 ? 10.555 -1.332 17.891 1 98.69 158 ALA B N 1
ATOM 2954 C CA . ALA B 1 158 ? 10.25 0.003 18.406 1 98.69 158 ALA B CA 1
ATOM 2955 C C . ALA B 1 158 ? 11.383 0.525 19.281 1 98.69 158 ALA B C 1
ATOM 2957 O O . ALA B 1 158 ? 11.984 -0.236 20.047 1 98.69 158 ALA B O 1
ATOM 2958 N N . GLY B 1 159 ? 11.719 1.728 19.141 1 98.56 159 GLY B N 1
ATOM 2959 C CA . GLY B 1 159 ? 12.391 2.617 20.078 1 98.56 159 GLY B CA 1
ATOM 2960 C C . GLY B 1 159 ? 11.562 3.844 20.438 1 98.56 159 GLY B C 1
ATOM 2961 O O . GLY B 1 159 ? 10.43 3.723 20.891 1 98.56 159 GLY B O 1
ATOM 2962 N N . LYS B 1 160 ? 12.141 4.992 20.125 1 98.69 160 LYS B N 1
ATOM 2963 C CA . LYS B 1 160 ? 11.344 6.207 20.234 1 98.69 160 LYS B CA 1
ATOM 2964 C C . LYS B 1 160 ? 10.242 6.242 19.172 1 98.69 160 LYS B C 1
ATOM 2966 O O . LYS B 1 160 ? 9.148 6.762 19.422 1 98.69 160 LYS B O 1
ATOM 2971 N N . PHE B 1 161 ? 10.516 5.656 18.094 1 98.88 161 PHE B N 1
ATOM 2972 C CA . PHE B 1 161 ? 9.578 5.59 16.984 1 98.88 161 PHE B CA 1
ATOM 2973 C C . PHE B 1 161 ? 9.352 4.148 16.547 1 98.88 161 PHE B C 1
ATOM 2975 O O . PHE B 1 161 ? 9.578 3.217 17.312 1 98.88 161 PHE B O 1
ATOM 2982 N N . SER B 1 162 ? 8.742 3.873 15.367 1 98.94 162 SER B N 1
ATOM 2983 C CA . SER B 1 162 ? 8.32 2.535 14.961 1 98.94 162 SER B CA 1
ATOM 2984 C C . SER B 1 162 ? 9.516 1.607 14.789 1 98.94 162 SER B C 1
ATOM 2986 O O . SER B 1 162 ? 9.43 0.41 15.07 1 98.94 162 SER B O 1
ATOM 2988 N N . VAL B 1 163 ? 10.617 2.156 14.227 1 98.81 163 VAL B N 1
ATOM 2989 C CA . VAL B 1 163 ? 11.844 1.384 14.055 1 98.81 163 VAL B CA 1
ATOM 2990 C C . VAL B 1 163 ? 13.023 2.146 14.648 1 98.81 163 VAL B C 1
ATOM 2992 O O . VAL B 1 163 ? 13.617 2.994 13.984 1 98.81 163 VAL B O 1
ATOM 2995 N N . GLY B 1 164 ? 13.359 1.821 15.828 1 98.44 164 GLY B N 1
ATOM 2996 C CA . GLY B 1 164 ? 14.422 2.531 16.516 1 98.44 164 GLY B CA 1
ATOM 2997 C C . GLY B 1 164 ? 14.062 3.965 16.859 1 98.44 164 GLY B C 1
ATOM 2998 O O . GLY B 1 164 ? 12.93 4.246 17.266 1 98.44 164 GLY B O 1
ATOM 2999 N N . ASP B 1 165 ? 15.047 4.852 16.719 1 98.38 165 ASP B N 1
ATOM 3000 C CA . ASP B 1 165 ? 14.875 6.215 17.203 1 98.38 165 ASP B CA 1
ATOM 3001 C C . ASP B 1 165 ? 14.828 7.211 16.047 1 98.38 165 ASP B C 1
ATOM 3003 O O . ASP B 1 165 ? 14.914 8.422 16.266 1 98.38 165 ASP B O 1
ATOM 3007 N N . SER B 1 166 ? 14.695 6.672 14.867 1 97.56 166 SER B N 1
ATOM 3008 C CA . SER B 1 166 ? 14.586 7.535 13.695 1 97.56 166 SER B CA 1
ATOM 3009 C C . SER B 1 166 ? 13.203 7.449 13.07 1 97.56 166 SER B C 1
ATOM 3011 O O . SER B 1 166 ? 12.609 6.371 13.016 1 97.56 166 SER B O 1
ATOM 3013 N N . ILE B 1 167 ? 12.758 8.586 12.594 1 98.75 167 ILE B N 1
ATOM 3014 C CA . ILE B 1 167 ? 11.477 8.609 11.898 1 98.75 167 ILE B CA 1
ATOM 3015 C C . ILE B 1 167 ? 11.633 7.992 10.508 1 98.75 167 ILE B C 1
ATOM 3017 O O . ILE B 1 167 ? 12.523 8.367 9.75 1 98.75 167 ILE B O 1
ATOM 3021 N N . THR B 1 168 ? 10.812 7.035 10.219 1 98.81 168 THR B N 1
ATOM 3022 C CA . THR B 1 168 ? 10.797 6.383 8.914 1 98.81 168 THR B CA 1
ATOM 3023 C C . THR B 1 168 ? 9.438 6.543 8.242 1 98.81 168 THR B C 1
ATOM 3025 O O . THR B 1 168 ? 8.531 7.16 8.805 1 98.81 168 THR B O 1
ATOM 3028 N N . ILE B 1 169 ? 9.25 5.977 7.051 1 98.94 169 ILE B N 1
ATOM 3029 C CA . ILE B 1 169 ? 7.98 6.066 6.34 1 98.94 169 ILE B CA 1
ATOM 3030 C C . ILE B 1 169 ? 6.898 5.332 7.129 1 98.94 169 ILE B C 1
ATOM 3032 O O . ILE B 1 169 ? 5.711 5.637 7 1 98.94 169 ILE B O 1
ATOM 3036 N N . ALA B 1 170 ? 7.27 4.348 7.984 1 98.94 170 ALA B N 1
ATOM 3037 C CA . ALA B 1 170 ? 6.301 3.699 8.867 1 98.94 170 ALA B CA 1
ATOM 3038 C C . ALA B 1 170 ? 5.617 4.719 9.773 1 98.94 170 ALA B C 1
ATOM 3040 O O . ALA B 1 170 ? 4.395 4.707 9.922 1 98.94 170 ALA B O 1
ATOM 3041 N N . ASP B 1 171 ? 6.391 5.598 10.328 1 98.94 171 ASP B N 1
ATOM 3042 C CA . ASP B 1 171 ? 5.879 6.617 11.242 1 98.94 171 ASP B CA 1
ATOM 3043 C C . ASP B 1 171 ? 5.012 7.633 10.5 1 98.94 171 ASP B C 1
ATOM 3045 O O . ASP B 1 171 ? 3.99 8.086 11.023 1 98.94 171 ASP B O 1
ATOM 3049 N N . LEU B 1 172 ? 5.453 7.957 9.305 1 98.94 172 LEU B N 1
ATOM 3050 C CA . LEU B 1 172 ? 4.719 8.922 8.492 1 98.94 172 LEU B CA 1
ATOM 3051 C C . LEU B 1 172 ? 3.35 8.383 8.102 1 98.94 172 LEU B C 1
ATOM 3053 O O . LEU B 1 172 ? 2.402 9.148 7.922 1 98.94 172 LEU B O 1
ATOM 3057 N N . CYS B 1 173 ? 3.238 7.094 8 1 98.94 173 CYS B N 1
ATOM 3058 C CA . CYS B 1 173 ? 1.942 6.465 7.762 1 98.94 173 CYS B CA 1
ATOM 3059 C C . CYS B 1 173 ? 1.157 6.328 9.062 1 98.94 173 CYS B C 1
ATOM 3061 O O . CYS B 1 173 ? -0.058 6.527 9.086 1 98.94 173 CYS B O 1
ATOM 3063 N N . LEU B 1 174 ? 1.838 6.098 10.141 1 98.94 174 LEU B N 1
ATOM 3064 C CA . LEU B 1 174 ? 1.204 5.789 11.422 1 98.94 174 LEU B CA 1
ATOM 3065 C C . LEU B 1 174 ? 0.484 7.012 11.977 1 98.94 174 LEU B C 1
ATOM 3067 O O . LEU B 1 174 ? -0.68 6.926 12.375 1 98.94 174 LEU B O 1
ATOM 3071 N N . ILE B 1 175 ? 1.121 8.125 12.023 1 98.94 175 ILE B N 1
ATOM 3072 C CA . ILE B 1 175 ? 0.654 9.242 12.828 1 98.94 175 ILE B CA 1
ATOM 3073 C C . ILE B 1 175 ? -0.669 9.766 12.273 1 98.94 175 ILE B C 1
ATOM 3075 O O . ILE B 1 175 ? -1.642 9.93 13.016 1 98.94 175 ILE B O 1
ATOM 3079 N N . PRO B 1 176 ? -0.791 10.008 10.93 1 98.94 176 PRO B N 1
ATOM 3080 C CA . PRO B 1 176 ? -2.109 10.445 10.469 1 98.94 176 PRO B CA 1
ATOM 3081 C C . PRO B 1 176 ? -3.184 9.375 10.641 1 98.94 176 PRO B C 1
ATOM 3083 O O . PRO B 1 176 ? -4.352 9.695 10.867 1 98.94 176 PRO B O 1
ATOM 3086 N N . ALA B 1 177 ? -2.799 8.102 10.492 1 98.88 177 ALA B N 1
ATOM 3087 C CA . ALA B 1 177 ? -3.754 7.02 10.727 1 98.88 177 ALA B CA 1
ATOM 3088 C C . ALA B 1 177 ? -4.262 7.039 12.164 1 98.88 177 ALA B C 1
ATOM 3090 O O . ALA B 1 177 ? -5.438 6.777 12.414 1 98.88 177 ALA B O 1
ATOM 3091 N N . ALA B 1 178 ? -3.357 7.32 13.086 1 98.88 178 ALA B N 1
ATOM 3092 C CA . ALA B 1 178 ? -3.725 7.402 14.5 1 98.88 178 ALA B CA 1
ATOM 3093 C C . ALA B 1 178 ? -4.723 8.531 14.742 1 98.88 178 ALA B C 1
ATOM 3095 O O . ALA B 1 178 ? -5.684 8.367 15.5 1 98.88 178 ALA B O 1
ATOM 3096 N N . TRP B 1 179 ? -4.484 9.719 14.102 1 98.56 179 TRP B N 1
ATOM 3097 C CA . TRP B 1 179 ? -5.445 10.805 14.211 1 98.56 179 TRP B CA 1
ATOM 3098 C C . TRP B 1 179 ? -6.832 10.359 13.766 1 98.56 179 TRP B C 1
ATOM 3100 O O . TRP B 1 179 ? -7.832 10.648 14.43 1 98.56 179 TRP B O 1
ATOM 3110 N N . GLY B 1 180 ? -6.832 9.633 12.617 1 97.75 180 GLY B N 1
ATOM 3111 C CA . GLY B 1 180 ? -8.094 9.117 12.102 1 97.75 180 GLY B CA 1
ATOM 3112 C C . GLY B 1 180 ? -8.742 8.102 13.031 1 97.75 180 GLY B C 1
ATOM 3113 O O . GLY B 1 180 ? -9.961 8.117 13.219 1 97.75 180 GLY B O 1
ATOM 3114 N N . ALA B 1 181 ? -7.953 7.246 13.578 1 98.44 181 ALA B N 1
ATOM 3115 C CA . ALA B 1 181 ? -8.453 6.219 14.492 1 98.44 181 ALA B CA 1
ATOM 3116 C C . ALA B 1 181 ? -9.125 6.844 15.711 1 98.44 181 ALA B C 1
ATOM 3118 O O . ALA B 1 181 ? -10.195 6.406 16.125 1 98.44 181 ALA B O 1
ATOM 3119 N N . GLN B 1 182 ? -8.5 7.828 16.234 1 97.06 182 GLN B N 1
ATOM 3120 C CA . GLN B 1 182 ? -9.07 8.531 17.375 1 97.06 182 GLN B CA 1
ATOM 3121 C C . GLN B 1 182 ? -10.391 9.203 17.016 1 97.06 182 GLN B C 1
ATOM 3123 O O . GLN B 1 182 ? -11.352 9.156 17.781 1 97.06 182 GLN B O 1
ATOM 3128 N N . ARG B 1 183 ? -10.422 9.789 15.898 1 95.25 183 ARG B N 1
ATOM 3129 C CA . ARG B 1 183 ? -11.641 10.422 15.406 1 95.25 183 ARG B CA 1
ATOM 3130 C C . ARG B 1 183 ? -12.789 9.422 15.344 1 95.25 183 ARG B C 1
ATOM 3132 O O . ARG B 1 183 ? -13.945 9.773 15.602 1 95.25 183 ARG B O 1
ATOM 3139 N N . PHE B 1 184 ? -12.484 8.141 15 1 97.06 184 PHE B N 1
ATOM 3140 C CA . PHE B 1 184 ? -13.516 7.137 14.812 1 97.06 184 PHE B CA 1
ATOM 3141 C C . PHE B 1 184 ? -13.727 6.328 16.094 1 97.06 184 PHE B C 1
ATOM 3143 O O . PHE B 1 184 ? -14.398 5.297 16.078 1 97.06 184 PHE B O 1
ATOM 3150 N N . GLY B 1 185 ? -13.07 6.738 17.156 1 97.31 185 GLY B N 1
ATOM 3151 C CA . GLY B 1 185 ? -13.391 6.176 18.453 1 97.31 185 GLY B CA 1
ATOM 3152 C C . GLY B 1 185 ? -12.484 5.031 18.859 1 97.31 185 GLY B C 1
ATOM 3153 O O . GLY B 1 185 ? -12.766 4.316 19.828 1 97.31 185 GLY B O 1
ATOM 3154 N N . VAL B 1 186 ? -11.43 4.836 18.156 1 98.56 186 VAL B N 1
ATOM 3155 C CA . VAL B 1 186 ? -10.469 3.816 18.547 1 98.56 186 VAL B CA 1
ATOM 3156 C C . VAL B 1 186 ? -9.711 4.277 19.797 1 98.56 186 VAL B C 1
ATOM 3158 O O . VAL B 1 186 ? -9.219 5.402 19.844 1 98.56 186 VAL B O 1
ATOM 3161 N N . ASP B 1 187 ? -9.648 3.447 20.828 1 98.44 187 ASP B N 1
ATOM 3162 C CA . ASP B 1 187 ? -8.812 3.691 22 1 98.44 187 ASP B CA 1
ATOM 3163 C C . ASP B 1 187 ? -7.387 3.205 21.781 1 98.44 187 ASP B C 1
ATOM 3165 O O . ASP B 1 187 ? -7.094 2.018 21.938 1 98.44 187 ASP B O 1
ATOM 3169 N N . LEU B 1 188 ? -6.496 4.102 21.5 1 98.5 188 LEU B N 1
ATOM 3170 C CA . LEU B 1 188 ? -5.113 3.732 21.203 1 98.5 188 LEU B CA 1
ATOM 3171 C C . LEU B 1 188 ? -4.445 3.102 22.422 1 98.5 188 LEU B C 1
ATOM 3173 O O . LEU B 1 188 ? -3.402 2.457 22.297 1 98.5 188 LEU B O 1
ATOM 3177 N N . GLY B 1 189 ? -4.992 3.297 23.609 1 98.5 189 GLY B N 1
ATOM 3178 C CA . GLY B 1 189 ? -4.477 2.66 24.812 1 98.5 189 GLY B CA 1
ATOM 3179 C C . GLY B 1 189 ? -4.438 1.146 24.719 1 98.5 189 GLY B C 1
ATOM 3180 O O . GLY B 1 189 ? -3.691 0.491 25.438 1 98.5 189 GLY B O 1
ATOM 3181 N N . GLN B 1 190 ? -5.234 0.556 23.844 1 98.38 190 GLN B N 1
ATOM 3182 C CA . GLN B 1 190 ? -5.262 -0.886 23.625 1 98.38 190 GLN B CA 1
ATOM 3183 C C . GLN B 1 190 ? -3.98 -1.364 22.938 1 98.38 190 GLN B C 1
ATOM 3185 O O . GLN B 1 190 ? -3.697 -2.564 22.906 1 98.38 190 GLN B O 1
ATOM 3190 N N . PHE B 1 191 ? -3.291 -0.421 22.406 1 98.81 191 PHE B N 1
ATOM 3191 C CA . PHE B 1 191 ? -2.043 -0.678 21.703 1 98.81 191 PHE B CA 1
ATOM 3192 C C . PHE B 1 191 ? -0.9 0.126 22.312 1 98.81 191 PHE B C 1
ATOM 3194 O O . PHE B 1 191 ? -0.442 1.106 21.719 1 98.81 191 PHE B O 1
ATOM 3201 N N . PRO B 1 192 ? -0.373 -0.319 23.375 1 98.81 192 PRO B N 1
ATOM 3202 C CA . PRO B 1 192 ? 0.484 0.538 24.203 1 98.81 192 PRO B CA 1
ATOM 3203 C C . PRO B 1 192 ? 1.77 0.949 23.5 1 98.81 192 PRO B C 1
ATOM 3205 O O . PRO B 1 192 ? 2.217 2.09 23.625 1 98.81 192 PRO B O 1
ATOM 3208 N N . VAL B 1 193 ? 2.449 0.023 22.797 1 98.94 193 VAL B N 1
ATOM 3209 C CA . VAL B 1 193 ? 3.686 0.369 22.109 1 98.94 193 VAL B CA 1
ATOM 3210 C C . VAL B 1 193 ? 3.393 1.389 21 1 98.94 193 VAL B C 1
ATOM 3212 O O . VAL B 1 193 ? 4.078 2.408 20.906 1 98.94 193 VAL B O 1
ATOM 3215 N N . THR B 1 194 ? 2.367 1.133 20.234 1 98.94 194 THR B N 1
ATOM 3216 C CA . THR B 1 194 ? 1.943 2.041 19.172 1 98.94 194 THR B CA 1
ATOM 3217 C C . THR B 1 194 ? 1.573 3.406 19.75 1 98.94 194 THR B C 1
ATOM 3219 O O . THR B 1 194 ? 1.956 4.441 19.203 1 98.94 194 THR B O 1
ATOM 3222 N N . ASN B 1 195 ? 0.851 3.369 20.828 1 98.88 195 ASN B N 1
ATOM 3223 C CA . ASN B 1 195 ? 0.408 4.609 21.453 1 98.88 195 ASN B CA 1
ATOM 3224 C C . ASN B 1 195 ? 1.591 5.457 21.922 1 98.88 195 ASN B C 1
ATOM 3226 O O . ASN B 1 195 ? 1.571 6.68 21.781 1 98.88 195 ASN B O 1
ATOM 3230 N N . GLU B 1 196 ? 2.57 4.836 22.484 1 98.88 196 GLU B N 1
ATOM 3231 C CA . GLU B 1 196 ? 3.756 5.562 22.922 1 98.88 196 GLU B CA 1
ATOM 3232 C C . GLU B 1 196 ? 4.488 6.184 21.734 1 98.88 196 GLU B C 1
ATOM 3234 O O . GLU B 1 196 ? 4.965 7.32 21.812 1 98.88 196 GLU B O 1
ATOM 3239 N N . ILE B 1 197 ? 4.598 5.469 20.656 1 98.94 197 ILE B N 1
ATOM 3240 C CA . ILE B 1 197 ? 5.223 5.984 19.453 1 98.94 197 ILE B CA 1
ATOM 3241 C C . ILE B 1 197 ? 4.461 7.211 18.953 1 98.94 197 ILE B C 1
ATOM 3243 O O . ILE B 1 197 ? 5.066 8.219 18.578 1 98.94 197 ILE B O 1
ATOM 3247 N N . VAL B 1 198 ? 3.148 7.105 18.953 1 98.94 198 VAL B N 1
ATOM 3248 C CA . VAL B 1 198 ? 2.301 8.203 18.5 1 98.94 198 VAL B CA 1
ATOM 3249 C C . VAL B 1 198 ? 2.549 9.438 19.375 1 98.94 198 VAL B C 1
ATOM 3251 O O . VAL B 1 198 ? 2.703 10.547 18.844 1 98.94 198 VAL B O 1
ATOM 3254 N N . LYS B 1 199 ? 2.625 9.25 20.625 1 98.88 199 LYS B N 1
ATOM 3255 C CA . LYS B 1 199 ? 2.9 10.359 21.531 1 98.88 199 LYS B CA 1
ATOM 3256 C C . LYS B 1 199 ? 4.246 11 21.219 1 98.88 199 LYS B C 1
ATOM 3258 O O . LYS B 1 199 ? 4.367 12.227 21.219 1 98.88 199 LYS B O 1
ATOM 3263 N N . ASN B 1 200 ? 5.223 10.211 21.031 1 98.94 200 ASN B 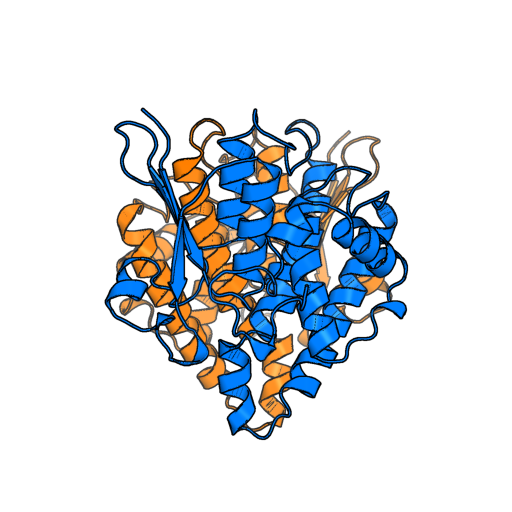N 1
ATOM 3264 C CA . ASN B 1 200 ? 6.543 10.727 20.672 1 98.94 200 ASN B CA 1
ATOM 3265 C C . ASN B 1 200 ? 6.508 11.5 19.359 1 98.94 200 ASN B C 1
ATOM 3267 O O . ASN B 1 200 ? 7.133 12.555 19.25 1 98.94 200 ASN B O 1
ATOM 3271 N N . LEU B 1 201 ? 5.805 10.977 18.391 1 98.94 201 LEU B N 1
ATOM 3272 C CA . LEU B 1 201 ? 5.699 11.625 17.094 1 98.94 201 LEU B CA 1
ATOM 3273 C C . LEU B 1 201 ? 5.008 12.977 17.203 1 98.94 201 LEU B C 1
ATOM 3275 O O . LEU B 1 201 ? 5.395 13.938 16.531 1 98.94 201 LEU B O 1
ATOM 3279 N N . GLU B 1 202 ? 4.043 13.07 18.047 1 98.5 202 GLU B N 1
ATOM 3280 C CA . GLU B 1 202 ? 3.279 14.297 18.203 1 98.5 202 GLU B CA 1
ATOM 3281 C C . GLU B 1 202 ? 4.16 15.43 18.734 1 98.5 202 GLU B C 1
ATOM 3283 O O . GLU B 1 202 ? 3.828 16.609 18.562 1 98.5 202 GLU B O 1
ATOM 3288 N N . MET B 1 203 ? 5.273 15.086 19.297 1 98.56 203 MET B N 1
ATOM 3289 C CA . MET B 1 203 ? 6.18 16.094 19.859 1 98.56 203 MET B CA 1
ATOM 3290 C C . MET B 1 203 ? 7.098 16.656 18.766 1 98.56 203 MET B C 1
ATOM 3292 O O . MET B 1 203 ? 7.746 17.672 18.969 1 98.56 203 MET B O 1
ATOM 3296 N N . GLU B 1 204 ? 7.145 16.062 17.672 1 98.56 204 GLU B N 1
ATOM 3297 C CA . GLU B 1 204 ? 8.039 16.484 16.594 1 98.56 204 GLU B CA 1
ATOM 3298 C C . GLU B 1 204 ? 7.492 17.703 15.875 1 98.56 204 GLU B C 1
ATOM 3300 O O . GLU B 1 204 ? 6.312 17.75 15.516 1 98.56 204 GLU B O 1
ATOM 3305 N N . ASP B 1 205 ? 8.336 18.656 15.555 1 98.44 205 ASP B N 1
ATOM 3306 C CA . ASP B 1 205 ? 7.93 19.906 14.914 1 98.44 205 ASP B CA 1
ATOM 3307 C C . ASP B 1 205 ? 7.312 19.641 13.539 1 98.44 205 ASP B C 1
ATOM 3309 O O . ASP B 1 205 ? 6.301 20.234 13.18 1 98.44 205 ASP B O 1
ATOM 3313 N N . ALA B 1 206 ? 7.895 18.797 12.789 1 98.75 206 ALA B N 1
ATOM 3314 C CA . ALA B 1 206 ? 7.395 18.484 11.445 1 98.75 206 ALA B CA 1
ATOM 3315 C C . ALA B 1 206 ? 5.98 17.922 11.508 1 98.75 206 ALA B C 1
ATOM 3317 O O . ALA B 1 206 ? 5.164 18.172 10.625 1 98.75 206 ALA B O 1
ATOM 3318 N N . VAL B 1 207 ? 5.691 17.109 12.555 1 98.81 207 VAL B N 1
ATOM 3319 C CA . VAL B 1 207 ? 4.367 16.531 12.727 1 98.81 207 VAL B CA 1
ATOM 3320 C C . VAL B 1 207 ? 3.361 17.625 13.078 1 98.81 207 VAL B C 1
ATOM 3322 O O . VAL B 1 207 ? 2.256 17.656 12.531 1 98.81 207 VAL B O 1
ATOM 3325 N N . LYS B 1 208 ? 3.748 18.547 13.914 1 98.56 208 LYS B N 1
ATOM 3326 C CA . LYS B 1 208 ? 2.879 19.672 14.266 1 98.56 208 LYS B CA 1
ATOM 3327 C C . LYS B 1 208 ? 2.561 20.531 13.039 1 98.56 208 LYS B C 1
ATOM 3329 O O . LYS B 1 208 ? 1.409 20.906 12.828 1 98.56 208 LYS B O 1
ATOM 3334 N N . LYS B 1 209 ? 3.533 20.766 12.25 1 98.19 209 LYS B N 1
ATOM 3335 C CA . LYS B 1 209 ? 3.357 21.578 11.055 1 98.19 209 LYS B CA 1
ATOM 3336 C C . LYS B 1 209 ? 2.498 20.859 10.016 1 98.19 209 LYS B C 1
ATOM 3338 O O . LYS B 1 209 ? 1.757 21.516 9.273 1 98.19 209 LYS B O 1
ATOM 3343 N N . GLY B 1 210 ? 2.641 19.531 9.945 1 98.44 210 GLY B N 1
ATOM 3344 C CA . GLY B 1 210 ? 1.897 18.734 8.969 1 98.44 210 GLY B CA 1
ATOM 3345 C C . GLY B 1 210 ? 0.53 18.312 9.469 1 98.44 210 GLY B C 1
ATOM 3346 O O . GLY B 1 210 ? -0.239 17.688 8.727 1 98.44 210 GLY B O 1
ATOM 3347 N N . HIS B 1 211 ? 0.174 18.656 10.719 1 98.62 211 HIS B N 1
ATOM 3348 C CA . HIS B 1 211 ? -1.084 18.25 11.336 1 98.62 211 HIS B CA 1
ATOM 3349 C C . HIS B 1 211 ? -2.277 18.844 10.594 1 98.62 211 HIS B C 1
ATOM 3351 O O . HIS B 1 211 ? -2.205 19.969 10.078 1 98.62 211 HIS B O 1
ATOM 3357 N N . TRP B 1 212 ? -3.373 18.109 10.586 1 98.12 212 TRP B N 1
ATOM 3358 C CA . TRP B 1 212 ? -4.527 18.516 9.797 1 98.12 212 TRP B CA 1
ATOM 3359 C C . TRP B 1 212 ? -5.133 19.812 10.336 1 98.12 212 TRP B C 1
ATOM 3361 O O . TRP B 1 212 ? -5.758 20.578 9.594 1 98.12 212 TRP B O 1
ATOM 3371 N N . ARG B 1 213 ? -4.879 20.125 11.562 1 97.81 213 ARG B N 1
ATOM 3372 C CA . ARG B 1 213 ? -5.465 21.312 12.164 1 97.81 213 ARG B CA 1
ATOM 3373 C C . ARG B 1 213 ? -4.602 22.531 11.906 1 97.81 213 ARG B C 1
ATOM 3375 O O . ARG B 1 213 ? -4.988 23.656 12.242 1 97.81 213 ARG B O 1
ATOM 3382 N N . SER B 1 214 ? -3.436 22.375 11.32 1 97 214 SER B N 1
ATOM 3383 C CA . SER B 1 214 ? -2.492 23.469 11.141 1 97 214 SER B CA 1
ATOM 3384 C C . SER B 1 214 ? -2.402 23.875 9.672 1 97 214 SER B C 1
ATOM 3386 O O . SER B 1 214 ? -1.493 24.609 9.281 1 97 214 SER B O 1
ATOM 3388 N N . GLN B 1 215 ? -3.277 23.406 8.875 1 98.06 215 GLN B N 1
ATOM 3389 C CA . GLN B 1 215 ? -3.219 23.688 7.445 1 98.06 215 GLN B CA 1
ATOM 3390 C C . GLN B 1 215 ? -4.039 24.922 7.09 1 98.06 215 GLN B C 1
ATOM 3392 O O . GLN B 1 215 ? -5.02 25.234 7.766 1 98.06 215 GLN B O 1
ATOM 3397 N N . ASP B 1 216 ? -3.676 25.594 6.004 1 97.38 216 ASP B N 1
ATOM 3398 C CA . ASP B 1 216 ? -4.34 26.828 5.594 1 97.38 216 ASP B CA 1
ATOM 3399 C C . ASP B 1 216 ? -5.789 26.562 5.188 1 97.38 216 ASP B C 1
ATOM 3401 O O . ASP B 1 216 ? -6.637 27.453 5.289 1 97.38 216 ASP B O 1
ATOM 3405 N N . ASP B 1 217 ? -6.078 25.359 4.719 1 98.12 217 ASP B N 1
ATOM 3406 C CA . ASP B 1 217 ? -7.438 25.047 4.277 1 98.12 217 ASP B CA 1
ATOM 3407 C C . ASP B 1 217 ? -8.25 24.406 5.402 1 98.12 217 ASP B C 1
ATOM 3409 O O . ASP B 1 217 ? -9.375 23.953 5.18 1 98.12 217 ASP B O 1
ATOM 3413 N N . THR B 1 218 ? -7.652 24.312 6.629 1 98 218 THR B N 1
ATOM 3414 C CA . THR B 1 218 ? -8.422 23.859 7.777 1 98 218 THR B CA 1
ATOM 3415 C C . THR B 1 218 ? -9.523 24.859 8.125 1 98 218 THR B C 1
ATOM 3417 O O . THR B 1 218 ? -9.25 26.047 8.328 1 98 218 THR B O 1
ATOM 3420 N N . PRO B 1 219 ? -10.727 24.391 8.18 1 96.75 219 PRO B N 1
ATOM 3421 C CA . PRO B 1 219 ? -11.781 25.312 8.633 1 96.75 219 PRO B CA 1
ATOM 3422 C C . PRO B 1 219 ? -11.492 25.906 10.016 1 96.75 219 PRO B C 1
ATOM 3424 O O . PRO B 1 219 ? -10.93 25.219 10.875 1 96.75 219 PRO B O 1
ATOM 3427 N N . GLU B 1 220 ? -11.938 27.094 10.227 1 94.62 220 GLU B N 1
ATOM 3428 C CA . GLU B 1 220 ? -11.641 27.859 11.438 1 94.62 220 GLU B CA 1
ATOM 3429 C C . GLU B 1 220 ? -12.086 27.109 12.688 1 94.62 220 GLU B C 1
ATOM 3431 O O . GLU B 1 220 ? -11.383 27.125 13.703 1 94.62 220 GLU B O 1
ATOM 3436 N N . GLU B 1 221 ? -13.164 26.359 12.57 1 93.94 221 GLU B N 1
ATOM 3437 C CA . GLU B 1 221 ? -13.734 25.688 13.734 1 93.94 221 GLU B CA 1
ATOM 3438 C C . GLU B 1 221 ? -12.844 24.531 14.195 1 93.94 221 GLU B C 1
ATOM 3440 O O . GLU B 1 221 ? -12.977 24.047 15.32 1 93.94 221 GLU B O 1
ATOM 3445 N N . PHE B 1 222 ? -11.891 24.094 13.297 1 93.25 222 PHE B N 1
ATOM 3446 C CA . PHE B 1 222 ? -11.047 22.953 13.641 1 93.25 222 PHE B CA 1
ATOM 3447 C C . PHE B 1 222 ? -9.633 23.406 13.969 1 93.25 222 PHE B C 1
ATOM 3449 O O . PHE B 1 222 ? -8.812 22.625 14.43 1 93.25 222 PHE B O 1
ATOM 3456 N N . ARG B 1 223 ? -9.375 24.578 13.719 1 90.38 223 ARG B N 1
ATOM 3457 C CA . ARG B 1 223 ? -8.008 25.062 13.867 1 90.38 223 ARG B CA 1
ATOM 3458 C C . ARG B 1 223 ? -7.602 25.109 15.344 1 90.38 223 ARG B C 1
ATOM 3460 O O . ARG B 1 223 ? -8.453 25.297 16.219 1 90.38 223 ARG B O 1
ATOM 3467 N N . ILE B 1 224 ? -6.324 24.734 15.5 1 79.19 224 ILE B N 1
ATOM 3468 C CA . ILE B 1 224 ? -5.773 24.844 16.844 1 79.19 224 ILE B CA 1
ATOM 3469 C C . ILE B 1 224 ? -5.859 26.297 17.312 1 79.19 224 ILE B C 1
ATOM 3471 O O . ILE B 1 224 ? -5.43 27.219 16.609 1 79.19 224 ILE B O 1
ATOM 3475 N N . LYS B 1 225 ? -6.867 26.578 18.266 1 65.75 225 LYS B N 1
ATOM 3476 C CA . LYS B 1 225 ? -7.016 27.906 18.844 1 65.75 225 LYS B CA 1
ATOM 3477 C C . LYS B 1 225 ? -5.758 28.328 19.609 1 65.75 225 LYS B C 1
ATOM 3479 O O . LYS B 1 225 ? -5.176 27.516 20.328 1 65.75 225 LYS B O 1
ATOM 3484 N N . GLU B 1 226 ? -4.984 29.438 19.016 1 51.62 226 GLU B N 1
ATOM 3485 C CA . GLU B 1 226 ? -3.932 30.047 19.828 1 51.62 226 GLU B CA 1
ATOM 3486 C C . GLU B 1 226 ? -4.414 30.312 21.25 1 51.62 226 GLU B C 1
ATOM 3488 O O . GLU B 1 226 ? -5.605 30.547 21.469 1 51.62 226 GLU B O 1
#

pLDDT: mean 96.68, std 6.03, range [48.03, 98.94]

Radius of gyration: 20.74 Å; Cα contacts (8 Å, |Δi|>4): 785; chains: 2; bounding box: 52×61×49 Å

Nearest PDB structures (foldseek):
  3n5o-assembly1_A  TM=9.757E-01  e=9.219E-25  Coccidioides immitis
  3lg6-assembly2_C  TM=9.436E-01  e=1.236E-23  Coccidioides immitis
  3lg6-assembly2_D  TM=9.371E-01  e=1.577E-22  Coccidioides immitis
  3n5o-assembly1_B  TM=9.292E-01  e=9.450E-21  Coccidioides immitis
  4igj-assembly1_A  TM=9.328E-01  e=8.712E-16  Anaeromyxobacter dehalogenans 2CP-1

Organism: Penicillium expansum (NCBI:txid27334)

Secondary structure (DSSP, 8-state):
-PPEEEEEE-TT-HHHHHHHHHHHHTT---EEEE--TTTTGGGSHHHHHH-TTS-S-EEEEE-TTSPPEEE-SHHHHHHHHHHHTTTSS--BS--TT-HHHHHHHHHHHHIIIIIIHHHHSHHHHHHHGGGT--HHHHHHHHHHHHHHHHHHHHTTTBSSSSBBTB-BHHHHHHHHHHHHHHHTT--GGGSHHHHHHHHHHHTSHHHHHHSGGGSTTS-GGGS---/-PPEEEEEE-TT-HHHHHHHHHHHHTT---EEEE--TTTTGGGSHHHHHH-TTS-S-EEEEE-TTSPPEEE-SHHHHHHHHHHHTTTSS--BS--TT-HHHHHHHHHHHHIIIIIIHHHHSHHHHHHHGGGT--HHHHHHHHHHHHHHHHHHHHTTTBSSSSBBTB-BHHHHHHHHHHHHHHHTT--GGGSHHHHHHHHHHHTSHHHHHHSGGGSTTS-GGGS---

Foldseek 3Di:
DAKAKEKEDELLDLLSLLVLLLCVQQVPDYHYDYQDVVVQSLVDPVNCVQPVVSDDIWMWIDDDPDDIDIDGGSVVVQVCCLPVSVVTGDSLADDPVCVVRRVLLVVLLCLLVPQQDPCLDPVNLVVCVVVVDDSLVSNQVSLVVSLVVSLVSQVVADDLASHHDDHHSSRSSLQSSVVVNVVSPHDCVVRVRSVSNNVSLCPDPSSVCSHSQNDPNHDPVSHDDD/DAKAKEKEDELLDLLSLLVLLLCVQQVPDYHYDYQDVVVQSLVDPVNCVQPVVSDDIWMWIDDDPDD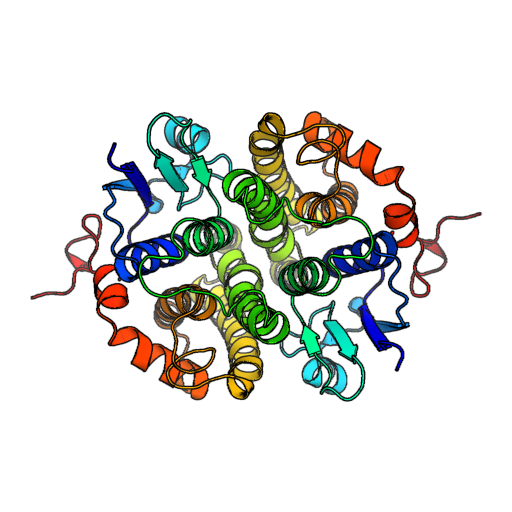IDIDGGSVVVQVCCLPVSVVGGDSLAPDPVCVVRRVLLVVLLCLLVPQQDPCLDPVNLVVCVVVVDDSLVSNQVSLVVSLVVSLVSQVVADDLASHHDDHHSSRSSLQSSVVVNVVSPHDCVVRVRSVSNNVSLCPDPSSVCSHSQNDPNHDPVSHDDD

Solvent-accessible surface area (backbone atoms only — not comparable to full-atom values): 23146 Å² total; per-residue (Å²): 112,78,66,46,35,38,34,36,29,38,38,85,37,43,51,22,29,27,52,43,21,49,33,46,51,35,66,48,77,68,44,79,41,83,44,52,65,92,78,47,43,29,73,33,71,73,41,31,73,74,24,57,72,41,59,66,24,33,40,36,40,31,51,58,90,49,77,66,46,76,35,59,32,54,68,26,41,51,52,33,47,32,62,75,39,47,88,33,52,67,44,37,56,63,59,85,90,36,45,69,62,36,30,51,39,39,28,50,23,40,40,38,50,28,59,24,47,42,64,52,29,69,75,44,42,65,61,41,36,83,64,72,45,55,58,46,61,58,34,29,57,48,41,50,52,31,46,51,22,44,35,66,58,33,69,79,41,49,53,58,24,55,56,32,79,46,71,29,53,28,42,40,42,42,48,37,48,48,56,51,36,46,74,38,66,43,66,52,77,81,30,57,69,51,40,51,25,44,56,49,46,63,70,34,67,30,42,50,60,24,32,42,43,59,35,91,79,30,52,76,91,59,32,73,78,130,113,78,66,45,35,38,34,36,28,38,40,82,36,43,51,22,28,28,51,41,20,50,32,47,52,36,65,49,75,68,44,79,42,81,42,51,67,91,77,47,42,30,71,32,70,75,41,30,74,75,23,58,73,42,58,67,24,33,40,35,39,30,52,58,90,49,78,66,45,76,35,59,31,56,68,26,42,51,51,32,48,31,62,74,39,46,89,32,52,66,44,38,55,63,58,85,88,37,43,67,60,36,30,52,39,38,30,50,22,39,40,37,52,29,58,24,47,42,62,53,30,68,75,44,41,66,61,42,36,83,63,71,46,55,58,46,62,58,33,28,57,47,40,50,51,31,46,51,23,46,36,66,57,34,68,79,40,49,54,58,23,56,55,32,79,46,71,30,54,27,42,40,42,44,48,38,49,49,56,51,34,48,75,39,66,43,65,53,78,82,32,56,71,51,40,52,26,46,56,49,46,63,70,35,67,30,42,53,62,25,30,43,42,58,35,91,78,30,54,76,92,61,32,73,77,130